Protein AF-A0A2K3D2B3-F1 (afdb_monomer_lite)

Structure (mmCIF, N/CA/C/O backbone):
data_AF-A0A2K3D2B3-F1
#
_entry.id   AF-A0A2K3D2B3-F1
#
loop_
_atom_site.group_PDB
_atom_site.id
_atom_site.type_symbol
_atom_site.label_atom_id
_atom_site.label_alt_id
_atom_site.label_comp_id
_atom_site.label_asym_id
_atom_site.label_entity_id
_atom_site.label_seq_id
_atom_site.pdbx_PDB_ins_code
_atom_site.Cartn_x
_atom_site.Cartn_y
_atom_site.Cartn_z
_atom_site.occupancy
_atom_site.B_iso_or_equiv
_atom_site.auth_seq_id
_atom_site.auth_comp_id
_atom_site.auth_asym_id
_atom_site.auth_atom_id
_atom_site.pdbx_PDB_model_num
ATOM 1 N N . MET A 1 1 ? 56.231 -63.308 40.630 1.00 48.34 1 MET A N 1
ATOM 2 C CA . MET A 1 1 ? 55.196 -63.831 39.708 1.00 48.34 1 MET A CA 1
ATOM 3 C C . MET A 1 1 ? 53.841 -63.311 40.169 1.00 48.34 1 MET A C 1
ATOM 5 O O . MET A 1 1 ? 53.456 -63.634 41.285 1.00 48.34 1 MET A O 1
ATOM 9 N N . PRO A 1 2 ? 53.202 -62.411 39.404 1.00 51.06 2 PRO A N 1
ATOM 10 C CA . PRO A 1 2 ? 51.888 -62.742 38.835 1.00 51.06 2 PRO A CA 1
ATOM 11 C C . PRO A 1 2 ? 51.638 -62.156 37.424 1.00 51.06 2 PRO A C 1
ATOM 13 O O . PRO A 1 2 ? 52.405 -61.351 36.907 1.00 51.06 2 PRO A O 1
ATOM 16 N N . ARG A 1 3 ? 50.552 -62.641 36.807 1.00 48.69 3 ARG A N 1
ATOM 17 C CA . ARG A 1 3 ? 50.021 -62.340 35.465 1.00 48.69 3 ARG A CA 1
ATOM 18 C C . ARG A 1 3 ? 49.365 -60.956 35.379 1.00 48.69 3 ARG A C 1
ATOM 20 O O . ARG A 1 3 ? 48.651 -60.594 36.304 1.00 48.69 3 ARG A O 1
ATOM 27 N N . LEU A 1 4 ? 49.417 -60.328 34.198 1.00 35.19 4 LEU A N 1
ATOM 28 C CA . LEU A 1 4 ? 48.363 -59.438 33.682 1.00 35.19 4 LEU A CA 1
ATOM 29 C C . LEU A 1 4 ? 48.219 -59.611 32.153 1.00 35.19 4 LEU A C 1
ATOM 31 O O . LEU A 1 4 ? 49.094 -59.242 31.377 1.00 35.19 4 LEU A O 1
ATOM 35 N N . ARG A 1 5 ? 47.097 -60.231 31.756 1.00 45.25 5 ARG A N 1
ATOM 36 C CA . ARG A 1 5 ? 46.410 -60.086 30.453 1.00 45.25 5 ARG A CA 1
ATOM 37 C C . ARG A 1 5 ? 45.717 -58.708 30.496 1.00 45.25 5 ARG A C 1
ATOM 39 O O . ARG A 1 5 ? 45.327 -58.301 31.581 1.00 45.25 5 ARG A O 1
ATOM 46 N N . GLY A 1 6 ? 45.513 -57.910 29.457 1.00 43.28 6 GLY A N 1
ATOM 47 C CA . GLY A 1 6 ? 45.279 -58.150 28.040 1.00 43.28 6 GLY A CA 1
ATOM 48 C C . GLY A 1 6 ? 44.106 -57.235 27.663 1.00 43.28 6 GLY A C 1
ATOM 49 O O . GLY A 1 6 ? 43.003 -57.451 28.153 1.00 43.28 6 GLY A O 1
ATOM 50 N N . ALA A 1 7 ? 44.344 -56.199 26.860 1.00 38.47 7 ALA A N 1
ATOM 51 C CA . ALA A 1 7 ? 43.294 -55.371 26.270 1.00 38.47 7 ALA A CA 1
ATOM 52 C C . ALA A 1 7 ? 43.826 -54.740 24.977 1.00 38.47 7 ALA A C 1
ATOM 54 O O . ALA A 1 7 ? 44.602 -53.790 24.999 1.00 38.47 7 ALA A O 1
ATOM 55 N N . ALA A 1 8 ? 43.414 -55.302 23.848 1.00 47.66 8 ALA A N 1
ATOM 56 C CA . ALA A 1 8 ? 43.483 -54.664 22.546 1.00 47.66 8 ALA A CA 1
ATOM 57 C C . ALA A 1 8 ? 42.126 -54.873 21.870 1.00 47.66 8 ALA A C 1
ATOM 59 O O . ALA A 1 8 ? 41.511 -55.918 22.069 1.00 47.66 8 ALA A O 1
ATOM 60 N N . VAL A 1 9 ? 41.735 -53.879 21.064 1.00 50.31 9 VAL A N 1
ATOM 61 C CA . VAL A 1 9 ? 40.600 -53.795 20.118 1.00 50.31 9 VAL A CA 1
ATOM 62 C C . VAL A 1 9 ? 39.630 -52.670 20.505 1.00 50.31 9 VAL A C 1
ATOM 64 O O . VAL A 1 9 ? 38.591 -52.893 21.110 1.00 50.31 9 VAL A O 1
ATOM 67 N N . ALA A 1 10 ? 39.979 -51.437 20.116 1.00 47.66 10 ALA A N 1
ATOM 68 C CA . ALA A 1 10 ? 39.034 -50.317 19.986 1.00 47.66 10 ALA A CA 1
ATOM 69 C C . ALA A 1 10 ? 39.541 -49.208 19.031 1.00 47.66 10 ALA A C 1
ATOM 71 O O . ALA A 1 10 ? 39.185 -48.046 19.185 1.00 47.66 10 ALA A O 1
ATOM 72 N N . ALA A 1 11 ? 40.387 -49.532 18.046 1.00 47.22 11 ALA A N 1
ATOM 73 C CA . ALA A 1 11 ? 40.913 -48.543 17.095 1.00 47.22 11 ALA A CA 1
ATOM 74 C C . ALA A 1 11 ? 40.081 -48.338 15.800 1.00 47.22 11 ALA A C 1
ATOM 76 O O . ALA A 1 11 ? 40.057 -47.210 15.311 1.00 47.22 11 ALA A O 1
ATOM 77 N N . PRO A 1 12 ? 39.354 -49.328 15.228 1.00 47.38 12 PRO A N 1
ATOM 78 C CA . PRO A 1 12 ? 38.723 -49.125 13.917 1.00 47.38 12 PRO A CA 1
ATOM 79 C C . PRO A 1 12 ? 37.356 -48.417 13.973 1.00 47.38 12 PRO A C 1
ATOM 81 O O . PRO A 1 12 ? 36.896 -47.905 12.957 1.00 47.38 12 PRO A O 1
ATOM 84 N N . LEU A 1 13 ? 36.711 -48.335 15.144 1.00 45.41 13 LEU A N 1
ATOM 85 C CA . LEU A 1 13 ? 35.376 -47.732 15.274 1.00 45.41 13 LEU A CA 1
ATOM 86 C C . LEU A 1 13 ? 35.416 -46.190 15.297 1.00 45.41 13 LEU A C 1
ATOM 88 O O . LEU A 1 13 ? 34.508 -45.540 14.788 1.00 45.41 13 LEU A O 1
ATOM 92 N N . LEU A 1 14 ? 36.493 -45.594 15.821 1.00 46.94 14 LEU A N 1
ATOM 93 C CA . LEU A 1 14 ? 36.649 -44.134 15.900 1.00 46.94 14 LEU A CA 1
ATOM 94 C C . LEU A 1 14 ? 36.946 -43.487 14.537 1.00 46.94 14 LEU A C 1
ATOM 96 O O . LEU A 1 14 ? 36.467 -42.388 14.267 1.00 46.94 14 LEU A O 1
ATOM 100 N N . LEU A 1 15 ? 37.654 -44.189 13.645 1.00 48.34 15 LEU A N 1
ATOM 101 C CA . LEU A 1 15 ? 37.904 -43.723 12.274 1.00 48.34 15 LEU A CA 1
ATOM 102 C C . LEU A 1 15 ? 36.637 -43.759 11.402 1.00 48.34 15 LEU A C 1
ATOM 104 O O . LEU A 1 15 ? 36.437 -42.866 10.581 1.00 48.34 15 LEU A O 1
ATOM 108 N N . LEU A 1 16 ? 35.738 -44.726 11.624 1.00 46.72 16 LEU A N 1
ATOM 109 C CA . LEU A 1 16 ? 34.469 -44.809 10.891 1.00 46.72 16 LEU A CA 1
ATOM 110 C C . LEU A 1 16 ? 33.461 -43.732 11.336 1.00 46.72 16 LEU A C 1
ATOM 112 O O . LEU A 1 16 ? 32.762 -43.158 10.504 1.00 46.72 16 LEU A O 1
ATOM 116 N N . ILE A 1 17 ? 33.418 -43.411 12.636 1.00 53.03 17 ILE A N 1
ATOM 117 C CA . ILE A 1 17 ? 32.542 -42.357 13.184 1.00 53.03 17 ILE A CA 1
ATOM 118 C C . ILE A 1 17 ? 33.008 -40.965 12.727 1.00 53.03 17 ILE A C 1
ATOM 120 O O . ILE A 1 17 ? 32.175 -40.115 12.405 1.00 53.03 17 ILE A O 1
ATOM 124 N N . GLY A 1 18 ? 34.323 -40.742 12.615 1.00 48.28 18 GLY A N 1
ATOM 125 C CA . GLY A 1 18 ? 34.880 -39.509 12.049 1.00 48.28 18 GLY A CA 1
ATOM 126 C C . GLY A 1 18 ? 34.522 -39.315 10.570 1.00 48.28 18 GLY A C 1
ATOM 127 O O . GLY A 1 18 ? 34.107 -38.224 10.179 1.00 48.28 18 GLY A O 1
ATOM 128 N N . ALA A 1 19 ? 34.593 -40.380 9.765 1.00 47.78 19 ALA A N 1
ATOM 129 C CA . ALA A 1 19 ? 34.243 -40.333 8.343 1.00 47.78 19 ALA A CA 1
ATOM 130 C C . ALA A 1 19 ? 32.735 -40.110 8.101 1.00 47.78 19 ALA A C 1
ATOM 132 O O . ALA A 1 19 ? 32.369 -39.320 7.231 1.00 47.78 19 ALA A O 1
ATOM 133 N N . LEU A 1 20 ? 31.852 -40.727 8.901 1.00 43.47 20 LEU A N 1
ATOM 134 C CA . LEU A 1 20 ? 30.406 -40.468 8.814 1.00 43.47 20 LEU A CA 1
ATOM 135 C C . LEU A 1 20 ? 30.025 -39.053 9.282 1.00 43.47 20 LEU A C 1
ATOM 137 O O . LEU A 1 20 ? 29.129 -38.441 8.701 1.00 43.47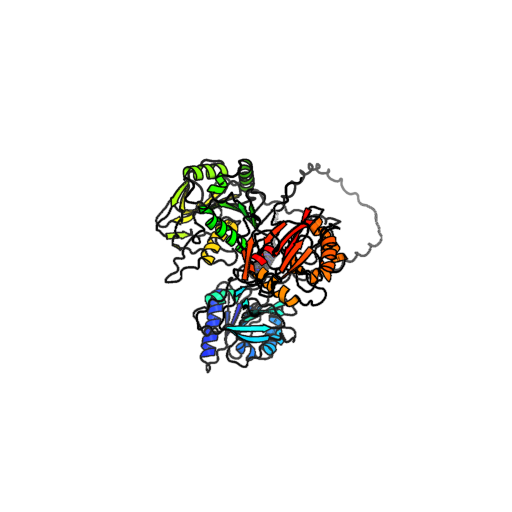 20 LEU A O 1
ATOM 141 N N . SER A 1 21 ? 30.721 -38.512 10.285 1.00 44.47 21 SER A N 1
ATOM 142 C CA . SER A 1 21 ? 30.477 -37.146 10.771 1.00 44.47 21 SER A CA 1
ATOM 143 C C . SER A 1 21 ? 30.928 -36.091 9.753 1.00 44.47 21 SER A C 1
ATOM 145 O O . SER A 1 21 ? 30.243 -35.088 9.567 1.00 44.47 21 SER A O 1
ATOM 147 N N . ALA A 1 22 ? 32.027 -36.336 9.031 1.00 41.72 22 ALA A N 1
ATOM 148 C CA . ALA A 1 22 ? 32.481 -35.466 7.944 1.00 41.72 22 ALA A CA 1
ATOM 149 C C . ALA A 1 22 ? 31.524 -35.480 6.733 1.00 41.72 22 ALA A C 1
ATOM 151 O O . ALA A 1 22 ? 31.266 -34.424 6.156 1.00 41.72 22 ALA A O 1
ATOM 152 N N . LEU A 1 23 ? 30.923 -36.632 6.394 1.00 40.53 23 LEU A N 1
ATOM 153 C CA . LEU A 1 23 ? 29.882 -36.701 5.357 1.00 40.53 23 LEU A CA 1
ATOM 154 C C . LEU A 1 23 ? 28.585 -35.977 5.765 1.00 40.53 23 LEU A C 1
ATOM 156 O O . LEU A 1 23 ? 27.960 -35.330 4.927 1.00 40.53 23 LEU A O 1
ATOM 160 N N . GLN A 1 24 ? 28.183 -36.040 7.040 1.00 40.25 24 GLN A N 1
ATOM 161 C CA . GLN A 1 24 ? 26.986 -35.335 7.526 1.00 40.25 24 GLN A CA 1
ATOM 162 C C . GLN A 1 24 ? 27.185 -33.817 7.655 1.00 40.25 24 GLN A C 1
ATOM 164 O O . GLN A 1 24 ? 26.237 -33.065 7.429 1.00 40.25 24 GLN A O 1
ATOM 169 N N . LEU A 1 25 ? 28.403 -33.347 7.955 1.00 36.38 25 LEU A N 1
ATOM 170 C CA . LEU A 1 25 ? 28.729 -31.916 7.925 1.00 36.38 25 LEU A CA 1
ATOM 171 C C . LEU A 1 25 ? 28.854 -31.363 6.494 1.00 36.38 25 LEU A C 1
ATOM 173 O O . LEU A 1 25 ? 28.462 -30.222 6.272 1.00 36.38 25 LEU A O 1
ATOM 177 N N . GLY A 1 26 ? 29.307 -32.157 5.516 1.00 33.53 26 GLY A N 1
ATOM 178 C CA . GLY A 1 26 ? 29.306 -31.760 4.099 1.00 33.53 26 GLY A CA 1
ATOM 179 C C . GLY A 1 26 ? 27.894 -31.544 3.537 1.00 33.53 26 GLY A C 1
ATOM 180 O O . GLY A 1 26 ? 27.615 -30.507 2.940 1.00 33.53 26 GLY A O 1
ATOM 181 N N . ALA A 1 27 ? 26.965 -32.460 3.831 1.00 37.47 27 ALA A N 1
ATOM 182 C CA . ALA A 1 27 ? 25.578 -32.375 3.360 1.00 37.47 27 ALA A CA 1
ATOM 183 C C . ALA A 1 27 ? 24.758 -31.244 4.021 1.00 37.47 27 ALA A C 1
ATOM 185 O O . ALA A 1 27 ? 23.800 -30.743 3.435 1.00 37.47 27 ALA A O 1
ATOM 186 N N . ALA A 1 28 ? 25.123 -30.816 5.236 1.00 35.00 28 ALA A N 1
ATOM 187 C CA . ALA A 1 28 ? 24.450 -29.714 5.930 1.00 35.00 28 ALA A CA 1
ATOM 188 C C . ALA A 1 28 ? 24.936 -28.321 5.483 1.00 35.00 28 ALA A C 1
ATOM 190 O O . ALA A 1 28 ? 24.213 -27.340 5.660 1.00 35.00 28 ALA A O 1
ATOM 191 N N . ILE A 1 29 ? 26.132 -28.223 4.890 1.00 35.41 29 ILE A N 1
ATOM 192 C CA . ILE A 1 29 ? 26.680 -26.962 4.364 1.00 35.41 29 ILE A CA 1
ATOM 193 C C . ILE A 1 29 ? 26.192 -26.706 2.924 1.00 35.41 29 ILE A C 1
ATOM 195 O O . ILE A 1 29 ? 25.942 -25.556 2.567 1.00 35.41 29 ILE A O 1
ATOM 199 N N . GLU A 1 30 ? 25.927 -27.748 2.128 1.00 36.66 30 GLU A N 1
ATOM 200 C CA . GLU A 1 30 ? 25.327 -27.601 0.786 1.00 36.66 30 GLU A CA 1
ATOM 201 C C . GLU A 1 30 ? 23.849 -27.173 0.802 1.00 36.66 30 GLU A C 1
ATOM 203 O O . GLU A 1 30 ? 23.373 -26.574 -0.160 1.00 36.66 30 GLU A O 1
ATOM 208 N N . ALA A 1 31 ? 23.124 -27.376 1.907 1.00 36.62 31 ALA A N 1
ATOM 209 C CA . ALA A 1 31 ? 21.715 -26.983 2.023 1.00 36.62 31 ALA A CA 1
ATOM 210 C C . ALA A 1 31 ? 21.477 -25.455 2.059 1.00 36.62 31 ALA A C 1
ATOM 212 O O . ALA A 1 31 ? 20.327 -25.019 2.008 1.00 36.62 31 ALA A O 1
ATOM 213 N N . ASN A 1 32 ? 22.541 -24.645 2.136 1.00 40.09 32 ASN A N 1
ATOM 214 C CA . ASN A 1 32 ? 22.478 -23.178 2.129 1.00 40.09 32 ASN A CA 1
ATOM 215 C C . ASN A 1 32 ? 23.224 -22.526 0.954 1.00 40.09 32 ASN A C 1
ATOM 217 O O . ASN A 1 32 ? 23.268 -21.296 0.875 1.00 40.09 32 ASN A O 1
ATOM 221 N N . ALA A 1 33 ? 23.792 -23.309 0.031 1.00 49.06 33 ALA A N 1
ATOM 222 C CA . ALA A 1 33 ? 24.296 -22.751 -1.215 1.00 49.06 33 ALA A CA 1
ATOM 223 C C . ALA A 1 33 ? 23.085 -22.335 -2.059 1.00 49.06 33 ALA A C 1
ATOM 225 O O . ALA A 1 33 ? 22.300 -23.177 -2.501 1.00 49.06 33 ALA A O 1
ATOM 226 N N . GLN A 1 34 ? 22.887 -21.026 -2.237 1.00 54.94 34 GLN A N 1
ATOM 227 C CA . GLN A 1 34 ? 21.885 -20.547 -3.179 1.00 54.94 34 GLN A CA 1
ATOM 228 C C . GLN A 1 34 ? 22.170 -21.189 -4.545 1.00 54.94 34 GLN A C 1
ATOM 230 O O . GLN A 1 34 ? 23.316 -21.171 -4.997 1.00 54.94 34 GLN A O 1
ATOM 235 N N . PRO A 1 35 ? 21.164 -21.809 -5.178 1.00 61.16 35 PRO A N 1
ATOM 236 C CA . PRO A 1 35 ? 21.378 -22.522 -6.423 1.00 61.16 35 PRO A CA 1
ATOM 237 C C . PRO A 1 35 ? 21.856 -21.551 -7.510 1.00 61.16 35 PRO A C 1
ATOM 239 O O . PRO A 1 35 ? 21.366 -20.418 -7.563 1.00 61.16 35 PRO A O 1
ATOM 242 N N . PRO A 1 36 ? 22.788 -21.975 -8.381 1.00 81.75 36 PRO A N 1
ATOM 243 C CA . PRO A 1 36 ? 23.478 -21.066 -9.281 1.00 81.75 36 PRO A CA 1
ATOM 244 C C . PRO A 1 36 ? 22.513 -20.426 -10.284 1.00 81.75 36 PRO A C 1
ATOM 246 O O . PRO A 1 36 ? 21.644 -21.080 -10.875 1.00 81.75 36 PRO A O 1
ATOM 249 N N . VAL A 1 37 ? 22.688 -19.120 -10.475 1.00 88.69 37 VAL A N 1
ATOM 250 C CA . VAL A 1 37 ? 22.088 -18.357 -11.571 1.00 88.69 37 VAL A CA 1
ATOM 251 C C . VAL A 1 37 ? 22.995 -18.506 -12.788 1.00 88.69 37 VAL A C 1
ATOM 253 O O . VAL A 1 37 ? 24.198 -18.285 -12.686 1.00 88.69 37 VAL A O 1
ATOM 256 N N . VAL A 1 38 ? 22.446 -18.843 -13.950 1.00 92.69 38 VAL A N 1
ATOM 257 C CA . VAL A 1 38 ? 23.221 -18.920 -15.195 1.00 92.69 38 VAL A CA 1
ATOM 258 C C . VAL A 1 38 ? 22.680 -17.934 -16.215 1.00 92.69 38 VAL A C 1
ATOM 260 O O . VAL A 1 38 ? 21.489 -17.951 -16.526 1.00 92.69 38 VAL A O 1
ATOM 263 N N . VAL A 1 39 ? 23.569 -17.106 -16.766 1.00 93.94 39 VAL A N 1
ATOM 264 C CA . VAL A 1 39 ? 23.296 -16.278 -17.943 1.00 93.94 39 VAL A CA 1
ATOM 265 C C . VAL A 1 39 ? 23.939 -16.896 -19.181 1.00 93.94 39 VAL A C 1
ATOM 267 O O . VAL A 1 39 ? 25.134 -17.190 -19.197 1.00 93.94 39 VAL A O 1
ATOM 270 N N . TYR A 1 40 ? 23.139 -17.106 -20.221 1.00 94.88 40 TYR A N 1
ATOM 271 C CA . TYR A 1 40 ? 23.580 -17.693 -21.483 1.00 94.88 40 TYR A CA 1
ATOM 272 C C . TYR A 1 40 ? 23.942 -16.590 -22.482 1.00 94.88 40 TYR A C 1
ATOM 274 O O . TYR A 1 40 ? 23.165 -15.655 -22.683 1.00 94.88 40 TYR A O 1
ATOM 282 N N . SER A 1 41 ? 25.115 -16.703 -23.108 1.00 92.81 41 SER A N 1
ATOM 283 C CA . SER A 1 41 ? 25.650 -15.711 -24.045 1.00 92.81 41 SER A CA 1
ATOM 284 C C . SER A 1 41 ? 26.220 -16.368 -25.305 1.00 92.81 41 SER A C 1
ATOM 286 O O . SER A 1 41 ? 27.257 -17.026 -25.282 1.00 92.81 41 SER A O 1
ATOM 288 N N . ASP A 1 42 ? 25.552 -16.167 -26.434 1.00 93.19 42 ASP A N 1
ATOM 289 C CA . ASP A 1 42 ? 25.945 -16.648 -27.765 1.00 93.19 42 ASP A CA 1
ATOM 290 C C . ASP A 1 42 ? 25.926 -15.522 -28.802 1.00 93.19 42 ASP A C 1
ATOM 292 O O . ASP A 1 42 ? 25.136 -15.561 -29.755 1.00 93.19 42 ASP A O 1
ATOM 296 N N . PRO A 1 43 ? 26.751 -14.482 -28.615 1.00 91.50 43 PRO A N 1
ATOM 297 C CA . PRO A 1 43 ? 26.752 -13.323 -29.495 1.00 91.50 43 PRO A CA 1
ATOM 298 C C . PRO A 1 43 ? 26.988 -13.733 -30.950 1.00 91.50 43 PRO A C 1
ATOM 300 O O . PRO A 1 43 ? 27.889 -14.520 -31.244 1.00 91.50 43 PRO A O 1
ATOM 303 N N . ASP A 1 44 ? 26.171 -13.205 -31.861 1.00 91.31 44 ASP A N 1
ATOM 304 C CA . ASP A 1 44 ? 26.409 -13.326 -33.295 1.00 91.31 44 ASP A CA 1
ATOM 305 C C . ASP A 1 44 ? 27.523 -12.363 -33.703 1.00 91.31 44 ASP A C 1
ATOM 307 O O . ASP A 1 44 ? 27.296 -11.151 -33.695 1.00 91.31 44 ASP A O 1
ATOM 311 N N . PRO A 1 45 ? 28.719 -12.854 -34.080 1.00 90.88 45 PRO A N 1
ATOM 312 C CA . PRO A 1 45 ? 29.826 -11.973 -34.437 1.00 90.88 45 PRO A CA 1
ATOM 313 C C . PRO A 1 45 ? 29.505 -11.086 -35.647 1.00 90.88 45 PRO A C 1
ATOM 315 O O . PRO A 1 45 ? 30.127 -10.039 -35.811 1.00 90.88 45 PRO A O 1
ATOM 318 N N . ASN A 1 46 ? 28.520 -11.467 -36.467 1.00 92.38 46 ASN A N 1
ATOM 319 C CA . ASN A 1 46 ? 28.098 -10.701 -37.637 1.00 92.38 46 ASN A CA 1
ATOM 320 C C . ASN A 1 46 ? 27.006 -9.663 -37.323 1.00 92.38 46 ASN A C 1
ATOM 322 O O . ASN A 1 46 ? 26.612 -8.903 -38.206 1.00 92.38 46 ASN A O 1
ATOM 326 N N . ASN A 1 47 ? 26.513 -9.605 -36.081 1.00 90.56 47 ASN A N 1
ATOM 327 C CA . ASN A 1 47 ? 25.477 -8.671 -35.653 1.00 90.56 47 ASN A CA 1
ATOM 328 C C . ASN A 1 47 ? 25.943 -7.889 -34.419 1.00 90.56 47 ASN A C 1
ATOM 330 O O . ASN A 1 47 ? 25.759 -8.304 -33.275 1.00 90.56 47 ASN A O 1
ATOM 334 N N . SER A 1 48 ? 26.515 -6.707 -34.651 1.00 89.06 48 SER A N 1
ATOM 335 C CA . SER A 1 48 ? 27.043 -5.838 -33.590 1.00 89.06 48 SER A CA 1
ATOM 336 C C . SER A 1 48 ? 26.002 -5.448 -32.532 1.00 89.06 48 SER A C 1
ATOM 338 O O . SER A 1 48 ? 26.353 -5.268 -31.363 1.00 89.06 48 SER A O 1
ATOM 340 N N . ASN A 1 49 ? 24.720 -5.360 -32.903 1.00 87.31 49 ASN A N 1
ATOM 341 C CA . ASN A 1 49 ? 23.640 -5.098 -31.952 1.00 87.31 49 ASN A CA 1
ATOM 342 C C . ASN A 1 49 ? 23.414 -6.296 -31.025 1.00 87.31 49 ASN A C 1
ATOM 344 O O . ASN A 1 49 ? 23.221 -6.099 -29.827 1.00 87.31 49 ASN A O 1
ATOM 348 N N . ASP A 1 50 ? 23.468 -7.522 -31.552 1.00 89.44 50 ASP A N 1
ATOM 349 C CA . ASP A 1 50 ? 23.356 -8.744 -30.748 1.00 89.44 50 ASP A CA 1
ATOM 350 C C . ASP A 1 50 ? 24.516 -8.873 -29.755 1.00 89.44 50 ASP A C 1
ATOM 352 O O . ASP A 1 50 ? 24.292 -9.116 -28.567 1.00 89.44 50 ASP A O 1
ATOM 356 N N . VAL A 1 51 ? 25.747 -8.617 -30.217 1.00 90.56 51 VAL A N 1
ATOM 357 C CA . VAL A 1 51 ? 26.947 -8.631 -29.366 1.00 90.56 51 VAL A CA 1
ATOM 358 C C . VAL A 1 51 ? 26.809 -7.645 -28.206 1.00 90.56 51 VAL A C 1
ATOM 360 O O . VAL A 1 51 ? 26.961 -8.031 -27.045 1.00 90.56 51 VAL A O 1
ATOM 363 N N . THR A 1 52 ? 26.468 -6.387 -28.501 1.00 89.06 52 THR A N 1
ATOM 364 C CA . THR A 1 52 ? 26.309 -5.335 -27.484 1.00 89.06 52 THR A CA 1
ATOM 365 C C . THR A 1 52 ? 25.202 -5.675 -26.484 1.00 89.06 52 THR A C 1
ATOM 367 O O . THR A 1 52 ? 25.397 -5.554 -25.274 1.00 89.06 52 THR A O 1
ATOM 370 N N . ARG A 1 53 ? 24.049 -6.145 -26.970 1.00 87.69 53 ARG A N 1
ATOM 371 C CA . ARG A 1 53 ? 22.888 -6.504 -26.143 1.00 87.69 53 ARG A CA 1
ATOM 372 C C . ARG A 1 53 ? 23.197 -7.645 -25.179 1.00 87.69 53 ARG A C 1
ATOM 374 O O . ARG A 1 53 ? 22.904 -7.533 -23.989 1.00 87.69 53 ARG A O 1
ATOM 381 N N . LYS A 1 54 ? 23.808 -8.728 -25.665 1.00 91.31 54 LYS A N 1
ATOM 382 C CA . LYS A 1 54 ? 24.168 -9.884 -24.830 1.00 91.31 54 LYS A CA 1
ATOM 383 C C . LYS A 1 54 ? 25.262 -9.540 -23.826 1.00 91.31 54 LYS A C 1
ATOM 385 O O . LYS A 1 54 ? 25.151 -9.935 -22.669 1.00 91.31 54 LYS A O 1
ATOM 390 N N . ALA A 1 55 ? 26.252 -8.735 -24.216 1.00 90.38 55 ALA A N 1
ATOM 391 C CA . ALA A 1 55 ? 27.261 -8.229 -23.286 1.00 90.38 55 ALA A CA 1
ATOM 392 C C . ALA A 1 55 ? 26.631 -7.399 -22.153 1.00 90.38 55 ALA A C 1
ATOM 394 O O . ALA A 1 55 ? 26.969 -7.594 -20.986 1.00 90.38 55 ALA A O 1
ATOM 395 N N . ALA A 1 56 ? 25.673 -6.526 -22.478 1.00 86.56 56 ALA A N 1
ATOM 396 C CA . ALA A 1 56 ? 24.952 -5.736 -21.485 1.00 86.56 56 ALA A CA 1
ATOM 397 C C . ALA A 1 56 ? 24.100 -6.609 -20.550 1.00 86.56 56 ALA A C 1
ATOM 399 O O . ALA A 1 56 ? 24.154 -6.412 -19.340 1.00 86.56 56 ALA A O 1
ATOM 400 N N . LEU A 1 57 ? 23.376 -7.607 -21.074 1.00 88.62 57 LEU A N 1
ATOM 401 C CA . LEU A 1 57 ? 22.621 -8.562 -20.251 1.00 88.62 57 LEU A CA 1
ATOM 402 C C . LEU A 1 57 ? 23.534 -9.338 -19.292 1.00 88.62 57 LEU A C 1
ATOM 404 O O . LEU A 1 57 ? 23.216 -9.460 -18.111 1.00 88.62 57 LEU A O 1
ATOM 408 N N . VAL A 1 58 ? 24.676 -9.831 -19.779 1.00 90.31 58 VAL A N 1
ATOM 409 C CA . VAL A 1 58 ? 25.673 -10.521 -18.948 1.00 90.31 58 VAL A CA 1
ATOM 410 C C . VAL A 1 58 ? 26.183 -9.602 -17.841 1.00 90.31 58 VAL A C 1
ATOM 412 O O . VAL A 1 58 ? 26.191 -10.007 -16.680 1.00 90.31 58 VAL A O 1
ATOM 415 N N . ALA A 1 59 ? 26.545 -8.359 -18.169 1.00 85.94 59 ALA A N 1
ATOM 416 C CA . ALA A 1 59 ? 26.989 -7.382 -17.179 1.00 85.94 59 ALA A CA 1
ATOM 417 C C . ALA A 1 59 ? 25.915 -7.120 -16.108 1.00 85.94 59 ALA A C 1
ATOM 419 O O . ALA A 1 59 ? 26.244 -7.124 -14.924 1.00 85.94 59 ALA A O 1
ATOM 420 N N . SER A 1 60 ? 24.640 -6.986 -16.498 1.00 82.88 60 SER A N 1
ATOM 421 C CA . SER A 1 60 ? 23.522 -6.813 -15.557 1.00 82.88 60 SER A CA 1
ATOM 422 C C . SER A 1 60 ? 23.379 -7.994 -14.599 1.00 82.88 60 SER A C 1
ATOM 424 O O . SER A 1 60 ? 23.261 -7.825 -13.386 1.00 82.88 60 SER A O 1
ATOM 426 N N . VAL A 1 61 ? 23.394 -9.217 -15.137 1.00 84.06 61 VAL A N 1
ATOM 427 C CA . VAL A 1 61 ? 23.235 -10.425 -14.319 1.00 84.06 61 VAL A CA 1
ATOM 428 C C . VAL A 1 61 ? 24.418 -10.595 -13.375 1.00 84.06 61 VAL A C 1
ATOM 430 O O . VAL A 1 61 ? 24.208 -10.966 -12.227 1.00 84.06 61 VAL A O 1
ATOM 433 N N . LEU A 1 62 ? 25.642 -10.301 -13.812 1.00 84.19 62 LEU A N 1
ATOM 434 C CA . LEU A 1 62 ? 26.821 -10.370 -12.949 1.00 84.19 62 LEU A CA 1
ATOM 435 C C . LEU A 1 62 ? 26.832 -9.264 -11.886 1.00 84.19 62 LEU A C 1
ATOM 437 O O . LEU A 1 62 ? 27.233 -9.530 -10.754 1.00 84.19 62 LEU A O 1
ATOM 441 N N . GLY A 1 63 ? 26.349 -8.059 -12.204 1.00 77.69 63 GLY A N 1
ATOM 442 C CA . GLY A 1 63 ? 26.230 -6.956 -11.247 1.00 77.69 63 GLY A CA 1
ATOM 443 C C . GLY A 1 63 ? 25.383 -7.338 -10.031 1.00 77.69 63 GLY A C 1
ATOM 444 O O . GLY A 1 63 ? 25.835 -7.221 -8.893 1.00 77.69 63 GLY A O 1
ATOM 445 N N . VAL A 1 64 ? 24.195 -7.896 -10.271 1.00 68.19 64 VAL A N 1
ATOM 446 C CA . VAL A 1 64 ? 23.244 -8.302 -9.214 1.00 68.19 64 VAL A CA 1
ATOM 447 C C . VAL A 1 64 ? 23.557 -9.683 -8.654 1.00 68.19 64 VAL A C 1
ATOM 449 O O . VAL A 1 64 ? 23.439 -9.937 -7.457 1.00 68.19 64 VAL A O 1
ATOM 452 N N . GLY A 1 65 ? 23.929 -10.597 -9.540 1.00 59.56 65 GLY A N 1
ATOM 453 C CA . GLY A 1 65 ? 24.116 -12.012 -9.266 1.00 59.56 65 GLY A CA 1
ATOM 454 C C . GLY A 1 65 ? 25.501 -12.369 -8.741 1.00 59.56 65 GLY A C 1
ATOM 455 O O . GLY A 1 65 ? 25.705 -13.524 -8.383 1.00 59.56 65 GLY A O 1
ATOM 456 N N . SER A 1 66 ? 26.441 -11.423 -8.634 1.00 65.12 66 SER A N 1
ATOM 457 C CA . SER A 1 66 ? 27.745 -11.653 -7.987 1.00 65.12 66 SER A CA 1
ATOM 458 C C . SER A 1 66 ? 27.591 -12.151 -6.545 1.00 65.12 66 SER A C 1
ATOM 460 O O . SER A 1 66 ? 28.303 -13.061 -6.127 1.00 65.12 66 SER A O 1
ATOM 462 N N . ALA A 1 67 ? 26.593 -11.642 -5.817 1.00 59.50 67 ALA A N 1
ATOM 463 C CA . ALA A 1 67 ? 26.227 -12.130 -4.487 1.00 59.50 67 ALA A CA 1
ATOM 464 C C . ALA A 1 67 ? 25.506 -13.496 -4.503 1.00 59.50 67 ALA A C 1
ATOM 466 O O . ALA A 1 67 ? 25.439 -14.155 -3.471 1.00 59.50 67 ALA A O 1
ATOM 467 N N . LEU A 1 68 ? 24.977 -13.916 -5.658 1.00 66.19 68 LEU A N 1
ATOM 468 C CA . LEU A 1 68 ? 24.193 -15.144 -5.862 1.00 66.19 68 LEU A CA 1
ATOM 469 C C . LEU A 1 68 ? 24.977 -16.239 -6.616 1.00 66.19 68 LEU A C 1
ATOM 471 O O . LEU A 1 68 ? 24.388 -17.226 -7.050 1.00 66.19 68 LEU A O 1
ATOM 475 N N . GLY A 1 69 ? 26.285 -16.054 -6.831 1.00 80.00 69 GLY A N 1
ATOM 476 C CA . GLY A 1 69 ? 27.124 -17.014 -7.556 1.00 80.00 69 GLY A CA 1
ATOM 477 C C . GLY A 1 69 ? 26.782 -17.154 -9.044 1.00 80.00 69 GLY A C 1
ATOM 478 O O . GLY A 1 69 ? 26.860 -18.257 -9.583 1.00 80.00 69 GLY A O 1
ATOM 479 N N . ALA A 1 70 ? 26.372 -16.068 -9.709 1.00 84.94 70 ALA A N 1
ATOM 480 C CA . ALA A 1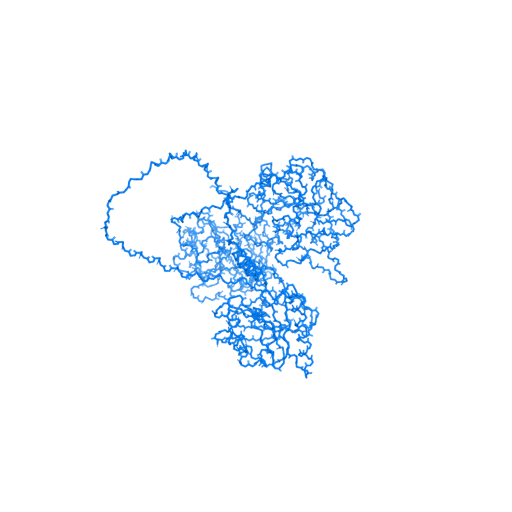 70 ? 25.999 -16.111 -11.121 1.00 84.94 70 ALA A CA 1
ATOM 481 C C . ALA A 1 70 ? 27.164 -16.532 -12.038 1.00 84.94 70 ALA A C 1
ATOM 483 O O . ALA A 1 70 ? 28.284 -16.038 -11.909 1.00 84.94 70 ALA A O 1
ATOM 484 N N . GLN A 1 71 ? 26.881 -17.411 -13.000 1.00 90.81 71 GLN A N 1
ATOM 485 C CA . GLN A 1 71 ? 27.842 -17.922 -13.979 1.00 90.81 71 GLN A CA 1
ATOM 486 C C . GLN A 1 71 ? 27.435 -17.546 -15.404 1.00 90.81 71 GLN A C 1
ATOM 488 O O . GLN A 1 71 ? 26.250 -17.518 -15.743 1.00 90.81 71 GLN A O 1
ATOM 493 N N . VAL A 1 72 ? 28.428 -17.293 -16.258 1.00 92.62 72 VAL A N 1
ATOM 494 C CA . VAL A 1 72 ? 28.216 -17.050 -17.689 1.00 92.62 72 VAL A CA 1
ATOM 495 C C . VAL A 1 72 ? 28.499 -18.331 -18.456 1.00 92.62 72 VAL A C 1
ATOM 497 O O . VAL A 1 72 ? 29.601 -18.869 -18.378 1.00 92.62 72 VAL A O 1
ATOM 500 N N . VAL A 1 73 ? 27.529 -18.792 -19.238 1.00 93.25 73 VAL A N 1
ATOM 501 C CA . VAL A 1 73 ? 27.701 -19.927 -20.144 1.00 93.25 73 VAL A CA 1
ATOM 502 C C . VAL A 1 73 ? 27.714 -19.415 -21.576 1.00 93.25 73 VAL A C 1
ATOM 504 O O . VAL A 1 73 ? 26.749 -18.806 -22.034 1.00 93.25 73 VAL A O 1
ATOM 507 N N . SER A 1 74 ? 28.829 -19.635 -22.272 1.00 90.50 74 SER A N 1
ATOM 508 C CA . SER A 1 74 ? 29.047 -19.144 -23.636 1.00 90.50 74 SER A CA 1
ATOM 509 C C . SER A 1 74 ? 29.355 -20.281 -24.608 1.00 90.50 74 SER A C 1
ATOM 511 O O . SER A 1 74 ? 29.926 -21.295 -24.213 1.00 90.50 74 SER A O 1
ATOM 513 N N . GLY A 1 75 ? 28.995 -20.112 -25.881 1.00 84.50 75 GLY A N 1
ATOM 514 C CA . GLY A 1 75 ? 29.290 -21.071 -26.953 1.00 84.50 75 GLY A CA 1
ATOM 515 C C . GLY A 1 75 ? 28.238 -21.068 -28.062 1.00 84.50 75 GLY A C 1
ATOM 516 O O . GLY A 1 75 ? 27.146 -20.543 -27.882 1.00 84.50 75 GLY A O 1
ATOM 517 N N . ARG A 1 76 ? 28.552 -21.660 -29.219 1.00 80.94 76 ARG A N 1
ATOM 518 C CA . ARG A 1 76 ? 27.587 -21.930 -30.299 1.00 80.94 76 ARG A CA 1
ATOM 519 C C . ARG A 1 76 ? 27.799 -23.356 -30.822 1.00 80.94 76 ARG A C 1
ATOM 521 O O . ARG A 1 76 ? 28.814 -23.586 -31.477 1.00 80.94 76 ARG A O 1
ATOM 528 N N . PRO A 1 77 ? 26.887 -24.307 -30.545 1.00 80.50 77 PRO A N 1
ATOM 529 C CA . PRO A 1 77 ? 25.674 -24.167 -29.732 1.00 80.50 77 PRO A CA 1
ATOM 530 C C . PRO A 1 77 ? 25.996 -23.946 -28.245 1.00 80.50 77 PRO A C 1
ATOM 532 O O . PRO A 1 77 ? 27.019 -24.411 -27.745 1.00 80.50 77 PRO A O 1
ATOM 535 N N . VAL A 1 78 ? 25.118 -23.243 -27.530 1.00 81.06 78 VAL A N 1
ATOM 536 C CA . VAL A 1 78 ? 25.305 -22.986 -26.096 1.00 81.06 78 VAL A CA 1
ATOM 537 C C . VAL A 1 78 ? 25.089 -24.277 -25.300 1.00 81.06 78 VAL A C 1
ATOM 539 O O . VAL A 1 78 ? 24.021 -24.889 -25.440 1.00 81.06 78 VAL A O 1
ATOM 542 N N . PRO A 1 79 ? 26.048 -24.712 -24.459 1.00 87.06 79 PRO A N 1
ATOM 543 C CA . PRO A 1 79 ? 25.820 -25.841 -23.568 1.00 87.06 79 PRO A CA 1
ATOM 544 C C . PRO A 1 79 ? 24.798 -25.458 -22.489 1.00 87.06 79 PRO A C 1
ATOM 546 O O . PRO A 1 79 ? 24.812 -24.346 -21.970 1.00 87.06 79 PRO A O 1
ATOM 549 N N . LEU A 1 80 ? 23.886 -26.370 -22.151 1.00 90.94 80 LEU A N 1
ATOM 550 C CA . LEU A 1 80 ? 22.901 -26.136 -21.097 1.00 90.94 80 LEU A CA 1
ATOM 551 C C . LEU A 1 80 ? 23.510 -26.466 -19.728 1.00 90.94 80 LEU A C 1
ATOM 553 O O . LEU A 1 80 ? 24.061 -27.552 -19.555 1.00 90.94 80 LEU A O 1
ATOM 557 N N . SER A 1 81 ? 23.380 -25.566 -18.751 1.00 91.19 81 SER A N 1
ATOM 558 C CA . SER A 1 81 ? 23.741 -25.876 -17.362 1.00 91.19 81 SER A CA 1
ATOM 559 C C . SER A 1 81 ? 22.603 -26.645 -16.697 1.00 91.19 81 SER A C 1
ATOM 561 O O . SER A 1 81 ? 21.481 -26.145 -16.639 1.00 91.19 81 SER A O 1
ATOM 563 N N . LEU A 1 82 ? 22.879 -27.862 -16.224 1.00 90.38 82 LEU A N 1
ATOM 564 C CA . LEU A 1 82 ? 21.873 -28.745 -15.621 1.00 90.38 82 LEU A CA 1
ATOM 565 C C . LEU A 1 82 ? 21.637 -28.466 -14.128 1.00 90.38 82 LEU A C 1
ATOM 567 O O . LEU A 1 82 ? 20.593 -28.845 -13.601 1.00 90.38 82 LEU A O 1
ATOM 571 N N . ASP A 1 83 ? 22.579 -27.783 -13.475 1.00 87.38 83 ASP A N 1
ATOM 572 C CA . ASP A 1 83 ? 22.567 -27.538 -12.027 1.00 87.38 83 ASP A CA 1
ATOM 573 C C . ASP A 1 83 ? 21.969 -26.169 -11.656 1.00 87.38 83 ASP A C 1
ATOM 575 O O . ASP A 1 83 ? 21.749 -25.862 -10.482 1.00 87.38 83 ASP A O 1
ATOM 579 N N . ALA A 1 84 ? 21.700 -25.326 -12.656 1.00 87.62 84 ALA A N 1
ATOM 580 C CA . ALA A 1 84 ? 21.112 -24.010 -12.459 1.00 87.62 84 ALA A CA 1
ATOM 581 C C . ALA A 1 84 ? 19.624 -24.104 -12.104 1.00 87.62 84 ALA A C 1
ATOM 583 O O . ALA A 1 84 ? 18.879 -24.896 -12.679 1.00 87.62 84 ALA A O 1
ATOM 584 N N . ARG A 1 85 ? 19.168 -23.244 -11.185 1.00 86.94 85 ARG A N 1
ATOM 585 C CA . ARG A 1 85 ? 17.723 -23.033 -10.964 1.00 86.94 85 ARG A CA 1
ATOM 586 C C . ARG A 1 85 ? 17.175 -21.832 -11.707 1.00 86.94 85 ARG A C 1
ATOM 588 O O . ARG A 1 85 ? 15.998 -21.823 -12.054 1.00 86.94 85 ARG A O 1
ATOM 595 N N . THR A 1 86 ? 18.017 -20.833 -11.949 1.00 91.12 86 THR A N 1
ATOM 596 C CA . THR A 1 86 ? 17.630 -19.631 -12.682 1.00 91.12 86 THR A CA 1
ATOM 597 C C . THR A 1 86 ? 18.415 -19.560 -13.977 1.00 91.12 86 THR A C 1
ATOM 599 O O . THR A 1 86 ? 19.640 -19.457 -13.964 1.00 91.12 86 THR A O 1
ATOM 602 N N . HIS A 1 87 ? 17.698 -19.590 -15.092 1.00 94.38 87 HIS A N 1
ATOM 603 C CA . HIS A 1 87 ? 18.244 -19.503 -16.437 1.00 94.38 87 HIS A CA 1
ATOM 604 C C . HIS A 1 87 ? 17.897 -18.134 -17.014 1.00 94.38 87 HIS A C 1
ATOM 606 O O . HIS A 1 87 ? 16.723 -17.788 -17.099 1.00 94.38 87 HIS A O 1
ATOM 612 N N . VAL A 1 88 ? 18.893 -17.353 -17.420 1.00 94.56 88 VAL A N 1
ATOM 613 C CA . VAL A 1 88 ? 18.700 -16.023 -18.010 1.00 94.56 88 VAL A CA 1
ATOM 614 C C . VAL A 1 88 ? 19.262 -16.022 -19.422 1.00 94.56 88 VAL A C 1
ATOM 616 O O . VAL A 1 88 ? 20.434 -16.329 -19.620 1.00 94.56 88 VAL A O 1
ATOM 619 N N . MET A 1 89 ? 18.455 -15.670 -20.416 1.00 95.19 89 MET A N 1
ATOM 620 C CA . MET A 1 89 ? 18.917 -15.600 -21.804 1.00 95.19 89 MET A CA 1
ATOM 621 C C . MET A 1 89 ? 18.087 -14.633 -22.641 1.00 95.19 89 MET A C 1
ATOM 623 O O . MET A 1 89 ? 16.999 -14.213 -22.242 1.00 95.19 89 MET A O 1
ATOM 627 N N . MET A 1 90 ? 18.591 -14.290 -23.825 1.00 93.69 90 MET A N 1
ATOM 628 C CA . MET A 1 90 ? 17.790 -13.598 -24.830 1.00 93.69 90 MET A CA 1
ATOM 629 C C . MET A 1 90 ? 16.939 -14.587 -25.627 1.00 93.69 90 MET A C 1
ATOM 631 O O . MET A 1 90 ? 17.272 -15.760 -25.782 1.00 93.69 90 MET A O 1
ATOM 635 N N . THR A 1 91 ? 15.823 -14.105 -26.157 1.00 93.75 91 THR A N 1
ATOM 636 C CA . THR A 1 91 ? 14.890 -14.919 -26.958 1.00 93.75 91 THR A CA 1
ATOM 637 C C . THR A 1 91 ? 15.520 -15.514 -28.217 1.00 93.75 91 THR A C 1
ATOM 639 O O . THR A 1 91 ? 15.191 -16.641 -28.573 1.00 93.75 91 THR A O 1
ATOM 642 N N . ASN A 1 92 ? 16.479 -14.832 -28.850 1.00 92.06 92 ASN A N 1
ATOM 643 C CA . ASN A 1 92 ? 17.228 -15.410 -29.966 1.00 92.06 92 ASN A CA 1
ATOM 644 C C . ASN A 1 92 ? 18.202 -16.515 -29.526 1.00 92.06 92 ASN A C 1
ATOM 646 O O . ASN A 1 92 ? 18.284 -17.519 -30.216 1.00 92.06 92 ASN A O 1
ATOM 650 N N . THR A 1 93 ? 18.841 -16.406 -28.356 1.00 93.94 93 THR A N 1
ATOM 651 C CA . THR A 1 93 ? 19.638 -17.507 -27.775 1.00 93.94 93 THR A CA 1
ATOM 652 C C . THR A 1 93 ? 18.798 -18.772 -27.585 1.00 93.94 93 THR A C 1
ATOM 654 O O . THR A 1 93 ? 19.242 -19.878 -27.882 1.00 93.94 93 THR A O 1
ATOM 657 N N . LEU A 1 94 ? 17.555 -18.621 -27.111 1.00 94.19 94 LEU A N 1
ATOM 658 C CA . LEU A 1 94 ? 16.621 -19.742 -26.982 1.00 94.19 94 LEU A CA 1
ATOM 659 C C . LEU A 1 94 ? 16.228 -20.320 -28.352 1.00 94.19 94 LEU A C 1
ATOM 661 O O . LEU A 1 94 ? 16.096 -21.536 -28.492 1.00 94.19 94 LEU A O 1
ATOM 665 N N . ASN A 1 95 ? 16.042 -19.460 -29.354 1.00 92.38 95 ASN A N 1
ATOM 666 C CA . ASN A 1 95 ? 15.677 -19.872 -30.706 1.00 92.38 95 ASN A CA 1
ATOM 667 C C . ASN A 1 95 ? 16.805 -20.641 -31.416 1.00 92.38 95 ASN A C 1
ATOM 669 O O . ASN A 1 95 ? 16.528 -21.614 -32.115 1.00 92.38 95 ASN A O 1
ATOM 673 N N . ASP A 1 96 ? 18.056 -20.245 -31.179 1.00 91.06 96 ASP A N 1
ATOM 674 C CA . ASP A 1 96 ? 19.256 -20.864 -31.757 1.00 91.06 96 ASP A CA 1
ATOM 675 C C . ASP A 1 96 ? 19.685 -22.137 -30.994 1.00 91.06 96 ASP A C 1
ATOM 677 O O . ASP A 1 96 ? 20.545 -22.901 -31.441 1.00 91.06 96 ASP A O 1
ATOM 681 N N . MET A 1 97 ? 19.068 -22.406 -29.838 1.00 92.88 97 MET A N 1
ATOM 682 C CA . MET A 1 97 ? 19.295 -23.615 -29.052 1.00 92.88 97 MET A CA 1
ATOM 683 C C . MET A 1 97 ? 18.742 -24.853 -29.770 1.00 92.88 97 MET A C 1
ATOM 685 O O . MET A 1 97 ? 17.590 -24.858 -30.214 1.00 92.88 97 MET A O 1
ATOM 689 N N . SER A 1 98 ? 19.537 -25.931 -29.810 1.00 92.94 98 SER A N 1
ATOM 690 C CA . SER A 1 98 ? 19.127 -27.220 -30.383 1.00 92.94 98 SER A CA 1
ATOM 691 C C . SER A 1 98 ? 17.886 -27.792 -29.688 1.00 92.94 98 SER A C 1
ATOM 693 O O . SER A 1 98 ? 17.691 -27.601 -28.485 1.00 92.94 98 SER A O 1
ATOM 695 N N . ASP A 1 99 ? 17.076 -28.573 -30.407 1.00 92.19 99 ASP A N 1
ATOM 696 C CA . ASP A 1 99 ? 15.854 -29.184 -29.856 1.00 92.19 99 ASP A CA 1
ATOM 697 C C . ASP A 1 99 ? 16.115 -30.085 -28.642 1.00 92.19 99 ASP A C 1
ATOM 699 O O . ASP A 1 99 ? 15.256 -30.249 -27.772 1.00 92.19 99 ASP A O 1
ATOM 703 N N . LEU A 1 100 ? 17.298 -30.704 -28.571 1.00 92.94 100 LEU A N 1
ATOM 704 C CA . LEU A 1 100 ? 17.706 -31.498 -27.414 1.00 92.94 100 LEU A CA 1
ATOM 705 C C . LEU A 1 100 ? 17.902 -30.608 -26.179 1.00 92.94 100 LEU A C 1
ATOM 707 O O . LEU A 1 100 ? 17.308 -30.880 -25.135 1.00 92.94 100 LEU A O 1
ATOM 711 N N . ASN A 1 101 ? 18.669 -29.522 -26.309 1.00 93.62 101 ASN A N 1
ATOM 712 C CA . ASN A 1 101 ? 18.921 -28.591 -25.208 1.00 93.62 101 ASN A CA 1
ATOM 713 C C . ASN A 1 101 ? 17.645 -27.839 -24.812 1.00 93.62 101 ASN A C 1
ATOM 715 O O . ASN A 1 101 ? 17.394 -27.652 -23.625 1.00 93.62 101 ASN A O 1
ATOM 719 N N . ARG A 1 102 ? 16.786 -27.484 -25.775 1.00 94.88 102 ARG A N 1
ATOM 720 C CA . ARG A 1 102 ? 15.502 -26.826 -25.502 1.00 94.88 102 ARG A CA 1
ATOM 721 C C . ARG A 1 102 ? 14.570 -27.719 -24.686 1.00 94.88 102 ARG A C 1
ATOM 723 O O . ARG A 1 102 ? 14.011 -27.264 -23.694 1.00 94.88 102 ARG A O 1
ATOM 730 N N . ARG A 1 103 ? 14.447 -29.004 -25.043 1.00 94.75 103 ARG A N 1
ATOM 731 C CA . ARG A 1 103 ? 13.669 -29.982 -24.257 1.00 94.75 103 ARG A CA 1
ATOM 732 C C . ARG A 1 103 ? 14.245 -30.188 -22.858 1.00 94.75 103 ARG A C 1
ATOM 734 O O . ARG A 1 103 ? 13.490 -30.254 -21.893 1.00 94.75 103 ARG A O 1
ATOM 741 N N . ALA A 1 104 ? 15.570 -30.261 -22.736 1.00 95.12 104 ALA A N 1
ATOM 742 C CA . ALA A 1 104 ? 16.220 -30.352 -21.433 1.00 95.12 104 ALA A CA 1
ATOM 743 C C . ALA A 1 104 ? 15.945 -29.103 -20.575 1.00 95.12 104 ALA A C 1
ATOM 745 O O . ALA A 1 104 ? 15.588 -29.240 -19.408 1.00 95.12 104 ALA A O 1
ATOM 746 N N . LEU A 1 105 ? 16.012 -27.904 -21.161 1.00 96.19 105 LEU A N 1
ATOM 747 C CA . LEU A 1 105 ? 15.704 -26.646 -20.480 1.00 96.19 105 LEU A CA 1
ATOM 748 C C . LEU A 1 105 ? 14.243 -26.596 -20.011 1.00 96.19 105 LEU A C 1
ATOM 750 O O . LEU A 1 105 ? 14.001 -26.215 -18.870 1.00 96.19 105 LEU A O 1
ATOM 754 N N . VAL A 1 106 ? 13.282 -27.031 -20.836 1.00 96.56 106 VAL A N 1
ATOM 755 C CA . VAL A 1 106 ? 11.868 -27.153 -20.427 1.00 96.56 106 VAL A CA 1
ATOM 756 C C . VAL A 1 106 ? 11.747 -28.010 -19.167 1.00 96.56 106 VAL A C 1
ATOM 758 O O . VAL A 1 106 ? 11.145 -27.571 -18.194 1.00 96.56 106 VAL A O 1
ATOM 761 N N . ASN A 1 107 ? 12.398 -29.175 -19.128 1.00 95.00 107 ASN A N 1
ATOM 762 C CA . ASN A 1 107 ? 12.351 -30.074 -17.970 1.00 95.00 107 ASN A CA 1
ATOM 763 C C . ASN A 1 107 ? 13.035 -29.516 -16.709 1.00 95.00 107 ASN A C 1
ATOM 765 O O . ASN A 1 107 ? 12.710 -29.954 -15.604 1.00 95.00 107 ASN A O 1
ATOM 769 N N . LEU A 1 108 ? 14.022 -28.625 -16.850 1.00 93.56 108 LEU A N 1
ATOM 770 C CA . LEU A 1 108 ? 14.691 -27.966 -15.720 1.00 93.56 108 LEU A CA 1
ATOM 771 C C . LEU A 1 108 ? 13.841 -26.829 -15.151 1.00 93.56 108 LEU A C 1
ATOM 773 O O . LEU A 1 108 ? 13.735 -26.678 -13.932 1.00 93.56 108 LEU A O 1
ATOM 777 N N . VAL A 1 109 ? 13.237 -26.048 -16.046 1.00 93.62 109 VAL A N 1
ATOM 778 C CA . VAL A 1 109 ? 12.395 -24.899 -15.706 1.00 93.62 109 VAL A CA 1
ATOM 779 C C . VAL A 1 109 ? 11.052 -25.360 -15.161 1.00 93.62 109 VAL A C 1
ATOM 781 O O . VAL A 1 109 ? 10.536 -24.722 -14.254 1.00 93.62 109 VAL A O 1
ATOM 784 N N . ASP A 1 110 ? 10.511 -26.480 -15.640 1.00 92.56 110 ASP A N 1
ATOM 785 C CA . ASP A 1 110 ? 9.241 -27.043 -15.186 1.00 92.56 110 ASP A CA 1
ATOM 786 C C . ASP A 1 110 ? 9.365 -27.798 -13.848 1.00 92.56 110 ASP A C 1
ATOM 788 O O . ASP A 1 110 ? 9.071 -28.987 -13.734 1.00 92.56 110 ASP A O 1
ATOM 792 N N . ARG A 1 111 ? 9.889 -27.114 -12.825 1.00 88.75 111 ARG A N 1
ATOM 793 C CA . ARG A 1 111 ? 10.072 -27.628 -11.462 1.00 88.75 111 ARG A CA 1
ATOM 794 C C . ARG A 1 111 ? 9.871 -26.512 -10.445 1.00 88.75 111 ARG A C 1
ATOM 796 O O . ARG A 1 111 ? 10.269 -25.369 -10.668 1.00 88.75 111 ARG A O 1
ATOM 803 N N . SER A 1 112 ? 9.327 -26.861 -9.282 1.00 81.81 112 SER A N 1
ATOM 804 C CA . SER A 1 112 ? 9.134 -25.916 -8.178 1.00 81.81 112 SER A CA 1
ATOM 805 C C . SER A 1 112 ? 10.426 -25.187 -7.791 1.00 81.81 112 SER A C 1
ATOM 807 O O . SER A 1 112 ? 11.417 -25.797 -7.378 1.00 81.81 112 SER A O 1
ATOM 809 N N . GLY A 1 113 ? 10.381 -23.856 -7.856 1.00 78.62 113 GLY A N 1
ATOM 810 C CA . GLY A 1 113 ? 11.504 -22.983 -7.511 1.00 78.62 113 GLY A CA 1
ATOM 811 C C . GLY A 1 113 ? 12.551 -22.812 -8.616 1.00 78.62 113 GLY A C 1
ATOM 812 O O . GLY A 1 113 ? 13.603 -22.240 -8.333 1.00 78.62 113 GLY A O 1
ATOM 813 N N . SER A 1 114 ? 12.285 -23.291 -9.834 1.00 88.56 114 SER A N 1
ATOM 814 C CA . SER A 1 114 ? 13.050 -22.937 -11.033 1.00 88.56 114 SER A CA 1
ATOM 815 C C . SER A 1 114 ? 12.468 -21.689 -11.709 1.00 88.56 114 SER A C 1
ATOM 817 O O . SER A 1 114 ? 11.261 -21.433 -11.648 1.00 88.56 114 SER A O 1
ATOM 819 N N . LEU A 1 115 ? 13.324 -20.910 -12.370 1.00 91.31 115 LEU A N 1
ATOM 820 C CA . LEU A 1 115 ? 12.957 -19.699 -13.102 1.00 91.31 115 LEU A CA 1
ATOM 821 C C . LEU A 1 115 ? 13.688 -19.641 -14.449 1.00 91.31 115 LEU A C 1
ATOM 823 O O . LEU A 1 115 ? 14.910 -19.744 -14.517 1.00 91.31 115 LEU A O 1
ATOM 827 N N . LEU A 1 116 ? 12.947 -19.375 -15.517 1.00 94.81 116 LEU A N 1
ATOM 828 C CA . LEU A 1 116 ? 13.485 -18.916 -16.791 1.00 94.81 116 LEU A CA 1
ATOM 829 C C . LEU A 1 116 ? 13.199 -17.426 -16.960 1.00 94.81 116 LEU A C 1
ATOM 831 O O . LEU A 1 116 ? 12.056 -16.998 -16.837 1.00 94.81 116 LEU A O 1
ATOM 835 N N . VAL A 1 117 ? 14.215 -16.640 -17.292 1.00 94.00 117 VAL A N 1
ATOM 836 C CA . VAL A 1 117 ? 14.093 -15.227 -17.649 1.00 94.00 117 VAL A CA 1
ATOM 837 C C . VAL A 1 117 ? 14.483 -15.056 -19.111 1.00 94.00 117 VAL A C 1
ATOM 839 O O . VAL A 1 117 ? 15.627 -15.305 -19.492 1.00 94.00 117 VAL A O 1
ATOM 842 N N . LEU A 1 118 ? 13.525 -14.615 -19.923 1.00 94.50 118 LEU A N 1
ATOM 843 C CA . LEU A 1 118 ? 13.685 -14.362 -21.349 1.00 94.50 118 LEU A CA 1
ATOM 844 C C . LEU A 1 118 ? 13.650 -12.865 -21.628 1.00 94.50 118 LEU A C 1
ATOM 846 O O . LEU A 1 118 ? 12.611 -12.218 -21.502 1.00 94.50 118 LEU A O 1
ATOM 850 N N . ALA A 1 119 ? 14.788 -12.327 -22.049 1.00 92.00 119 ALA A N 1
ATOM 851 C CA . ALA A 1 119 ? 14.902 -10.977 -22.578 1.00 92.00 119 ALA A CA 1
ATOM 852 C C . ALA A 1 119 ? 14.474 -10.944 -24.054 1.00 92.00 119 ALA A C 1
ATOM 854 O O . ALA A 1 119 ? 15.011 -11.662 -24.906 1.00 92.00 119 ALA A O 1
ATOM 855 N N . ALA A 1 120 ? 13.481 -10.122 -24.371 1.00 89.31 120 ALA A N 1
ATOM 856 C CA . ALA A 1 120 ? 12.964 -9.974 -25.718 1.00 89.31 120 ALA A CA 1
ATOM 857 C C . ALA A 1 120 ? 13.994 -9.299 -26.628 1.00 89.31 120 ALA A C 1
ATOM 859 O O . ALA A 1 120 ? 14.568 -8.265 -26.296 1.00 89.31 120 ALA A O 1
ATOM 860 N N . ASN A 1 121 ? 14.204 -9.877 -27.807 1.00 84.56 121 ASN A N 1
ATOM 861 C CA . ASN A 1 121 ? 14.976 -9.244 -28.861 1.00 84.56 121 ASN A CA 1
ATOM 862 C C . ASN A 1 121 ? 14.023 -8.415 -29.732 1.00 84.56 121 ASN A C 1
ATOM 864 O O . ASN A 1 121 ? 13.041 -8.948 -30.240 1.00 84.56 121 ASN A O 1
ATOM 868 N N . GLN A 1 122 ? 14.302 -7.121 -29.898 1.00 73.69 122 GLN A N 1
ATOM 869 C CA . GLN A 1 122 ? 13.450 -6.206 -30.671 1.00 73.69 122 GLN A CA 1
ATOM 870 C C . GLN A 1 122 ? 13.666 -6.263 -32.184 1.00 73.69 122 GLN A C 1
ATOM 872 O O . GLN A 1 122 ? 13.032 -5.522 -32.933 1.00 73.69 122 GLN A O 1
ATOM 877 N N . ILE A 1 123 ? 14.585 -7.106 -32.650 1.00 69.50 123 ILE A N 1
ATOM 878 C CA . ILE A 1 123 ? 14.735 -7.365 -34.079 1.00 69.50 123 ILE A CA 1
ATOM 879 C C . ILE A 1 123 ? 13.499 -8.181 -34.483 1.00 69.50 123 ILE A C 1
ATOM 881 O O . ILE A 1 123 ? 13.337 -9.311 -34.027 1.00 69.50 123 ILE A O 1
ATOM 885 N N . GLY A 1 124 ? 12.579 -7.554 -35.224 1.00 64.69 124 GLY A N 1
ATOM 886 C CA . GLY A 1 124 ? 11.252 -8.100 -35.524 1.00 64.69 124 GLY A CA 1
ATOM 887 C C . GLY A 1 124 ? 11.272 -9.515 -36.117 1.00 64.69 124 GLY A C 1
ATOM 888 O O . GLY A 1 124 ? 12.268 -9.948 -36.690 1.00 64.69 124 GLY A O 1
ATOM 889 N N . GLY A 1 125 ? 10.148 -10.229 -35.985 1.00 74.12 125 GLY A N 1
ATOM 890 C CA . GLY A 1 125 ? 9.971 -11.585 -36.527 1.00 74.12 125 GLY A CA 1
ATOM 891 C C . GLY A 1 125 ? 10.050 -12.724 -35.504 1.00 74.12 125 GLY A C 1
ATOM 892 O O . GLY A 1 125 ? 9.953 -13.881 -35.893 1.00 74.12 125 GLY A O 1
ATOM 893 N N . GLN A 1 126 ? 10.194 -12.425 -34.208 1.00 85.38 126 GLN A N 1
ATOM 894 C CA . GLN A 1 126 ? 10.105 -13.437 -33.151 1.00 85.38 126 GLN A CA 1
ATOM 895 C C . GLN A 1 126 ? 8.647 -13.807 -32.857 1.00 85.38 126 GLN A C 1
ATOM 897 O O . GLN A 1 126 ? 7.824 -12.943 -32.543 1.00 85.38 126 GLN A O 1
ATOM 902 N N . ASP A 1 127 ? 8.347 -15.104 -32.906 1.00 92.50 127 ASP A N 1
ATOM 903 C CA . ASP A 1 127 ? 7.082 -15.651 -32.425 1.00 92.50 127 ASP A CA 1
ATOM 904 C C . ASP A 1 127 ? 7.224 -16.060 -30.952 1.00 92.50 127 ASP A C 1
ATOM 906 O O . ASP A 1 127 ? 7.582 -17.191 -30.613 1.00 92.50 127 ASP A O 1
ATOM 910 N N . TYR A 1 128 ? 6.945 -15.114 -30.049 1.00 93.12 128 TYR A N 1
ATOM 911 C CA . TYR A 1 128 ? 6.997 -15.374 -28.608 1.00 93.12 128 TYR A CA 1
ATOM 912 C C . TYR A 1 128 ? 6.013 -16.465 -28.168 1.00 93.12 128 TYR A C 1
ATOM 914 O O . TYR A 1 128 ? 6.260 -17.122 -27.159 1.00 93.12 128 TYR A O 1
ATOM 922 N N . ASN A 1 129 ? 4.923 -16.696 -28.909 1.00 94.88 129 ASN A N 1
ATOM 923 C CA . ASN A 1 129 ? 3.975 -17.753 -28.572 1.00 94.88 129 ASN A CA 1
ATOM 924 C C . ASN A 1 129 ? 4.587 -19.128 -28.817 1.00 94.88 129 ASN A C 1
ATOM 926 O O . ASN A 1 129 ? 4.548 -19.976 -27.926 1.00 94.88 129 ASN A O 1
ATOM 930 N N . ALA A 1 130 ? 5.212 -19.320 -29.980 1.00 95.12 130 ALA A N 1
ATOM 931 C CA . ALA A 1 130 ? 5.928 -20.551 -30.300 1.00 95.12 130 ALA A CA 1
ATOM 932 C C . ALA A 1 130 ? 7.117 -20.794 -29.355 1.00 95.12 130 ALA A C 1
ATOM 934 O O . ALA A 1 130 ? 7.354 -21.930 -28.945 1.00 95.12 130 ALA A O 1
ATOM 935 N N . LEU A 1 131 ? 7.836 -19.735 -28.961 1.00 94.88 131 LEU A N 1
ATOM 936 C CA . LEU A 1 131 ? 8.949 -19.839 -28.009 1.00 94.88 131 LEU A CA 1
ATOM 937 C C . LEU A 1 131 ? 8.502 -20.259 -26.603 1.00 94.88 131 LEU A C 1
ATOM 939 O O . LEU A 1 131 ? 9.198 -21.036 -25.948 1.00 94.88 131 LEU A O 1
ATOM 943 N N . LEU A 1 132 ? 7.371 -19.737 -26.124 1.00 96.12 132 LEU A N 1
ATOM 944 C CA . LEU A 1 132 ? 6.890 -19.977 -24.762 1.00 96.12 132 LEU A CA 1
ATOM 945 C C . LEU A 1 132 ? 6.079 -21.268 -24.628 1.00 96.12 132 LEU A C 1
ATOM 947 O O . LEU A 1 132 ? 6.137 -21.893 -23.571 1.00 96.12 132 LEU A O 1
ATOM 951 N N . ALA A 1 133 ? 5.359 -21.690 -25.672 1.00 96.31 133 ALA A N 1
ATOM 952 C CA . ALA A 1 133 ? 4.452 -22.837 -25.608 1.00 96.31 133 ALA A CA 1
ATOM 953 C C . ALA A 1 133 ? 5.075 -24.113 -24.999 1.00 96.31 133 ALA A C 1
ATOM 955 O O . ALA A 1 133 ? 4.429 -24.714 -24.139 1.00 96.31 133 ALA A O 1
ATOM 956 N N . PRO A 1 134 ? 6.325 -24.516 -25.320 1.00 97.19 134 PRO A N 1
ATOM 957 C CA . PRO A 1 134 ? 6.944 -25.695 -24.709 1.00 97.19 134 PRO A CA 1
ATOM 958 C C . PRO A 1 134 ? 7.050 -25.631 -23.178 1.00 97.19 134 PRO A C 1
ATOM 960 O O . PRO A 1 134 ? 6.905 -26.653 -22.516 1.00 97.19 134 PRO A O 1
ATOM 963 N N . PHE A 1 135 ? 7.257 -24.443 -22.606 1.00 96.38 135 PHE A N 1
ATOM 964 C CA . PHE A 1 135 ? 7.360 -24.245 -21.154 1.00 96.38 135 PHE A CA 1
ATOM 965 C C . PHE A 1 135 ? 5.997 -24.206 -20.454 1.00 96.38 135 PHE A C 1
ATOM 967 O O . PHE A 1 135 ? 5.917 -24.365 -19.238 1.00 96.38 135 PHE A O 1
ATOM 974 N N . LEU A 1 136 ? 4.925 -23.990 -21.218 1.00 94.25 136 LEU A N 1
ATOM 975 C CA . LEU A 1 136 ? 3.554 -23.840 -20.729 1.00 94.25 136 LEU A CA 1
ATOM 976 C C . LEU A 1 136 ? 2.704 -25.082 -21.037 1.00 94.25 136 LEU A C 1
ATOM 978 O O . LEU A 1 136 ? 1.498 -24.985 -21.250 1.00 94.25 136 LEU A O 1
ATOM 982 N N . GLY A 1 137 ? 3.336 -26.258 -21.115 1.00 91.88 137 GLY A N 1
ATOM 983 C CA . GLY A 1 137 ? 2.647 -27.521 -21.399 1.00 91.88 137 GLY A CA 1
ATOM 984 C C . GLY A 1 137 ? 2.100 -27.627 -22.827 1.00 91.88 137 GLY A C 1
ATOM 985 O O . GLY A 1 137 ? 1.127 -28.335 -23.060 1.00 91.88 137 GLY A O 1
ATOM 986 N N . GLY A 1 138 ? 2.692 -26.903 -23.780 1.00 91.31 138 GLY A N 1
ATOM 987 C CA . GLY A 1 138 ? 2.259 -26.853 -25.179 1.00 91.31 138 GLY A CA 1
ATOM 988 C C . GLY A 1 138 ? 1.177 -25.807 -25.470 1.00 91.31 138 GLY A C 1
ATOM 989 O O . GLY A 1 138 ? 0.819 -25.623 -26.632 1.00 91.31 138 GLY A O 1
ATOM 990 N N . ALA A 1 139 ? 0.670 -25.098 -24.456 1.00 86.94 139 ALA A N 1
ATOM 991 C CA . ALA A 1 139 ? -0.331 -24.055 -24.644 1.00 86.94 139 ALA A CA 1
ATOM 992 C C . ALA A 1 139 ? 0.303 -22.747 -25.142 1.00 86.94 139 ALA A C 1
ATOM 994 O O . ALA A 1 139 ? 1.265 -22.242 -24.564 1.00 86.94 139 ALA A O 1
ATOM 995 N N . SER A 1 140 ? -0.272 -22.160 -26.194 1.00 94.06 140 SER A N 1
ATOM 996 C CA . SER A 1 140 ? 0.093 -20.808 -26.624 1.00 94.06 140 SER A CA 1
ATOM 997 C C . SER A 1 140 ? -0.383 -19.785 -25.586 1.00 94.06 140 SER A C 1
ATOM 999 O O . SER A 1 140 ? -1.566 -19.794 -25.237 1.00 94.06 140 SER A O 1
ATOM 1001 N N . PRO A 1 141 ? 0.480 -18.868 -25.109 1.00 91.25 141 PRO A N 1
ATOM 1002 C CA . PRO A 1 141 ? 0.062 -17.831 -24.170 1.00 91.25 141 PRO A CA 1
ATOM 1003 C C . PRO A 1 141 ? -0.773 -16.711 -24.815 1.00 91.25 141 PRO A C 1
ATOM 1005 O O . PRO A 1 141 ? -1.294 -15.847 -24.101 1.00 91.25 141 PRO A O 1
ATOM 1008 N N . GLY A 1 142 ? -0.910 -16.693 -26.146 1.00 93.94 142 GLY A N 1
ATOM 1009 C CA . GLY A 1 142 ? -1.677 -15.683 -26.882 1.00 93.94 142 GLY A CA 1
ATOM 1010 C C . GLY A 1 142 ? -1.129 -14.265 -26.702 1.00 93.94 142 GLY A C 1
ATOM 1011 O O . GLY A 1 142 ? -1.894 -13.321 -26.534 1.00 93.94 142 GLY A O 1
ATOM 1012 N N . CYS A 1 143 ? 0.192 -14.124 -26.664 1.00 91.94 143 CYS A N 1
ATOM 1013 C CA . CYS A 1 143 ? 0.905 -12.863 -26.543 1.00 91.94 143 CYS A CA 1
ATOM 1014 C C . CYS A 1 143 ? 0.931 -12.099 -27.870 1.00 91.94 143 CYS A C 1
ATOM 1016 O O . CYS A 1 143 ? 1.616 -12.500 -28.814 1.00 91.94 143 CYS A O 1
ATOM 1018 N N . GLY A 1 144 ? 0.241 -10.961 -27.912 1.00 91.81 144 GLY A N 1
ATOM 1019 C CA . GLY A 1 144 ? 0.563 -9.855 -28.812 1.00 91.81 144 GLY A CA 1
ATOM 1020 C C . GLY A 1 144 ? 1.651 -8.968 -28.207 1.00 91.81 144 GLY A C 1
ATOM 1021 O O . GLY A 1 144 ? 1.839 -8.959 -26.988 1.00 91.81 144 GLY A O 1
ATOM 1022 N N . TRP A 1 145 ? 2.366 -8.212 -29.036 1.00 91.00 145 TRP A N 1
ATOM 1023 C CA . TRP A 1 145 ? 3.353 -7.246 -28.562 1.00 91.00 145 TRP A CA 1
ATOM 1024 C C . TRP A 1 145 ? 3.317 -5.957 -29.373 1.00 91.00 145 TRP A C 1
ATOM 1026 O O . TRP A 1 145 ? 2.948 -5.949 -30.546 1.00 91.00 145 TRP A O 1
ATOM 1036 N N . GLU A 1 146 ? 3.726 -4.866 -28.739 1.00 87.94 146 GLU A N 1
ATOM 1037 C CA . GLU A 1 146 ? 3.861 -3.557 -29.369 1.00 87.94 146 GLU A CA 1
ATOM 1038 C C . GLU A 1 146 ? 5.057 -2.801 -28.785 1.00 87.94 146 GLU A C 1
ATOM 1040 O O . GLU A 1 146 ? 5.429 -2.998 -27.625 1.00 87.94 146 GLU A O 1
ATOM 1045 N N . SER A 1 147 ? 5.673 -1.929 -29.587 1.00 84.75 147 SER A N 1
ATOM 1046 C CA . SER A 1 147 ? 6.689 -1.016 -29.069 1.00 84.75 147 SER A CA 1
ATOM 1047 C C . SER A 1 147 ? 6.012 0.095 -28.270 1.00 84.75 147 SER A C 1
ATOM 1049 O O . SER A 1 147 ? 5.111 0.776 -28.760 1.00 84.75 147 SER A O 1
ATOM 1051 N N . GLN A 1 148 ? 6.453 0.286 -27.034 1.00 75.69 148 GLN A N 1
ATOM 1052 C CA . GLN A 1 148 ? 5.962 1.315 -26.135 1.00 75.69 148 GLN A CA 1
ATOM 1053 C C . GLN A 1 148 ? 6.991 2.436 -26.010 1.00 75.69 148 GLN A C 1
ATOM 1055 O O . GLN A 1 148 ? 8.170 2.221 -25.736 1.00 75.69 148 GLN A O 1
ATOM 1060 N N . SER A 1 149 ? 6.498 3.664 -26.161 1.00 65.75 149 SER A N 1
ATOM 1061 C CA . SER A 1 149 ? 7.229 4.905 -25.872 1.00 65.75 149 SER A CA 1
ATOM 1062 C C . SER A 1 149 ? 6.762 5.567 -24.569 1.00 65.75 149 SER A C 1
ATOM 1064 O O . SER A 1 149 ? 7.269 6.624 -24.189 1.00 65.75 149 SER A O 1
ATOM 1066 N N . ARG A 1 150 ? 5.768 4.973 -23.893 1.00 58.22 150 ARG A N 1
ATOM 1067 C CA . ARG A 1 150 ? 5.115 5.512 -22.694 1.00 58.22 150 ARG A CA 1
ATOM 1068 C C . ARG A 1 150 ? 5.571 4.773 -21.438 1.00 58.22 150 ARG A C 1
ATOM 1070 O O . ARG A 1 150 ? 5.933 3.604 -21.480 1.00 58.22 150 ARG A O 1
ATOM 1077 N N . ALA A 1 151 ? 5.526 5.472 -20.307 1.00 54.88 151 ALA A N 1
ATOM 1078 C CA . ALA A 1 151 ? 5.863 4.914 -19.005 1.00 54.88 151 ALA A CA 1
ATOM 1079 C C . ALA A 1 151 ? 4.829 3.878 -18.522 1.00 54.88 151 ALA A C 1
ATOM 1081 O O . ALA A 1 151 ? 3.626 4.150 -18.556 1.00 54.88 151 ALA A O 1
ATOM 1082 N N . ALA A 1 152 ? 5.288 2.724 -18.020 1.00 55.28 152 ALA A N 1
ATOM 1083 C CA . ALA A 1 152 ? 4.444 1.833 -17.222 1.00 55.28 152 ALA A CA 1
ATOM 1084 C C . ALA A 1 152 ? 4.356 2.364 -15.784 1.00 55.28 152 ALA A C 1
ATOM 1086 O O . ALA A 1 152 ? 5.377 2.572 -15.130 1.00 55.28 152 ALA A O 1
ATOM 1087 N N . ASN A 1 153 ? 3.128 2.593 -15.315 1.00 50.62 153 ASN A N 1
ATOM 1088 C CA . ASN A 1 153 ? 2.844 3.261 -14.040 1.00 50.62 153 ASN A CA 1
ATOM 1089 C C . ASN A 1 153 ? 2.190 2.330 -13.008 1.00 50.62 153 ASN A C 1
ATOM 1091 O O . ASN A 1 153 ? 1.874 2.780 -11.910 1.00 50.62 153 ASN A O 1
ATOM 1095 N N . GLN A 1 154 ? 1.920 1.071 -13.366 1.00 50.47 154 GLN A N 1
ATOM 1096 C CA . GLN A 1 154 ? 1.233 0.116 -12.503 1.00 50.47 154 GLN A CA 1
ATOM 1097 C C . GLN A 1 154 ? 2.173 -1.046 -12.177 1.00 50.47 154 GLN A C 1
ATOM 1099 O O . GLN A 1 154 ? 2.663 -1.721 -13.083 1.00 50.47 154 GLN A O 1
ATOM 1104 N N . VAL A 1 155 ? 2.427 -1.247 -10.885 1.00 54.12 155 VAL A N 1
ATOM 1105 C CA . VAL A 1 155 ? 3.273 -2.312 -10.330 1.00 54.12 155 VAL A CA 1
ATOM 1106 C C . VAL A 1 155 ? 2.377 -3.244 -9.531 1.00 54.12 155 VAL A C 1
ATOM 1108 O O . VAL A 1 155 ? 1.552 -2.773 -8.746 1.00 54.12 155 VAL A O 1
ATOM 1111 N N . PHE A 1 156 ? 2.513 -4.554 -9.727 1.00 51.84 156 PHE A N 1
ATOM 1112 C CA . PHE A 1 156 ? 1.985 -5.503 -8.752 1.00 51.84 156 PHE A CA 1
ATOM 1113 C C . PHE A 1 156 ? 2.849 -5.402 -7.499 1.00 51.84 156 PHE A C 1
ATOM 1115 O O . PHE A 1 156 ? 4.037 -5.707 -7.549 1.00 51.84 156 PHE A O 1
ATOM 1122 N N . ASP A 1 157 ? 2.253 -4.910 -6.412 1.00 45.62 157 ASP A N 1
ATOM 1123 C CA . ASP A 1 157 ? 2.929 -4.572 -5.159 1.00 45.62 157 ASP A CA 1
ATOM 1124 C C . ASP A 1 157 ? 3.449 -5.834 -4.452 1.00 45.62 157 ASP A C 1
ATOM 1126 O O . ASP A 1 157 ? 2.814 -6.410 -3.565 1.00 45.62 157 ASP A O 1
ATOM 1130 N N . LEU A 1 158 ? 4.594 -6.327 -4.924 1.00 45.72 158 LEU A N 1
ATOM 1131 C CA . LEU A 1 158 ? 5.373 -7.347 -4.250 1.00 45.72 158 LEU A CA 1
ATOM 1132 C C . LEU A 1 158 ? 6.443 -6.651 -3.399 1.00 45.72 158 LEU A C 1
ATOM 1134 O O . LEU A 1 158 ? 7.218 -5.848 -3.930 1.00 45.72 158 LEU A O 1
ATOM 1138 N N . PRO A 1 159 ? 6.529 -6.968 -2.092 1.00 40.81 159 PRO A N 1
ATOM 1139 C CA . PRO A 1 159 ? 7.544 -6.405 -1.210 1.00 40.81 159 PRO A CA 1
ATOM 1140 C C . PRO A 1 159 ? 8.942 -6.550 -1.820 1.00 40.81 159 PRO A C 1
ATOM 1142 O O . PRO A 1 159 ? 9.358 -7.666 -2.144 1.00 40.81 159 PRO A O 1
ATOM 1145 N N . GLY A 1 160 ? 9.668 -5.438 -1.965 1.00 43.81 160 GLY A N 1
ATOM 1146 C CA . GLY A 1 160 ? 11.013 -5.445 -2.544 1.00 43.81 160 GLY A CA 1
ATOM 1147 C C . GLY A 1 160 ? 11.157 -4.827 -3.935 1.00 43.81 160 GLY A C 1
ATOM 1148 O O . GLY A 1 160 ? 12.288 -4.690 -4.394 1.00 43.81 160 GLY A O 1
ATOM 1149 N N . MET A 1 161 ? 10.060 -4.488 -4.619 1.00 45.38 161 MET A N 1
ATOM 1150 C CA . MET A 1 161 ? 10.106 -4.061 -6.022 1.00 45.38 161 MET A CA 1
ATOM 1151 C C . MET A 1 161 ? 10.122 -2.547 -6.230 1.00 45.38 161 MET A C 1
ATOM 1153 O O . MET A 1 161 ? 9.451 -1.817 -5.500 1.00 45.38 161 MET A O 1
ATOM 1157 N N . PRO A 1 162 ? 10.806 -2.052 -7.281 1.00 44.28 162 PRO A N 1
ATOM 1158 C CA . PRO A 1 162 ? 10.683 -0.658 -7.679 1.00 44.28 162 PRO A CA 1
ATOM 1159 C C . PRO A 1 162 ? 9.238 -0.346 -8.109 1.00 44.28 162 PRO A C 1
ATOM 1161 O O . PRO A 1 162 ? 8.688 -0.974 -9.015 1.00 44.28 162 PRO A O 1
ATOM 1164 N N . LEU A 1 163 ? 8.643 0.658 -7.449 1.00 43.25 163 LEU A N 1
ATOM 1165 C CA . LEU A 1 163 ? 7.256 1.141 -7.603 1.00 43.25 163 LEU A CA 1
ATOM 1166 C C . LEU A 1 163 ? 6.961 1.833 -8.943 1.00 43.25 163 LEU A C 1
ATOM 1168 O O . LEU A 1 163 ? 5.818 2.165 -9.248 1.00 43.25 163 LEU A O 1
ATOM 1172 N N . SER A 1 164 ? 7.988 2.085 -9.743 1.00 46.34 164 SER A N 1
ATOM 1173 C CA . SER A 1 164 ? 7.861 2.531 -11.121 1.00 46.34 164 SER A CA 1
ATOM 1174 C C . SER A 1 164 ? 9.087 2.065 -11.872 1.00 46.34 164 SER A C 1
ATOM 1176 O O . SER A 1 164 ? 10.209 2.180 -11.385 1.00 46.34 164 SER A O 1
ATOM 1178 N N . LEU A 1 165 ? 8.851 1.548 -13.066 1.00 49.47 165 LEU A N 1
ATOM 1179 C CA . LEU A 1 165 ? 9.908 1.116 -13.958 1.00 49.47 165 LEU A CA 1
ATOM 1180 C C . LEU A 1 165 ? 10.312 2.177 -14.977 1.00 49.47 165 LEU A C 1
ATOM 1182 O O . LEU A 1 165 ? 11.337 2.051 -15.645 1.00 49.47 165 LEU A O 1
ATOM 1186 N N . PHE A 1 166 ? 9.489 3.214 -15.143 1.00 55.03 166 PHE A N 1
ATOM 1187 C CA . PHE A 1 166 ? 9.664 4.152 -16.237 1.00 55.03 166 PHE A CA 1
ATOM 1188 C C . PHE A 1 166 ? 9.230 5.558 -15.848 1.00 55.03 166 PHE A C 1
ATOM 1190 O O . PHE A 1 166 ? 8.056 5.860 -15.682 1.00 55.03 166 PHE A O 1
ATOM 1197 N N . ALA A 1 167 ? 10.192 6.466 -15.875 1.00 39.25 167 ALA A N 1
ATOM 1198 C CA . ALA A 1 167 ? 9.979 7.801 -16.403 1.00 39.25 167 ALA A CA 1
ATOM 1199 C C . ALA A 1 167 ? 10.949 7.936 -17.584 1.00 39.25 167 ALA A C 1
ATOM 1201 O O . ALA A 1 167 ? 12.139 8.211 -17.408 1.00 39.25 167 ALA A O 1
ATOM 1202 N N . ALA A 1 168 ? 10.514 7.597 -18.797 1.00 40.91 168 ALA A N 1
ATOM 1203 C CA . ALA A 1 168 ? 11.366 7.745 -19.971 1.00 40.91 168 ALA A CA 1
ATOM 1204 C C . ALA A 1 168 ? 11.147 9.117 -20.616 1.00 40.91 168 ALA A C 1
ATOM 1206 O O . ALA A 1 168 ? 10.125 9.388 -21.240 1.00 40.91 168 ALA A O 1
ATOM 1207 N N . SER A 1 169 ? 12.161 9.967 -20.475 1.00 44.44 169 SER A N 1
ATOM 1208 C CA . SER A 1 169 ? 12.623 10.861 -21.531 1.00 44.44 169 SER A CA 1
ATOM 1209 C C . SER A 1 169 ? 12.926 10.051 -22.806 1.00 44.44 169 SER A C 1
ATOM 1211 O O . SER A 1 169 ? 13.362 8.903 -22.728 1.00 44.44 169 SER A O 1
ATOM 1213 N N . ARG A 1 170 ? 12.642 10.641 -23.976 1.00 47.72 170 ARG A N 1
ATOM 1214 C CA . ARG A 1 170 ? 12.757 10.053 -25.329 1.00 47.72 170 ARG A CA 1
ATOM 1215 C C . ARG A 1 170 ? 14.028 9.185 -25.488 1.00 47.72 170 ARG A C 1
ATOM 1217 O O . ARG A 1 170 ? 15.118 9.717 -25.312 1.00 47.72 170 ARG A O 1
ATOM 1224 N N . GLY A 1 171 ? 13.901 7.896 -25.844 1.00 55.47 171 GLY A N 1
ATOM 1225 C CA . GLY A 1 171 ? 15.038 7.078 -26.319 1.00 55.47 171 GLY A CA 1
ATOM 1226 C C . GLY A 1 171 ? 15.126 5.607 -25.879 1.00 55.47 171 GLY A C 1
ATOM 1227 O O . GLY A 1 171 ? 15.938 4.884 -26.444 1.00 55.47 171 GLY A O 1
ATOM 1228 N N . ALA A 1 172 ? 14.332 5.135 -24.911 1.00 60.81 172 ALA A N 1
ATOM 1229 C CA . ALA A 1 172 ? 14.298 3.709 -24.562 1.00 60.81 172 ALA A CA 1
ATOM 1230 C C . ALA A 1 172 ? 13.272 2.977 -25.439 1.00 60.81 172 ALA A C 1
ATOM 1232 O O . ALA A 1 172 ? 12.087 3.307 -25.386 1.00 60.81 172 ALA A O 1
ATOM 1233 N N . ASN A 1 173 ? 13.714 1.989 -26.220 1.00 73.12 173 ASN A N 1
ATOM 1234 C CA . ASN A 1 173 ? 12.794 1.115 -26.938 1.00 73.12 173 ASN A CA 1
ATOM 1235 C C . ASN A 1 173 ? 12.348 0.003 -25.988 1.00 73.12 173 ASN A C 1
ATOM 1237 O O . ASN A 1 173 ? 13.165 -0.800 -25.537 1.00 73.12 173 ASN A O 1
ATOM 1241 N N . ILE A 1 174 ? 11.058 -0.070 -25.684 1.00 79.88 174 ILE A N 1
ATOM 1242 C CA . ILE A 1 174 ? 10.482 -1.096 -24.809 1.00 79.88 174 ILE A CA 1
ATOM 1243 C C . ILE A 1 174 ? 9.441 -1.862 -25.615 1.00 79.88 174 ILE A C 1
ATOM 1245 O O . ILE A 1 174 ? 8.654 -1.253 -26.333 1.00 79.88 174 ILE A O 1
ATOM 1249 N N . LEU A 1 175 ? 9.415 -3.184 -25.496 1.00 87.38 175 LEU A N 1
ATOM 1250 C CA . LEU A 1 175 ? 8.297 -4.007 -25.940 1.00 87.38 175 LEU A CA 1
ATOM 1251 C C . LEU A 1 175 ? 7.349 -4.210 -24.766 1.00 87.38 175 LEU A C 1
ATOM 1253 O O . LEU A 1 175 ? 7.782 -4.513 -23.657 1.00 87.38 175 LEU A O 1
ATOM 1257 N N . ALA A 1 176 ? 6.057 -4.050 -25.003 1.00 88.44 176 ALA A N 1
ATOM 1258 C CA . ALA A 1 176 ? 5.040 -4.469 -24.058 1.00 88.44 176 ALA A CA 1
ATOM 1259 C C . ALA A 1 176 ? 4.201 -5.582 -24.662 1.00 88.44 176 ALA A C 1
ATOM 1261 O O . ALA A 1 176 ? 3.931 -5.598 -25.862 1.00 88.44 176 ALA A O 1
ATOM 1262 N N . PHE A 1 177 ? 3.801 -6.512 -23.806 1.00 90.88 177 PHE A N 1
ATOM 1263 C CA . PHE A 1 177 ? 3.076 -7.712 -24.169 1.00 90.88 177 PHE A CA 1
ATOM 1264 C C . PHE A 1 177 ? 1.625 -7.618 -23.718 1.00 90.88 177 PHE A C 1
ATOM 1266 O O . PHE A 1 177 ? 1.307 -7.043 -22.677 1.00 90.88 177 PHE A O 1
ATOM 1273 N N . ARG A 1 178 ? 0.742 -8.223 -24.502 1.00 92.00 178 ARG A N 1
ATOM 1274 C CA . ARG A 1 178 ? -0.666 -8.450 -24.183 1.00 92.00 178 ARG A CA 1
ATOM 1275 C C . ARG A 1 178 ? -0.923 -9.930 -24.374 1.00 92.00 178 ARG A C 1
ATOM 1277 O O . ARG A 1 178 ? -1.140 -10.368 -25.498 1.00 92.00 178 ARG A O 1
ATOM 1284 N N . CYS A 1 179 ? -0.821 -10.692 -23.296 1.00 90.44 179 CYS A N 1
ATOM 1285 C CA . CYS A 1 179 ? -1.000 -12.137 -23.335 1.00 90.44 179 CYS A CA 1
ATOM 1286 C C . CYS A 1 179 ? -2.356 -12.528 -22.759 1.00 90.44 179 CYS A C 1
ATOM 1288 O O . CYS A 1 179 ? -2.835 -11.917 -21.805 1.00 90.44 179 CYS A O 1
ATOM 1290 N N . THR A 1 180 ? -2.959 -13.566 -23.333 1.00 87.88 180 THR A N 1
ATOM 1291 C CA . THR A 1 180 ? -4.178 -14.188 -22.794 1.00 87.88 180 THR A CA 1
ATOM 1292 C C . THR A 1 180 ? -3.900 -15.057 -21.567 1.00 87.88 180 THR A C 1
ATOM 1294 O O . THR A 1 180 ? -4.779 -15.228 -20.728 1.00 87.88 180 THR A O 1
ATOM 1297 N N . ALA A 1 181 ? -2.672 -15.571 -21.444 1.00 83.38 181 ALA A N 1
ATOM 1298 C CA . ALA A 1 181 ? -2.183 -16.295 -20.280 1.00 83.38 181 ALA A CA 1
ATOM 1299 C C . ALA A 1 181 ? -1.042 -15.532 -19.593 1.00 83.38 181 ALA A C 1
ATOM 1301 O O . ALA A 1 181 ? -0.365 -14.707 -20.206 1.00 83.38 181 ALA A O 1
ATOM 1302 N N . GLY A 1 182 ? -0.801 -15.858 -18.324 1.00 85.19 182 GLY A N 1
ATOM 1303 C CA . GLY A 1 182 ? 0.225 -15.218 -17.505 1.00 85.19 182 GLY A CA 1
ATOM 1304 C C . GLY A 1 182 ? -0.278 -13.990 -16.747 1.00 85.19 182 GLY A C 1
ATOM 1305 O O . GLY A 1 182 ? -1.363 -13.466 -16.988 1.00 85.19 182 GLY A O 1
ATOM 1306 N N . ALA A 1 183 ? 0.529 -13.549 -15.791 1.00 81.50 183 ALA A N 1
ATOM 1307 C CA . ALA A 1 183 ? 0.289 -12.365 -14.990 1.00 81.50 183 ALA A CA 1
ATOM 1308 C C . ALA A 1 183 ? 1.185 -11.222 -15.495 1.00 81.50 183 ALA A C 1
ATOM 1310 O O . ALA A 1 183 ? 2.411 -11.389 -15.537 1.00 81.50 183 ALA A O 1
ATOM 1311 N N . PRO A 1 184 ? 0.620 -10.062 -15.872 1.00 81.62 184 PRO A N 1
ATOM 1312 C CA . PRO A 1 184 ? 1.428 -8.871 -16.081 1.00 81.62 184 PRO A CA 1
ATOM 1313 C C . PRO A 1 184 ? 2.042 -8.480 -14.742 1.00 81.62 184 PRO A C 1
ATOM 1315 O O . PRO A 1 184 ? 1.353 -8.477 -13.732 1.00 81.62 184 PRO A O 1
ATOM 1318 N N . TRP A 1 185 ? 3.331 -8.167 -14.708 1.00 74.50 185 TRP A N 1
ATOM 1319 C CA . TRP A 1 185 ? 3.992 -7.755 -13.464 1.00 74.50 185 TRP A CA 1
ATOM 1320 C C . TRP A 1 185 ? 4.141 -6.242 -13.361 1.00 74.50 185 TRP A C 1
ATOM 1322 O O . TRP A 1 185 ? 4.042 -5.646 -12.289 1.00 74.50 185 TRP A O 1
ATOM 1332 N N . TYR A 1 186 ? 4.287 -5.627 -14.528 1.00 72.94 186 TYR A N 1
ATOM 1333 C CA . TYR A 1 186 ? 4.259 -4.195 -14.737 1.00 72.94 186 TYR A CA 1
ATOM 1334 C C . TYR A 1 186 ? 3.300 -3.928 -15.876 1.00 72.94 186 TYR A C 1
ATOM 1336 O O . TYR A 1 186 ? 3.422 -4.578 -16.909 1.00 72.94 186 TYR A O 1
ATOM 1344 N N . ALA A 1 187 ? 2.365 -2.999 -15.701 1.00 70.75 187 ALA A N 1
ATOM 1345 C CA . ALA A 1 187 ? 1.379 -2.676 -16.723 1.00 70.75 187 ALA A CA 1
ATOM 1346 C C . ALA A 1 187 ? 1.376 -1.179 -17.058 1.00 70.75 187 ALA A C 1
ATOM 1348 O O . ALA A 1 187 ? 1.482 -0.298 -16.194 1.00 70.75 187 ALA A O 1
ATOM 1349 N N . THR A 1 188 ? 1.268 -0.880 -18.346 1.00 69.00 188 THR A N 1
ATOM 1350 C CA . THR A 1 188 ? 0.920 0.441 -18.860 1.00 69.00 188 THR A CA 1
ATOM 1351 C C . THR A 1 188 ? -0.582 0.671 -18.691 1.00 69.00 188 THR A C 1
ATOM 1353 O O . THR A 1 188 ? -1.370 -0.249 -18.483 1.00 69.00 188 THR A O 1
ATOM 1356 N N . SER A 1 189 ? -1.010 1.933 -18.756 1.00 64.56 189 SER A N 1
ATOM 1357 C CA . SER A 1 189 ? -2.411 2.317 -18.518 1.00 64.56 189 SER A CA 1
ATOM 1358 C C . SER A 1 189 ? -3.417 1.700 -19.493 1.00 64.56 189 SER A C 1
ATOM 1360 O O . SER A 1 189 ? -4.612 1.734 -19.229 1.00 64.56 189 SER A O 1
ATOM 1362 N N . ASP A 1 190 ? -2.942 1.215 -20.633 1.00 70.06 190 ASP A N 1
ATOM 1363 C CA . ASP A 1 190 ? -3.713 0.544 -21.675 1.00 70.06 190 ASP A CA 1
ATOM 1364 C C . ASP A 1 190 ? -3.728 -0.988 -21.506 1.00 70.06 190 ASP A C 1
ATOM 1366 O O . ASP A 1 190 ? -4.304 -1.674 -22.348 1.00 70.06 190 ASP A O 1
ATOM 1370 N N . GLY A 1 191 ? -3.116 -1.535 -20.450 1.00 70.62 191 GLY A N 1
ATOM 1371 C CA . GLY A 1 191 ? -3.092 -2.967 -20.143 1.00 70.62 191 GLY A CA 1
ATOM 1372 C C . GLY A 1 191 ? -1.995 -3.769 -20.848 1.00 70.62 191 GLY A C 1
ATOM 1373 O O . GLY A 1 191 ? -1.979 -4.989 -20.710 1.00 70.62 191 GLY A O 1
ATOM 1374 N N . ALA A 1 192 ? -1.091 -3.130 -21.598 1.00 82.19 192 ALA A N 1
ATOM 1375 C CA . ALA A 1 192 ? 0.121 -3.800 -22.064 1.00 82.19 192 ALA A CA 1
ATOM 1376 C C . ALA A 1 192 ? 1.130 -3.926 -20.913 1.00 82.19 192 ALA A C 1
ATOM 1378 O O . ALA A 1 192 ? 1.106 -3.153 -19.956 1.00 82.19 192 ALA A O 1
ATOM 1379 N N . ALA A 1 193 ? 2.020 -4.907 -20.979 1.00 86.88 193 ALA A N 1
ATOM 1380 C CA . ALA A 1 193 ? 2.934 -5.201 -19.890 1.00 86.88 193 ALA A CA 1
ATOM 1381 C C . ALA A 1 193 ? 4.349 -5.464 -20.402 1.00 86.88 193 ALA A C 1
ATOM 1383 O O . ALA A 1 193 ? 4.563 -6.452 -21.102 1.00 86.88 193 ALA A O 1
ATOM 1384 N N . PRO A 1 194 ? 5.347 -4.629 -20.067 1.00 87.19 194 PRO A N 1
ATOM 1385 C CA . PRO A 1 194 ? 6.729 -4.892 -20.457 1.00 87.19 194 PRO A CA 1
ATOM 1386 C C . PRO A 1 194 ? 7.373 -6.038 -19.670 1.00 87.19 194 PRO A C 1
ATOM 1388 O O . PRO A 1 194 ? 8.474 -6.466 -20.004 1.00 87.19 194 PRO A O 1
ATOM 1391 N N . VAL A 1 195 ? 6.699 -6.551 -18.637 1.00 89.25 195 VAL A N 1
ATOM 1392 C CA . VAL A 1 195 ? 7.096 -7.778 -17.946 1.00 89.25 195 VAL A CA 1
ATOM 1393 C C . VAL A 1 195 ? 5.881 -8.665 -17.745 1.00 89.25 195 VAL A C 1
ATOM 1395 O O . VAL A 1 195 ? 4.914 -8.254 -17.102 1.00 89.25 195 VAL A O 1
ATOM 1398 N N . MET A 1 196 ? 5.967 -9.890 -18.251 1.00 89.31 196 MET A N 1
ATOM 1399 C CA . MET A 1 196 ? 4.967 -10.937 -18.063 1.00 89.31 196 MET A CA 1
ATOM 1400 C C . MET A 1 196 ? 5.579 -12.103 -17.298 1.00 89.31 196 MET A C 1
ATOM 1402 O O . MET A 1 196 ? 6.730 -12.473 -17.538 1.00 89.31 196 MET A O 1
ATOM 1406 N N . MET A 1 197 ? 4.803 -12.705 -16.406 1.00 90.25 197 MET A N 1
ATOM 1407 C CA . MET A 1 197 ? 5.165 -13.938 -15.718 1.00 90.25 197 MET A CA 1
ATOM 1408 C C . MET A 1 197 ? 4.171 -15.047 -16.029 1.00 90.25 197 MET A C 1
ATOM 1410 O O . MET A 1 197 ? 2.964 -14.829 -16.052 1.00 90.25 197 MET A O 1
ATOM 1414 N N . PHE A 1 198 ? 4.678 -16.255 -16.219 1.00 90.94 198 PHE A N 1
ATOM 1415 C CA . PHE A 1 198 ? 3.900 -17.446 -16.519 1.00 90.94 198 PHE A CA 1
ATOM 1416 C C . PHE A 1 198 ? 4.277 -18.557 -15.549 1.00 90.94 198 PHE A C 1
ATOM 1418 O O . PHE A 1 198 ? 5.442 -18.688 -15.166 1.00 90.94 198 PHE A O 1
ATOM 1425 N N . TYR A 1 199 ? 3.282 -19.352 -15.173 1.00 85.75 199 TYR A N 1
ATOM 1426 C CA . TYR A 1 199 ? 3.469 -20.537 -14.351 1.00 85.75 199 TYR A CA 1
ATOM 1427 C C . TYR A 1 199 ? 3.637 -21.753 -15.258 1.00 85.75 199 TYR A C 1
ATOM 1429 O O . TYR A 1 199 ? 2.866 -21.916 -16.207 1.00 85.75 199 TYR A O 1
ATOM 1437 N N . THR A 1 200 ? 4.633 -22.590 -14.984 1.00 90.94 200 THR A N 1
ATOM 1438 C CA . THR A 1 200 ? 4.771 -23.870 -15.685 1.00 90.94 200 THR A CA 1
ATOM 1439 C C . THR A 1 200 ? 3.868 -24.928 -15.034 1.00 90.94 200 THR A C 1
ATOM 1441 O O . THR A 1 200 ? 3.497 -24.777 -13.865 1.00 90.94 200 THR A O 1
ATOM 1444 N N . PRO A 1 201 ? 3.508 -26.017 -15.736 1.00 88.94 201 PRO A N 1
ATOM 1445 C CA . PRO A 1 201 ? 2.618 -27.051 -15.197 1.00 88.94 201 PRO A CA 1
ATOM 1446 C C . PRO A 1 201 ? 3.055 -27.657 -13.850 1.00 88.94 201 PRO A C 1
ATOM 1448 O O . PRO A 1 201 ? 2.209 -27.926 -13.001 1.00 88.94 201 PRO A O 1
ATOM 1451 N N . ASN A 1 202 ? 4.360 -27.834 -13.630 1.00 84.25 202 ASN A N 1
ATOM 1452 C CA . ASN A 1 202 ? 4.948 -28.465 -12.441 1.00 84.25 202 ASN A CA 1
ATOM 1453 C C . ASN A 1 202 ? 5.611 -27.466 -11.474 1.00 84.25 202 ASN A C 1
ATOM 1455 O O . ASN A 1 202 ? 6.405 -27.835 -10.602 1.00 84.25 202 ASN A O 1
ATOM 1459 N N . GLY A 1 203 ? 5.260 -26.188 -11.595 1.00 77.12 203 GLY A N 1
ATOM 1460 C CA . GLY A 1 203 ? 5.474 -25.202 -10.544 1.00 77.12 203 GLY A CA 1
ATOM 1461 C C . GLY A 1 203 ? 6.708 -24.318 -10.641 1.00 77.12 203 GLY A C 1
ATOM 1462 O O . GLY A 1 203 ? 7.053 -23.633 -9.671 1.00 77.12 203 GLY A O 1
ATOM 1463 N N . GLY A 1 204 ? 7.363 -24.317 -11.794 1.00 86.94 204 GLY A N 1
ATOM 1464 C CA . GLY A 1 204 ? 8.369 -23.326 -12.134 1.00 86.94 204 GLY A CA 1
ATOM 1465 C C . GLY A 1 204 ? 7.771 -22.044 -12.702 1.00 86.94 204 GLY A C 1
ATOM 1466 O O . GLY A 1 204 ? 6.554 -21.881 -12.826 1.00 86.94 204 GLY A O 1
ATOM 1467 N N . TRP A 1 205 ? 8.659 -21.123 -13.064 1.00 90.25 205 TRP A N 1
ATOM 1468 C CA . TRP A 1 205 ? 8.289 -19.813 -13.586 1.00 90.25 205 TRP A CA 1
ATOM 1469 C C . TRP A 1 205 ? 8.991 -19.502 -14.900 1.00 90.25 205 TRP A C 1
ATOM 1471 O O . TRP A 1 205 ? 10.180 -19.767 -15.065 1.00 90.25 205 TRP A O 1
ATOM 1481 N N . VAL A 1 206 ? 8.275 -18.833 -15.800 1.00 93.44 206 VAL A N 1
ATOM 1482 C CA . VAL A 1 206 ? 8.859 -18.161 -16.964 1.00 93.44 206 VAL A CA 1
ATOM 1483 C C . VAL A 1 206 ? 8.559 -16.673 -16.866 1.00 93.44 206 VAL A C 1
ATOM 1485 O O . VAL A 1 206 ? 7.416 -16.276 -16.665 1.00 93.44 206 VAL A O 1
ATOM 1488 N N . LYS A 1 207 ? 9.579 -15.835 -17.012 1.00 93.19 207 LYS A N 1
ATOM 1489 C CA . LYS A 1 207 ? 9.483 -14.377 -17.004 1.00 93.19 207 LYS A CA 1
ATOM 1490 C C . LYS A 1 207 ? 9.911 -13.848 -18.364 1.00 93.19 207 LYS A C 1
ATOM 1492 O O . LYS A 1 207 ? 11.049 -14.056 -18.771 1.00 93.19 207 LYS A O 1
ATOM 1497 N N . LEU A 1 208 ? 9.017 -13.148 -19.048 1.00 93.12 208 LEU A N 1
ATOM 1498 C CA . LEU A 1 208 ? 9.289 -12.483 -20.317 1.00 93.12 208 LEU A CA 1
ATOM 1499 C C . LEU A 1 208 ? 9.499 -10.988 -20.067 1.00 93.12 208 LEU A C 1
ATOM 1501 O O . LEU A 1 208 ? 8.624 -10.322 -19.513 1.00 93.12 208 LEU A O 1
ATOM 1505 N N . LEU A 1 209 ? 10.656 -10.471 -20.473 1.00 91.06 209 LEU A N 1
ATOM 1506 C CA . LEU A 1 209 ? 11.075 -9.083 -20.295 1.00 91.06 209 LEU A CA 1
ATOM 1507 C C . LEU A 1 209 ? 11.144 -8.381 -21.648 1.00 91.06 209 LEU A C 1
ATOM 1509 O O . LEU A 1 209 ? 11.860 -8.824 -22.537 1.00 91.06 209 LEU A O 1
ATOM 1513 N N . GLY A 1 210 ? 10.454 -7.259 -21.798 1.00 88.56 210 GLY A N 1
ATOM 1514 C CA . GLY A 1 210 ? 10.362 -6.512 -23.053 1.00 88.56 210 GLY A CA 1
ATOM 1515 C C . GLY A 1 210 ? 11.479 -5.494 -23.290 1.00 88.56 210 GLY A C 1
ATOM 1516 O O . GLY A 1 210 ? 11.384 -4.679 -24.207 1.00 88.56 210 GLY A O 1
ATOM 1517 N N . PHE A 1 211 ? 12.516 -5.483 -22.455 1.00 78.94 211 PHE A N 1
ATOM 1518 C CA . PHE A 1 211 ? 13.563 -4.461 -22.502 1.00 78.94 211 PHE A CA 1
ATOM 1519 C C . PHE A 1 211 ? 14.572 -4.697 -23.612 1.00 78.94 211 PHE A C 1
ATOM 1521 O O . PHE A 1 211 ? 14.945 -5.828 -23.903 1.00 78.94 211 PHE A O 1
ATOM 1528 N N . ASP A 1 212 ? 15.041 -3.600 -24.203 1.00 73.81 212 ASP A N 1
ATOM 1529 C CA . ASP A 1 212 ? 16.214 -3.614 -25.060 1.00 73.81 212 ASP A CA 1
ATOM 1530 C C . ASP A 1 212 ? 17.465 -3.305 -24.228 1.00 73.81 212 ASP A C 1
ATOM 1532 O O . ASP A 1 212 ? 17.668 -2.179 -23.768 1.00 73.81 212 ASP A O 1
ATOM 1536 N N . TRP A 1 213 ? 18.338 -4.301 -24.068 1.00 75.44 213 TRP A N 1
ATOM 1537 C CA . TRP A 1 213 ? 19.648 -4.134 -23.427 1.00 75.44 213 TRP A CA 1
ATOM 1538 C C . TRP A 1 213 ? 20.660 -3.366 -24.300 1.00 75.44 213 TRP A C 1
ATOM 1540 O O . TRP A 1 213 ? 21.806 -3.185 -23.902 1.00 75.44 213 TRP A O 1
ATOM 1550 N N . GLY A 1 214 ? 20.258 -2.877 -25.476 1.00 68.88 214 GLY A N 1
ATOM 1551 C CA . GLY A 1 214 ? 21.085 -2.069 -26.373 1.00 68.88 214 GLY A CA 1
ATOM 1552 C C . GLY A 1 214 ? 21.341 -0.636 -25.892 1.00 68.88 214 GLY A C 1
ATOM 1553 O O . GLY A 1 214 ? 22.229 0.023 -26.424 1.00 68.88 214 GLY A O 1
ATOM 1554 N N . THR A 1 215 ? 20.608 -0.144 -24.882 1.00 65.62 215 THR A N 1
ATOM 1555 C CA . THR A 1 215 ? 20.812 1.194 -24.289 1.00 65.62 215 THR A CA 1
ATOM 1556 C C . THR A 1 215 ? 21.335 1.106 -22.843 1.00 65.62 215 THR A C 1
ATOM 1558 O O . THR A 1 215 ? 20.542 0.883 -21.927 1.00 65.62 215 THR A O 1
ATOM 1561 N N . PRO A 1 216 ? 22.641 1.342 -22.591 1.00 53.75 216 PRO A N 1
ATOM 1562 C CA . PRO A 1 216 ? 23.289 1.098 -21.290 1.00 53.75 216 PRO A CA 1
ATOM 1563 C C . PRO A 1 216 ? 22.823 1.979 -20.117 1.00 53.75 216 PRO A C 1
ATOM 1565 O O . PRO A 1 216 ? 23.079 1.664 -18.960 1.00 53.75 216 PRO A O 1
ATOM 1568 N N . SER A 1 217 ? 22.158 3.109 -20.371 1.00 48.84 217 SER A N 1
ATOM 1569 C CA . SER A 1 217 ? 21.987 4.188 -19.382 1.00 48.84 217 SER A CA 1
ATOM 1570 C C . SER A 1 217 ? 20.985 3.919 -18.246 1.00 48.84 217 SER A C 1
ATOM 1572 O O . SER A 1 217 ? 20.774 4.802 -17.408 1.00 48.84 217 SER A O 1
ATOM 1574 N N . ARG A 1 218 ? 20.354 2.735 -18.194 1.00 57.25 218 ARG A N 1
ATOM 1575 C CA . ARG A 1 218 ? 19.268 2.416 -17.239 1.00 57.25 218 ARG A CA 1
ATOM 1576 C C . ARG A 1 218 ? 19.343 1.025 -16.604 1.00 57.25 218 ARG A C 1
ATOM 1578 O O . ARG A 1 218 ? 18.382 0.589 -15.990 1.00 57.25 218 ARG A O 1
ATOM 1585 N N . VAL A 1 219 ? 20.470 0.335 -16.746 1.00 56.25 219 VAL A N 1
ATOM 1586 C CA . VAL A 1 219 ? 20.639 -1.082 -16.385 1.00 56.25 219 VAL A CA 1
ATOM 1587 C C . VAL A 1 219 ? 20.325 -1.401 -14.902 1.00 56.25 219 VAL A C 1
ATOM 1589 O O . VAL A 1 219 ? 19.727 -2.438 -14.635 1.00 56.25 219 VAL A O 1
ATOM 1592 N N . ALA A 1 220 ? 20.593 -0.485 -13.962 1.00 57.75 220 ALA A N 1
ATOM 1593 C CA . ALA A 1 220 ? 20.442 -0.719 -12.516 1.00 57.75 220 ALA A CA 1
ATOM 1594 C C . ALA A 1 220 ? 18.993 -0.943 -12.011 1.00 57.75 220 ALA A C 1
ATOM 1596 O O . ALA A 1 220 ? 18.771 -1.712 -11.076 1.00 57.75 220 ALA A O 1
ATOM 1597 N N . ASP A 1 221 ? 17.984 -0.314 -12.626 1.00 58.56 221 ASP A N 1
ATOM 1598 C CA . ASP A 1 221 ? 16.580 -0.533 -12.227 1.00 58.56 221 ASP A CA 1
ATOM 1599 C C . ASP A 1 221 ? 16.071 -1.897 -12.742 1.00 58.56 221 ASP A C 1
ATOM 1601 O O . ASP A 1 221 ? 15.316 -2.600 -12.066 1.00 58.56 221 ASP A O 1
ATOM 1605 N N . TRP A 1 222 ? 16.546 -2.310 -13.923 1.00 65.94 222 TRP A N 1
ATOM 1606 C CA . TRP A 1 222 ? 16.212 -3.586 -14.575 1.00 65.94 222 TRP A CA 1
ATOM 1607 C C . TRP A 1 222 ? 16.823 -4.789 -13.873 1.00 65.94 222 TRP A C 1
ATOM 1609 O O . TRP A 1 222 ? 16.199 -5.844 -13.747 1.00 65.94 222 TRP A O 1
ATOM 1619 N N . GLU A 1 223 ? 18.041 -4.595 -13.396 1.00 66.88 223 GLU A N 1
ATOM 1620 C CA . GLU A 1 223 ? 18.829 -5.518 -12.599 1.00 66.88 223 GLU A CA 1
ATOM 1621 C C . GLU A 1 223 ? 18.034 -6.105 -11.417 1.00 66.88 223 GLU A C 1
ATOM 1623 O O . GLU A 1 223 ? 17.992 -7.325 -11.236 1.00 66.88 223 GLU A O 1
ATOM 1628 N N . THR A 1 224 ? 17.306 -5.263 -10.680 1.00 64.88 224 THR A N 1
ATOM 1629 C CA . THR A 1 224 ? 16.520 -5.687 -9.505 1.00 64.88 224 THR A CA 1
ATOM 1630 C C . THR A 1 224 ? 15.353 -6.613 -9.879 1.00 64.88 224 THR A C 1
ATOM 1632 O O . THR A 1 224 ? 15.011 -7.539 -9.143 1.00 64.88 224 THR A O 1
ATOM 1635 N N . ILE A 1 225 ? 14.744 -6.408 -11.048 1.00 63.25 225 ILE A N 1
ATOM 1636 C CA . ILE A 1 225 ? 13.566 -7.169 -11.500 1.00 63.25 225 ILE A CA 1
ATOM 1637 C C . ILE A 1 225 ? 13.948 -8.497 -12.125 1.00 63.25 225 ILE A C 1
ATOM 1639 O O . ILE A 1 225 ? 13.181 -9.465 -12.061 1.00 63.25 225 ILE A O 1
ATOM 1643 N N . LEU A 1 226 ? 15.128 -8.551 -12.734 1.00 72.62 226 LEU A N 1
ATOM 1644 C CA . LEU A 1 226 ? 15.590 -9.692 -13.503 1.00 72.62 226 LEU A CA 1
ATOM 1645 C C . LEU A 1 226 ? 15.609 -10.964 -12.639 1.00 72.62 226 LEU A C 1
ATOM 1647 O O . LEU A 1 226 ? 14.987 -11.961 -13.015 1.00 72.62 226 LEU A O 1
ATOM 1651 N N . LEU A 1 227 ? 16.197 -10.903 -11.441 1.00 69.94 227 LEU A N 1
ATOM 1652 C CA . LEU A 1 227 ? 16.421 -12.075 -10.579 1.00 69.94 227 LEU A CA 1
ATOM 1653 C C . LEU A 1 227 ? 15.388 -12.275 -9.462 1.00 69.94 227 LEU A C 1
ATOM 1655 O O . LEU A 1 227 ? 15.476 -13.255 -8.726 1.00 69.94 227 LEU A O 1
ATOM 1659 N N . TYR A 1 228 ? 14.383 -11.403 -9.337 1.00 66.00 228 TYR A N 1
ATOM 1660 C CA . TYR A 1 228 ? 13.338 -11.607 -8.333 1.00 66.00 228 TYR A CA 1
ATOM 1661 C C . TYR A 1 228 ? 12.477 -12.832 -8.670 1.00 66.00 228 TYR A C 1
ATOM 1663 O O . TYR A 1 228 ? 11.924 -12.926 -9.770 1.00 66.00 228 TYR A O 1
ATOM 1671 N N . VAL A 1 229 ? 12.310 -13.738 -7.709 1.00 59.97 229 VAL A N 1
ATOM 1672 C CA . VAL A 1 229 ? 11.383 -14.874 -7.785 1.00 59.97 229 VAL A CA 1
ATOM 1673 C C . VAL A 1 229 ? 10.251 -14.605 -6.787 1.00 59.97 229 VAL A C 1
ATOM 1675 O O . VAL A 1 229 ? 10.540 -14.451 -5.599 1.00 59.97 229 VAL A O 1
ATOM 1678 N N . PRO A 1 230 ? 8.977 -14.522 -7.215 1.00 53.31 230 PRO A N 1
ATOM 1679 C CA . PRO A 1 230 ? 7.860 -14.448 -6.280 1.00 53.31 230 PRO A CA 1
ATOM 1680 C C . PRO A 1 230 ? 7.875 -15.644 -5.321 1.00 53.31 230 PRO A C 1
ATOM 1682 O O . PRO A 1 230 ? 8.259 -16.741 -5.738 1.00 53.31 230 PRO A O 1
ATOM 1685 N N . PRO A 1 231 ? 7.427 -15.487 -4.061 1.00 47.41 231 PRO A N 1
ATOM 1686 C CA . PRO A 1 231 ? 7.173 -16.641 -3.209 1.00 47.41 231 PRO A CA 1
ATOM 1687 C C . PRO A 1 231 ? 6.209 -17.577 -3.950 1.00 47.41 231 PRO A C 1
ATOM 1689 O O . PRO A 1 231 ? 5.139 -17.153 -4.388 1.00 47.41 231 PRO A O 1
ATOM 1692 N N . GLY A 1 232 ? 6.634 -18.825 -4.166 1.00 41.31 232 GLY A N 1
ATOM 1693 C CA . GLY A 1 232 ? 5.834 -19.808 -4.893 1.00 41.31 232 GLY A CA 1
ATOM 1694 C C . GLY A 1 232 ? 4.469 -20.018 -4.225 1.00 41.31 232 GLY A C 1
ATOM 1695 O O . GLY A 1 232 ? 4.337 -19.778 -3.020 1.00 41.31 232 GLY A O 1
ATOM 1696 N N . PRO A 1 233 ? 3.445 -20.466 -4.974 1.00 43.44 233 PRO A N 1
ATOM 1697 C CA . PRO A 1 233 ? 2.195 -20.876 -4.354 1.00 43.44 233 PRO A CA 1
ATOM 1698 C C . PRO A 1 233 ? 2.487 -21.960 -3.302 1.00 43.44 233 PRO A C 1
ATOM 1700 O O . PRO A 1 233 ? 3.404 -22.767 -3.496 1.00 43.44 233 PRO A O 1
ATOM 1703 N N . PRO A 1 234 ? 1.758 -21.973 -2.172 1.00 40.16 234 PRO A N 1
ATOM 1704 C CA . PRO A 1 234 ? 1.957 -22.982 -1.144 1.00 40.16 234 PRO A CA 1
ATOM 1705 C C . PRO A 1 234 ? 1.838 -24.371 -1.772 1.00 40.16 234 PRO A C 1
ATOM 1707 O O . PRO A 1 234 ? 0.905 -24.636 -2.532 1.00 40.16 234 PRO A O 1
ATOM 1710 N N . SER A 1 235 ? 2.809 -25.237 -1.479 1.00 39.41 235 SER A N 1
ATOM 1711 C CA . SER A 1 235 ? 2.815 -26.622 -1.943 1.00 39.41 235 SER A CA 1
ATOM 1712 C C . SER A 1 235 ? 1.460 -27.256 -1.634 1.00 39.41 235 SER A C 1
ATOM 1714 O O . SER A 1 235 ? 0.965 -27.113 -0.513 1.00 39.41 235 SER A O 1
ATOM 1716 N N . ALA A 1 236 ? 0.860 -27.940 -2.613 1.00 39.53 236 ALA A N 1
ATOM 1717 C CA . ALA A 1 236 ? -0.350 -28.714 -2.366 1.00 39.53 236 ALA A CA 1
ATOM 1718 C C . ALA A 1 236 ? -0.111 -29.620 -1.141 1.00 39.53 236 ALA A C 1
ATOM 1720 O O . ALA A 1 236 ? 0.969 -30.215 -1.040 1.00 39.53 236 ALA A O 1
ATOM 1721 N N . PRO A 1 237 ? -1.049 -29.688 -0.179 1.00 40.31 237 PRO A N 1
ATOM 1722 C CA . PRO A 1 237 ? -0.863 -30.500 1.012 1.00 40.31 237 PRO A CA 1
ATOM 1723 C C . PRO A 1 237 ? -0.567 -31.938 0.588 1.00 40.31 237 PRO A C 1
ATOM 1725 O O . PRO A 1 237 ? -1.304 -32.514 -0.214 1.00 40.31 237 PRO A O 1
ATOM 1728 N N . PHE A 1 238 ? 0.533 -32.497 1.102 1.00 42.12 238 PHE A N 1
ATOM 1729 C CA . PHE A 1 238 ? 0.870 -33.898 0.874 1.00 42.12 238 PHE A CA 1
ATOM 1730 C C . PHE A 1 238 ? -0.349 -34.763 1.222 1.00 42.12 238 PHE A C 1
ATOM 1732 O O . PHE A 1 238 ? -0.971 -34.524 2.266 1.00 42.12 238 PHE A O 1
ATOM 1739 N N . PRO A 1 239 ? -0.706 -35.756 0.385 1.00 57.62 239 PRO A N 1
ATOM 1740 C CA . PRO A 1 239 ? -1.726 -36.717 0.766 1.00 57.62 239 PRO A CA 1
ATOM 1741 C C . PRO A 1 239 ? -1.325 -37.331 2.115 1.00 57.62 239 PRO A C 1
ATOM 1743 O O . PRO A 1 239 ? -0.137 -37.604 2.327 1.00 57.62 239 PRO A O 1
ATOM 1746 N N . PRO A 1 240 ? -2.275 -37.494 3.053 1.00 61.12 240 PRO A N 1
ATOM 1747 C CA . PRO A 1 240 ? -1.969 -38.051 4.359 1.00 61.12 240 PRO A CA 1
ATOM 1748 C C . PRO A 1 240 ? -1.263 -39.403 4.178 1.00 61.12 240 PRO A C 1
ATOM 1750 O O . PRO A 1 240 ? -1.674 -40.186 3.315 1.00 61.12 240 PRO A O 1
ATOM 1753 N N . PRO A 1 241 ? -0.195 -39.683 4.949 1.00 60.81 241 PRO A N 1
ATOM 1754 C CA . PRO A 1 241 ? 0.472 -40.972 4.880 1.00 60.81 241 PRO A CA 1
ATOM 1755 C C . PRO A 1 241 ? -0.558 -42.084 5.126 1.00 60.81 241 PRO A C 1
ATOM 1757 O O . PRO A 1 241 ? -1.445 -41.909 5.972 1.00 60.81 241 PRO A O 1
ATOM 1760 N N . PRO A 1 242 ? -0.475 -43.212 4.396 1.00 65.56 242 PRO A N 1
ATOM 1761 C CA . PRO A 1 242 ? -1.378 -44.330 4.616 1.00 65.56 242 PRO A CA 1
ATOM 1762 C C . PRO A 1 242 ? -1.320 -44.740 6.095 1.00 65.56 242 PRO A C 1
ATOM 1764 O O . PRO A 1 242 ? -0.235 -44.726 6.689 1.00 65.56 242 PRO A O 1
ATOM 1767 N N . PRO A 1 243 ? -2.469 -45.060 6.716 1.00 69.81 243 PRO A N 1
ATOM 1768 C CA . PRO A 1 243 ? -2.512 -45.406 8.127 1.00 69.81 243 PRO A CA 1
ATOM 1769 C C . PRO A 1 243 ? -1.548 -46.568 8.418 1.00 69.81 243 PRO A C 1
ATOM 1771 O O . PRO A 1 243 ? -1.464 -47.501 7.612 1.00 69.81 243 PRO A O 1
ATOM 1774 N N . PRO A 1 244 ? -0.807 -46.528 9.542 1.00 66.25 244 PRO A N 1
ATOM 1775 C CA . PRO A 1 244 ? 0.094 -47.606 9.922 1.00 66.25 244 PRO A CA 1
ATOM 1776 C C . PRO A 1 244 ? -0.686 -48.922 10.001 1.00 66.25 244 PRO A C 1
ATOM 1778 O O . PRO A 1 244 ? -1.684 -49.023 10.717 1.00 66.25 244 PRO A O 1
ATOM 1781 N N . GLY A 1 245 ? -0.244 -49.912 9.222 1.00 58.34 245 GLY A N 1
ATOM 1782 C CA . GLY A 1 245 ? -0.852 -51.236 9.183 1.00 58.34 245 GLY A CA 1
ATOM 1783 C C . GLY A 1 245 ? -0.893 -51.859 10.576 1.00 58.34 245 GLY A C 1
ATOM 1784 O O . GLY A 1 245 ? 0.095 -51.833 11.310 1.00 58.34 245 GLY A O 1
ATOM 1785 N N . VAL A 1 246 ? -2.057 -52.398 10.938 1.00 61.88 246 VAL A N 1
ATOM 1786 C CA . VAL A 1 246 ? -2.285 -53.097 12.205 1.00 61.88 246 VAL A CA 1
ATOM 1787 C C . VAL A 1 246 ? -1.292 -54.266 12.314 1.00 61.88 246 VAL A C 1
ATOM 1789 O O . VAL A 1 246 ? -1.233 -55.083 11.392 1.00 61.88 246 VAL A O 1
ATOM 1792 N N . PRO A 1 247 ? -0.499 -54.365 13.397 1.00 67.06 247 PRO A N 1
ATOM 1793 C CA . PRO A 1 247 ? 0.419 -55.481 13.581 1.00 67.06 247 PRO A CA 1
ATOM 1794 C C . PRO A 1 247 ? -0.353 -56.804 13.739 1.00 67.06 247 PRO A C 1
ATOM 1796 O O . PRO A 1 247 ? -1.421 -56.820 14.359 1.00 67.06 247 PRO A O 1
ATOM 1799 N N . PRO A 1 248 ? 0.165 -57.919 13.193 1.00 68.44 248 PRO A N 1
ATOM 1800 C CA . PRO A 1 248 ? -0.487 -59.219 13.293 1.00 68.44 248 PRO A CA 1
ATOM 1801 C C . PRO A 1 248 ? -0.571 -59.697 14.757 1.00 68.44 248 PRO A C 1
ATOM 1803 O O . PRO A 1 248 ? 0.326 -59.403 15.554 1.00 68.44 248 PRO A O 1
ATOM 1806 N N . PRO A 1 249 ? -1.637 -60.432 15.129 1.00 66.19 249 PRO A N 1
ATOM 1807 C CA . PRO A 1 249 ? -1.858 -60.871 16.503 1.00 66.19 249 PRO A CA 1
ATOM 1808 C C . PRO A 1 249 ? -0.786 -61.877 16.970 1.00 66.19 249 PRO A C 1
ATOM 1810 O O . PRO A 1 249 ? -0.319 -62.698 16.175 1.00 66.19 249 PRO A O 1
ATOM 1813 N N . PRO A 1 250 ? -0.401 -61.848 18.260 1.00 66.44 250 PRO A N 1
ATOM 1814 C CA . PRO A 1 250 ? 0.607 -62.747 18.809 1.00 66.44 250 PRO A CA 1
ATOM 1815 C C . PRO A 1 250 ? 0.089 -64.187 18.952 1.00 66.44 250 PRO A C 1
ATOM 1817 O O . PRO A 1 250 ? -1.079 -64.434 19.249 1.00 66.44 250 PRO A O 1
ATOM 1820 N N . SER A 1 251 ? 1.000 -65.141 18.751 1.00 59.94 251 SER A N 1
ATOM 1821 C CA . SER A 1 251 ? 0.785 -66.587 18.908 1.00 59.94 251 SER A CA 1
ATOM 1822 C C . SER A 1 251 ? 0.665 -67.021 20.390 1.00 59.94 251 SER A C 1
ATOM 1824 O O . SER A 1 251 ? 1.177 -66.318 21.264 1.00 59.94 251 SER A O 1
ATOM 1826 N N . PRO A 1 252 ? 0.003 -68.165 20.690 1.00 57.72 252 PRO A N 1
ATOM 1827 C CA . PRO A 1 252 ? -0.358 -68.600 22.050 1.00 57.72 252 PRO A CA 1
ATOM 1828 C C . PRO A 1 252 ? 0.826 -69.151 22.890 1.00 57.72 252 PRO A C 1
ATOM 1830 O O . PRO A 1 252 ? 1.892 -69.431 22.341 1.00 57.72 252 PRO A O 1
ATOM 1833 N N . PRO A 1 253 ? 0.656 -69.303 24.227 1.00 69.25 253 PRO A N 1
ATOM 1834 C CA . PRO A 1 253 ? 1.741 -69.424 25.215 1.00 69.25 253 PRO A CA 1
ATOM 1835 C C . PRO A 1 253 ? 2.188 -70.885 25.418 1.00 69.25 253 PRO A C 1
ATOM 1837 O O . PRO A 1 253 ? 1.394 -71.791 25.154 1.00 69.25 253 PRO A O 1
ATOM 1840 N N . PRO A 1 254 ? 3.418 -71.170 25.918 1.00 54.50 254 PRO A N 1
ATOM 1841 C CA . PRO A 1 254 ? 3.532 -71.519 27.352 1.00 54.50 254 PRO A CA 1
ATOM 1842 C C . PRO A 1 254 ? 4.933 -71.366 28.013 1.00 54.50 254 PRO A C 1
ATOM 1844 O O . PRO A 1 254 ? 5.948 -71.775 27.456 1.00 54.50 254 PRO A O 1
ATOM 1847 N N . ARG A 1 255 ? 4.976 -70.937 29.285 1.00 43.22 255 ARG A N 1
ATOM 1848 C CA . ARG A 1 255 ? 5.421 -71.717 30.477 1.00 43.22 255 ARG A CA 1
ATOM 1849 C C . ARG A 1 255 ? 5.600 -70.801 31.714 1.00 43.22 255 ARG A C 1
ATOM 1851 O O . ARG A 1 255 ? 6.026 -69.661 31.554 1.00 43.22 255 ARG A O 1
ATOM 1858 N N . PRO A 1 256 ? 5.283 -71.286 32.933 1.00 53.97 256 PRO A N 1
ATOM 1859 C CA . PRO A 1 256 ? 5.431 -70.558 34.202 1.00 53.97 256 PRO A CA 1
ATOM 1860 C C . PRO A 1 256 ? 6.794 -70.875 34.884 1.00 53.97 256 PRO A C 1
ATOM 1862 O O . PRO A 1 256 ? 7.554 -71.689 34.360 1.00 53.97 256 PRO A O 1
ATOM 1865 N N . PRO A 1 257 ? 7.118 -70.307 36.064 1.00 58.97 257 PRO A N 1
ATOM 1866 C CA . PRO A 1 257 ? 7.717 -68.986 36.246 1.00 58.97 257 PRO A CA 1
ATOM 1867 C C . PRO A 1 257 ? 9.110 -69.065 36.915 1.00 58.97 257 PRO A C 1
ATOM 1869 O O . PRO A 1 257 ? 9.476 -70.062 37.533 1.00 58.97 257 PRO A O 1
ATOM 1872 N N . SER A 1 258 ? 9.885 -67.982 36.862 1.00 50.34 258 SER A N 1
ATOM 1873 C CA . SER A 1 258 ? 11.004 -67.749 37.791 1.00 50.34 258 SER A CA 1
ATOM 1874 C C . SER A 1 258 ? 10.774 -66.420 38.519 1.00 50.34 258 SER A C 1
ATOM 1876 O O . SER A 1 258 ? 10.314 -65.473 37.879 1.00 50.34 258 SER A O 1
ATOM 1878 N N . PRO A 1 259 ? 11.011 -66.345 39.843 1.00 57.53 259 PRO A N 1
ATOM 1879 C CA . PRO A 1 259 ? 10.615 -65.202 40.658 1.00 57.53 259 PRO A CA 1
ATOM 1880 C C . PRO A 1 259 ? 11.513 -63.988 40.402 1.00 57.53 259 PRO A C 1
ATOM 1882 O O . PRO A 1 259 ? 12.739 -64.081 40.452 1.00 57.53 259 PRO A O 1
ATOM 1885 N N . SER A 1 260 ? 10.879 -62.842 40.153 1.00 56.75 260 SER A N 1
ATOM 1886 C CA . SER A 1 260 ? 11.545 -61.552 39.968 1.00 56.75 260 SER A CA 1
ATOM 1887 C C . SER A 1 260 ? 11.840 -60.867 41.315 1.00 56.75 260 SER A C 1
ATOM 1889 O O . SER A 1 260 ? 11.039 -60.996 42.244 1.00 56.75 260 SER A O 1
ATOM 1891 N N . PRO A 1 261 ? 12.941 -60.099 41.428 1.00 65.75 261 PRO A N 1
ATOM 1892 C CA . PRO A 1 261 ? 13.295 -59.341 42.632 1.00 65.75 261 PRO A CA 1
ATOM 1893 C C . PRO A 1 261 ? 12.319 -58.180 42.917 1.00 65.75 261 PRO A C 1
ATOM 1895 O O . PRO A 1 261 ? 11.651 -57.701 41.996 1.00 65.75 261 PRO A O 1
ATOM 1898 N N . PRO A 1 262 ? 12.255 -57.683 44.170 1.00 60.22 262 PRO A N 1
ATOM 1899 C CA . PRO A 1 262 ? 11.360 -56.596 44.559 1.00 60.22 262 PRO A CA 1
ATOM 1900 C C . PRO A 1 262 ? 11.680 -55.290 43.821 1.00 60.22 262 PRO A C 1
ATOM 1902 O O . PRO A 1 262 ? 12.837 -54.895 43.671 1.00 60.22 262 PRO A O 1
ATOM 1905 N N . SER A 1 263 ? 10.621 -54.620 43.364 1.00 56.69 263 SER A N 1
ATOM 1906 C CA . SER A 1 263 ? 10.694 -53.339 42.660 1.00 56.69 263 SER A CA 1
ATOM 1907 C C . SER A 1 263 ? 11.088 -52.195 43.607 1.00 56.69 263 SER A C 1
ATOM 1909 O O . SER A 1 263 ? 10.622 -52.170 44.749 1.00 56.69 263 SER A O 1
ATOM 1911 N N . PRO A 1 264 ? 11.914 -51.235 43.153 1.00 65.31 264 PRO A N 1
ATOM 1912 C CA . PRO A 1 264 ? 12.284 -50.067 43.942 1.00 65.31 264 PRO A CA 1
ATOM 1913 C C . PRO A 1 264 ? 11.086 -49.121 44.168 1.00 65.31 264 PRO A C 1
ATOM 1915 O O . PRO A 1 264 ? 10.161 -49.085 43.350 1.00 65.31 264 PRO A O 1
ATOM 1918 N N . PRO A 1 265 ? 11.091 -48.348 45.271 1.00 67.12 265 PRO A N 1
ATOM 1919 C CA . PRO A 1 265 ? 10.004 -47.444 45.634 1.00 67.12 265 PRO A CA 1
ATOM 1920 C C . PRO A 1 265 ? 9.790 -46.340 44.590 1.00 67.12 265 PRO A C 1
ATOM 1922 O O . PRO A 1 265 ? 10.734 -45.832 43.984 1.00 67.12 265 PRO A O 1
ATOM 1925 N N . SER A 1 266 ? 8.521 -45.974 44.393 1.00 62.00 266 SER A N 1
ATOM 1926 C CA . SER A 1 266 ? 8.107 -44.950 43.432 1.00 62.00 266 SER A CA 1
ATOM 1927 C C . SER A 1 266 ? 8.686 -43.572 43.789 1.00 62.00 266 SER A C 1
ATOM 1929 O O . SER A 1 266 ? 8.684 -43.209 44.969 1.00 62.00 266 SER A O 1
ATOM 1931 N N . PRO A 1 267 ? 9.151 -42.783 42.801 1.00 67.56 267 PRO A N 1
ATOM 1932 C CA . PRO A 1 267 ? 9.629 -41.426 43.039 1.00 67.56 267 PRO A CA 1
ATOM 1933 C C . PRO A 1 267 ? 8.521 -40.532 43.623 1.00 67.56 267 PRO A C 1
ATOM 1935 O O . PRO A 1 267 ? 7.353 -40.705 43.261 1.00 67.56 267 PRO A O 1
ATOM 1938 N N . PRO A 1 268 ? 8.863 -39.546 44.473 1.00 71.06 268 PRO A N 1
ATOM 1939 C CA . PRO A 1 268 ? 7.914 -38.552 44.962 1.00 71.06 268 PRO A CA 1
ATOM 1940 C C . PRO A 1 268 ? 7.219 -37.838 43.797 1.00 71.06 268 PRO A C 1
ATOM 1942 O O . PRO A 1 268 ? 7.876 -37.415 42.842 1.00 71.06 268 PRO A O 1
ATOM 1945 N N . GLN A 1 269 ? 5.894 -37.693 43.877 1.00 64.94 269 GLN A N 1
ATOM 1946 C CA . GLN A 1 269 ? 5.122 -36.921 42.906 1.00 64.94 269 GLN A CA 1
ATOM 1947 C C . GLN A 1 269 ? 5.661 -35.487 42.837 1.00 64.94 269 GLN A C 1
ATOM 1949 O O . GLN A 1 269 ? 5.734 -34.790 43.849 1.00 64.94 269 GLN A O 1
ATOM 1954 N N . MET A 1 270 ? 6.045 -35.049 41.634 1.00 67.19 270 MET A N 1
ATOM 1955 C CA . MET A 1 270 ? 6.422 -33.658 41.408 1.00 67.19 270 MET A CA 1
ATOM 1956 C C . MET A 1 270 ? 5.211 -32.750 41.661 1.00 67.19 270 MET A C 1
ATOM 1958 O O . MET A 1 270 ? 4.095 -33.111 41.272 1.00 67.19 270 MET A O 1
ATOM 1962 N N . PRO A 1 271 ? 5.409 -31.573 42.279 1.00 80.50 271 PRO A N 1
ATOM 1963 C CA . PRO A 1 271 ? 4.338 -30.609 42.473 1.00 80.50 271 PRO A CA 1
ATOM 1964 C C . PRO A 1 271 ? 3.701 -30.220 41.126 1.00 80.50 271 PRO A C 1
ATOM 1966 O O . PRO A 1 271 ? 4.398 -30.174 40.105 1.00 80.50 271 PRO A O 1
ATOM 1969 N N . PRO A 1 272 ? 2.384 -29.947 41.102 1.00 79.38 272 PRO A N 1
ATOM 1970 C CA . PRO A 1 272 ? 1.679 -29.563 39.886 1.00 79.38 272 PRO A CA 1
ATOM 1971 C C . PRO A 1 272 ? 2.336 -28.329 39.263 1.00 79.38 272 PRO A C 1
ATOM 1973 O O . PRO A 1 272 ? 2.610 -27.344 39.952 1.00 79.38 272 PRO A O 1
ATOM 1976 N N . MET A 1 273 ? 2.609 -28.389 37.955 1.00 77.12 273 MET A N 1
ATOM 1977 C CA . MET A 1 273 ? 3.158 -27.244 37.233 1.00 77.12 273 MET A CA 1
ATOM 1978 C C . MET A 1 273 ? 2.210 -26.045 37.371 1.00 77.12 273 MET A C 1
ATOM 1980 O O . MET A 1 273 ? 0.993 -26.221 37.244 1.00 77.12 273 MET A O 1
ATOM 1984 N N . PRO A 1 274 ? 2.743 -24.829 37.586 1.00 85.00 274 PRO A N 1
ATOM 1985 C CA . PRO A 1 274 ? 1.939 -23.619 37.565 1.00 85.00 274 PRO A CA 1
ATOM 1986 C C . PRO A 1 274 ? 1.127 -23.530 36.263 1.00 85.00 274 PRO A C 1
ATOM 1988 O O . PRO A 1 274 ? 1.638 -23.909 35.200 1.00 85.00 274 PRO A O 1
ATOM 1991 N N . PRO A 1 275 ? -0.119 -23.026 36.309 1.00 85.25 275 PRO A N 1
ATOM 1992 C CA . PRO A 1 275 ? -0.908 -22.805 35.106 1.00 85.25 275 PRO A CA 1
ATOM 1993 C C . PRO A 1 275 ? -0.135 -21.913 34.126 1.00 85.25 275 PRO A C 1
ATOM 1995 O O . PRO A 1 275 ? 0.518 -20.946 34.519 1.00 85.25 275 PRO A O 1
ATOM 1998 N N . SER A 1 276 ? -0.185 -22.260 32.836 1.00 81.62 276 SER A N 1
ATOM 1999 C CA . SER A 1 276 ? 0.441 -21.441 31.795 1.00 81.62 276 SER A CA 1
ATOM 2000 C C . SER A 1 276 ? -0.167 -20.035 31.810 1.00 81.62 276 SER A C 1
ATOM 2002 O O . SER A 1 276 ? -1.392 -19.931 31.901 1.00 81.62 276 SER A O 1
ATOM 2004 N N . PRO A 1 277 ? 0.638 -18.964 31.686 1.00 82.31 277 PRO A N 1
ATOM 2005 C CA . PRO A 1 277 ? 0.093 -17.623 31.542 1.00 82.31 277 PRO A CA 1
ATOM 2006 C C . PRO A 1 277 ? -0.829 -17.553 30.311 1.00 82.31 277 PRO A C 1
ATOM 2008 O O . PRO A 1 277 ? -0.587 -18.266 29.327 1.00 82.31 277 PRO A O 1
ATOM 2011 N N . PRO A 1 278 ? -1.894 -16.732 30.362 1.00 85.44 278 PRO A N 1
ATOM 2012 C CA . PRO A 1 278 ? -2.803 -16.560 29.236 1.00 85.44 278 PRO A CA 1
ATOM 2013 C C . PRO A 1 278 ? -2.038 -16.086 27.986 1.00 85.44 278 PRO A C 1
ATOM 2015 O O . PRO A 1 278 ? -1.057 -15.351 28.116 1.00 85.44 278 PRO A O 1
ATOM 2018 N N . PRO A 1 279 ? -2.447 -16.520 26.778 1.00 83.56 279 PRO A N 1
ATOM 2019 C CA . PRO A 1 279 ? -1.819 -16.082 25.537 1.00 83.56 279 PRO A CA 1
ATOM 2020 C C . PRO A 1 279 ? -1.932 -14.563 25.383 1.00 83.56 279 PRO A C 1
ATOM 2022 O O . PRO A 1 279 ? -2.967 -13.978 25.705 1.00 83.56 279 PRO A O 1
ATOM 2025 N N . ASP A 1 280 ? -0.869 -13.937 24.874 1.00 82.56 280 ASP A N 1
ATOM 2026 C CA . ASP A 1 280 ? -0.885 -12.506 24.586 1.00 82.56 280 ASP A CA 1
ATOM 2027 C C . ASP A 1 280 ? -1.992 -12.179 23.564 1.00 82.56 280 ASP A C 1
ATOM 2029 O O . ASP A 1 280 ? -2.199 -12.945 22.614 1.00 82.56 280 ASP A O 1
ATOM 2033 N N . PRO A 1 281 ? -2.696 -11.045 23.719 1.00 85.31 281 PRO A N 1
ATOM 2034 C CA . PRO A 1 281 ? -3.653 -10.580 22.722 1.00 85.31 281 PRO A CA 1
ATOM 2035 C C . PRO A 1 281 ? -2.970 -10.354 21.364 1.00 85.31 281 PRO A C 1
ATOM 2037 O O . PRO A 1 281 ? -1.816 -9.924 21.291 1.00 85.31 281 PRO A O 1
ATOM 2040 N N . SER A 1 282 ? -3.701 -10.629 20.279 1.00 88.62 282 SER A N 1
ATOM 2041 C CA . SER A 1 282 ? -3.242 -10.325 18.919 1.00 88.62 282 SER A CA 1
ATOM 2042 C C . SER A 1 282 ? -3.009 -8.817 18.768 1.00 88.62 282 SER A C 1
ATOM 2044 O O . SER A 1 282 ? -3.806 -8.044 19.300 1.00 88.62 282 SER A O 1
ATOM 2046 N N . PRO A 1 283 ? -1.962 -8.378 18.044 1.00 89.06 283 PRO A N 1
ATOM 2047 C CA . PRO A 1 283 ? -1.774 -6.963 17.756 1.00 89.06 283 PRO A CA 1
ATOM 2048 C C . PRO A 1 283 ? -2.948 -6.403 16.941 1.00 89.06 283 PRO A C 1
ATOM 2050 O O . PRO A 1 283 ? -3.473 -7.083 16.057 1.00 89.06 283 PRO A O 1
ATOM 2053 N N . ASP A 1 284 ? -3.309 -5.153 17.228 1.00 85.75 284 ASP A N 1
ATOM 2054 C CA . ASP A 1 284 ? -4.334 -4.374 16.527 1.00 85.75 284 ASP A CA 1
ATOM 2055 C C . ASP A 1 284 ? -3.879 -4.021 15.101 1.00 85.75 284 ASP A C 1
ATOM 2057 O O . ASP A 1 284 ? -4.691 -3.925 14.185 1.00 85.75 284 ASP A O 1
ATOM 2061 N N . ALA A 1 285 ? -2.571 -3.802 14.924 1.00 89.31 285 ALA A N 1
ATOM 2062 C CA . ALA A 1 285 ? -1.940 -3.402 13.670 1.00 89.31 285 ALA A CA 1
ATOM 2063 C C . ALA A 1 285 ? -0.448 -3.768 13.654 1.00 89.31 285 ALA A C 1
ATOM 2065 O O . ALA A 1 285 ? 0.136 -4.111 14.684 1.00 89.31 285 ALA A O 1
ATOM 2066 N N . ARG A 1 286 ? 0.202 -3.661 12.488 1.00 85.50 286 ARG A N 1
ATOM 2067 C CA . ARG A 1 286 ? 1.670 -3.768 12.392 1.00 85.50 286 ARG A CA 1
ATOM 2068 C C . ARG A 1 286 ? 2.365 -2.488 12.840 1.00 85.50 286 ARG A C 1
ATOM 2070 O O . ARG A 1 286 ? 3.444 -2.567 13.414 1.00 85.50 286 ARG A O 1
ATOM 2077 N N . ALA A 1 287 ? 1.754 -1.337 12.593 1.00 92.81 287 ALA A N 1
ATOM 2078 C CA . ALA A 1 287 ? 2.242 -0.055 13.072 1.00 92.81 287 ALA A CA 1
ATOM 2079 C C . ALA A 1 287 ? 1.072 0.803 13.549 1.00 92.81 287 ALA A C 1
ATOM 2081 O O . ALA A 1 287 ? -0.017 0.761 12.974 1.00 92.81 287 ALA A O 1
ATOM 2082 N N . ILE A 1 288 ? 1.303 1.586 14.595 1.00 96.38 288 ILE A N 1
ATOM 2083 C CA . ILE A 1 288 ? 0.342 2.578 15.074 1.00 96.38 288 ILE A CA 1
ATOM 2084 C C . ILE A 1 288 ? 1.002 3.942 15.021 1.00 96.38 288 ILE A C 1
ATOM 2086 O O . ILE A 1 288 ? 2.031 4.160 15.662 1.00 96.38 288 ILE A O 1
ATOM 2090 N N . LEU A 1 289 ? 0.406 4.844 14.247 1.00 95.94 289 LEU A N 1
ATOM 2091 C CA . LEU A 1 289 ? 0.747 6.256 14.271 1.00 95.94 289 LEU A CA 1
ATOM 2092 C C . LEU A 1 289 ? -0.100 6.927 15.342 1.00 95.94 289 LEU A C 1
ATOM 2094 O O . LEU A 1 289 ? -1.329 6.926 15.289 1.00 95.94 289 LEU A O 1
ATOM 2098 N N . LEU A 1 290 ? 0.593 7.456 16.341 1.00 96.00 290 LEU A N 1
ATOM 2099 C CA . LEU A 1 290 ? 0.009 8.241 17.406 1.00 96.00 290 LEU A CA 1
ATOM 2100 C C . LEU A 1 290 ? -0.160 9.665 16.901 1.00 96.00 290 LEU A C 1
ATOM 2102 O O . LEU A 1 290 ? 0.824 10.332 16.573 1.00 96.00 290 LEU A O 1
ATOM 2106 N N . THR A 1 291 ? -1.407 10.115 16.844 1.00 89.50 291 THR A N 1
ATOM 2107 C CA . THR A 1 291 ? -1.766 11.459 16.391 1.00 89.50 291 THR A CA 1
ATOM 2108 C C . THR A 1 291 ? -2.567 12.209 17.436 1.00 89.50 291 THR A C 1
ATOM 2110 O O . THR A 1 291 ? -3.391 11.649 18.156 1.00 89.50 291 THR A O 1
ATOM 2113 N N . ASP A 1 292 ? -2.345 13.512 17.488 1.00 88.88 292 ASP A N 1
ATOM 2114 C CA . ASP A 1 292 ? -3.175 14.480 18.188 1.00 88.88 292 ASP A CA 1
ATOM 2115 C C . ASP A 1 292 ? -4.006 15.292 17.182 1.00 88.88 292 ASP A C 1
ATOM 2117 O O . ASP A 1 292 ? -3.980 15.060 15.969 1.00 88.88 292 ASP A O 1
ATOM 2121 N N . GLU A 1 293 ? -4.764 16.260 17.692 1.00 82.25 293 GLU A N 1
ATOM 2122 C CA . GLU A 1 293 ? -5.371 17.282 16.849 1.00 82.25 293 GLU A CA 1
ATOM 2123 C C . GLU A 1 293 ? -4.257 18.108 16.184 1.00 82.25 293 GLU A C 1
ATOM 2125 O O . GLU A 1 293 ? -3.526 18.853 16.844 1.00 82.25 293 GLU A O 1
ATOM 2130 N N . ALA A 1 294 ? -4.087 17.914 14.873 1.00 72.56 294 ALA A N 1
ATOM 2131 C CA . ALA A 1 294 ? -2.981 18.496 14.132 1.00 72.56 294 ALA A CA 1
ATOM 2132 C C . ALA A 1 294 ? -3.076 20.026 14.107 1.00 72.56 294 ALA A C 1
ATOM 2134 O O . ALA A 1 294 ? -4.060 20.605 13.644 1.00 72.56 294 ALA A O 1
ATOM 2135 N N . LEU A 1 295 ? -2.004 20.689 14.541 1.00 78.19 295 LEU A N 1
ATOM 2136 C CA . LEU A 1 295 ? -1.843 22.123 14.338 1.00 78.19 295 LEU A CA 1
ATOM 2137 C C . LEU A 1 295 ? -1.514 22.402 12.855 1.00 78.19 295 LEU A C 1
ATOM 2139 O O . LEU A 1 295 ? -0.916 21.548 12.183 1.00 78.19 295 LEU A O 1
ATOM 2143 N N . PRO A 1 296 ? -1.859 23.586 12.310 1.00 73.44 296 PRO A N 1
ATOM 2144 C CA . PRO A 1 296 ? -1.669 23.887 10.888 1.00 73.44 296 PRO A CA 1
ATOM 2145 C C . PRO A 1 296 ? -0.236 23.667 10.377 1.00 73.44 296 PRO A C 1
ATOM 2147 O O . PRO A 1 296 ? -0.049 23.187 9.262 1.00 73.44 296 PRO A O 1
ATOM 2150 N N . PHE A 1 297 ? 0.772 23.958 11.203 1.00 75.06 297 PHE A N 1
ATOM 2151 C CA . PHE A 1 297 ? 2.190 23.818 10.850 1.00 75.06 297 PHE A CA 1
ATOM 2152 C C . PHE A 1 297 ? 2.704 22.366 10.863 1.00 75.06 297 PHE A C 1
ATOM 2154 O O . PHE A 1 297 ? 3.740 22.070 10.269 1.00 75.06 297 PHE A O 1
ATOM 2161 N N . ASP A 1 298 ? 1.985 21.444 11.506 1.00 81.00 298 ASP A N 1
ATOM 2162 C CA . ASP A 1 298 ? 2.384 20.039 11.678 1.00 81.00 298 ASP A CA 1
ATOM 2163 C C . ASP A 1 298 ? 1.559 19.082 10.794 1.00 81.00 298 ASP A C 1
ATOM 2165 O O . ASP A 1 298 ? 1.898 17.924 10.558 1.00 81.00 298 ASP A O 1
ATOM 2169 N N . THR A 1 299 ? 0.472 19.595 10.215 1.00 79.44 299 THR A N 1
ATOM 2170 C CA . THR A 1 299 ? -0.447 18.819 9.373 1.00 79.44 299 THR A CA 1
ATOM 2171 C C . THR A 1 299 ? 0.257 18.192 8.165 1.00 79.44 299 THR A C 1
ATOM 2173 O O . THR A 1 299 ? -0.030 17.045 7.812 1.00 79.44 299 THR A O 1
ATOM 2176 N N . LEU A 1 300 ? 1.179 18.923 7.526 1.00 81.94 300 LEU A N 1
ATOM 2177 C CA . LEU A 1 300 ? 1.882 18.458 6.326 1.00 81.94 300 LEU A CA 1
ATOM 2178 C C . LEU A 1 300 ? 2.840 17.298 6.631 1.00 81.94 300 LEU A C 1
ATOM 2180 O O . LEU A 1 300 ? 2.746 16.256 5.982 1.00 81.94 300 LEU A O 1
ATOM 2184 N N . ARG A 1 301 ? 3.702 17.442 7.643 1.00 85.38 301 ARG A N 1
ATOM 2185 C CA . ARG A 1 301 ? 4.687 16.410 7.993 1.00 85.38 301 ARG A CA 1
ATOM 2186 C C . ARG A 1 301 ? 4.013 15.144 8.527 1.00 85.38 301 ARG A C 1
ATOM 2188 O O . ARG A 1 301 ? 4.314 14.059 8.032 1.00 85.38 301 ARG A O 1
ATOM 2195 N N . LYS A 1 302 ? 3.014 15.278 9.415 1.00 87.44 302 LYS A N 1
ATOM 2196 C CA . LYS A 1 302 ? 2.199 14.155 9.918 1.00 87.44 302 LYS A CA 1
ATOM 2197 C C . LYS A 1 302 ? 1.498 13.419 8.785 1.00 87.44 302 LYS A C 1
ATOM 2199 O O . LYS A 1 302 ? 1.529 12.194 8.722 1.00 87.44 302 LYS A O 1
ATOM 2204 N N . THR A 1 303 ? 0.935 14.172 7.841 1.00 80.50 303 THR A N 1
ATOM 2205 C CA . THR A 1 303 ? 0.358 13.625 6.609 1.00 80.50 303 THR A CA 1
ATOM 2206 C C . THR A 1 303 ? 1.377 12.826 5.804 1.00 80.50 303 THR A C 1
ATOM 2208 O O . THR A 1 303 ? 1.056 11.735 5.340 1.00 80.50 303 THR A O 1
ATOM 2211 N N . GLN A 1 304 ? 2.566 13.378 5.556 1.00 82.19 304 GLN A N 1
ATOM 2212 C CA . GLN A 1 304 ? 3.565 12.727 4.709 1.00 82.19 304 GLN A CA 1
ATOM 2213 C C . GLN A 1 304 ? 4.095 11.458 5.363 1.00 82.19 304 GLN A C 1
ATOM 2215 O O . GLN A 1 304 ? 4.205 10.439 4.679 1.00 82.19 304 GLN A O 1
ATOM 2220 N N . LEU A 1 305 ? 4.341 11.490 6.675 1.00 86.75 305 LEU A N 1
ATOM 2221 C CA . LEU A 1 305 ? 4.666 10.296 7.443 1.00 86.75 305 LEU A CA 1
ATOM 2222 C C . LEU A 1 305 ? 3.544 9.260 7.321 1.00 86.75 305 LEU A C 1
ATOM 2224 O O . LEU A 1 305 ? 3.810 8.140 6.899 1.00 86.75 305 LEU A O 1
ATOM 2228 N N . LEU A 1 306 ? 2.291 9.632 7.600 1.00 85.62 306 LEU A N 1
ATOM 2229 C CA . LEU A 1 306 ? 1.151 8.715 7.520 1.00 85.62 306 LEU A CA 1
ATOM 2230 C C . LEU A 1 306 ? 1.013 8.084 6.132 1.00 85.62 306 LEU A C 1
ATOM 2232 O O . LEU A 1 306 ? 0.961 6.864 6.025 1.00 85.62 306 LEU A O 1
ATOM 2236 N N . LEU A 1 307 ? 0.996 8.887 5.067 1.00 72.62 307 LEU A N 1
ATOM 2237 C CA . LEU A 1 307 ? 0.858 8.385 3.697 1.00 72.62 307 LEU A CA 1
ATOM 2238 C C . LEU A 1 307 ? 1.996 7.438 3.316 1.00 72.62 307 LEU A C 1
ATOM 2240 O O . LEU A 1 307 ? 1.752 6.407 2.694 1.00 72.62 307 LEU A O 1
ATOM 2244 N N . THR A 1 308 ? 3.223 7.761 3.714 1.00 73.25 308 THR A N 1
ATOM 2245 C CA . THR A 1 308 ? 4.377 6.925 3.385 1.00 73.25 308 THR A CA 1
ATOM 2246 C C . THR A 1 308 ? 4.375 5.635 4.204 1.00 73.25 308 THR A C 1
ATOM 2248 O O . THR A 1 308 ? 4.645 4.565 3.670 1.00 73.25 308 THR A O 1
ATOM 2251 N N . VAL A 1 309 ? 3.999 5.687 5.483 1.00 79.44 309 VAL A N 1
ATOM 2252 C CA . VAL A 1 309 ? 3.854 4.485 6.316 1.00 79.44 309 VAL A CA 1
ATOM 2253 C C . VAL A 1 309 ? 2.724 3.593 5.801 1.00 79.44 309 VAL A C 1
ATOM 2255 O O . VAL A 1 309 ? 2.912 2.382 5.718 1.00 79.44 309 VAL A O 1
ATOM 2258 N N . LEU A 1 310 ? 1.594 4.167 5.378 1.00 75.44 310 LEU A N 1
ATOM 2259 C CA . LEU A 1 310 ? 0.510 3.430 4.720 1.00 75.44 310 LEU A CA 1
ATOM 2260 C C . LEU A 1 310 ? 0.986 2.753 3.433 1.00 75.44 310 LEU A C 1
ATOM 2262 O O . LEU A 1 310 ? 0.637 1.600 3.195 1.00 75.44 310 LEU A O 1
ATOM 2266 N N . GLN A 1 311 ? 1.806 3.439 2.635 1.00 70.50 311 GLN A N 1
ATOM 2267 C CA . GLN A 1 311 ? 2.385 2.889 1.411 1.00 70.50 311 GLN A CA 1
ATOM 2268 C C . GLN A 1 311 ? 3.361 1.736 1.690 1.00 70.50 311 GLN A C 1
ATOM 2270 O O . GLN A 1 311 ? 3.378 0.765 0.946 1.00 70.50 311 GLN A O 1
ATOM 2275 N N . LEU A 1 312 ? 4.161 1.818 2.756 1.00 70.50 312 LEU A N 1
ATOM 2276 C CA . LEU A 1 312 ? 5.157 0.793 3.088 1.00 70.50 312 LEU A CA 1
ATOM 2277 C C . LEU A 1 312 ? 4.559 -0.418 3.813 1.00 70.50 312 LEU A C 1
ATOM 2279 O O . LEU A 1 312 ? 4.942 -1.559 3.571 1.00 70.50 312 LEU A O 1
ATOM 2283 N N . VAL A 1 313 ? 3.651 -0.180 4.754 1.00 74.06 313 VAL A N 1
ATOM 2284 C CA . VAL A 1 313 ? 3.118 -1.217 5.649 1.00 74.06 313 VAL A CA 1
ATOM 2285 C C . VAL A 1 313 ? 1.794 -1.786 5.120 1.00 74.06 313 VAL A C 1
ATOM 2287 O O . VAL A 1 313 ? 1.422 -2.912 5.466 1.00 74.06 313 VAL A O 1
ATOM 2290 N N . GLY A 1 314 ? 1.105 -1.048 4.247 1.00 65.88 314 GLY A N 1
ATOM 2291 C CA . GLY A 1 314 ? -0.224 -1.350 3.719 1.00 65.88 314 GLY A CA 1
ATOM 2292 C C . GLY A 1 314 ? -1.335 -0.765 4.595 1.00 65.88 314 GLY A C 1
ATOM 2293 O O . GLY A 1 314 ? -1.267 -0.834 5.824 1.00 65.88 314 GLY A O 1
ATOM 2294 N N . GLN A 1 315 ? -2.383 -0.228 3.964 1.00 69.25 315 GLN A N 1
ATOM 2295 C CA . GLN A 1 315 ? -3.457 0.515 4.635 1.00 69.25 315 GLN A CA 1
ATOM 2296 C C . GLN A 1 315 ? -4.152 -0.277 5.757 1.00 69.25 315 GLN A C 1
ATOM 2298 O O . GLN A 1 315 ? -4.329 0.258 6.847 1.00 69.25 315 GLN A O 1
ATOM 2303 N N . GLY A 1 316 ? -4.457 -1.562 5.547 1.00 66.12 316 GLY A N 1
ATOM 2304 C CA . GLY A 1 316 ? -5.059 -2.430 6.569 1.00 66.12 316 GLY A CA 1
ATOM 2305 C C . GLY A 1 316 ? -4.123 -2.864 7.710 1.00 66.12 316 GLY A C 1
ATOM 2306 O O . GLY A 1 316 ? -4.549 -3.565 8.622 1.00 66.12 316 GLY A O 1
ATOM 2307 N N . ASN A 1 317 ? -2.839 -2.488 7.682 1.00 78.50 317 ASN A N 1
ATOM 2308 C CA . ASN A 1 317 ? -1.856 -2.863 8.705 1.00 78.50 317 ASN A CA 1
ATOM 2309 C C . ASN A 1 317 ? -1.366 -1.659 9.537 1.00 78.50 317 ASN A C 1
ATOM 2311 O O . ASN A 1 317 ? -0.482 -1.839 10.381 1.00 78.50 317 ASN A O 1
ATOM 2315 N N . VAL A 1 318 ? -1.908 -0.459 9.304 1.00 85.81 318 VAL A N 1
ATOM 2316 C CA . VAL A 1 318 ? -1.563 0.774 10.023 1.00 85.81 318 VAL A CA 1
ATOM 2317 C C . VAL A 1 318 ? -2.824 1.352 10.645 1.00 85.81 318 VAL A C 1
ATOM 2319 O O . VAL A 1 318 ? -3.834 1.507 9.963 1.00 85.81 318 VAL A O 1
ATOM 2322 N N . LEU A 1 319 ? -2.764 1.708 11.925 1.00 89.38 319 LEU A N 1
ATOM 2323 C CA . LEU A 1 319 ? -3.829 2.476 12.567 1.00 89.38 319 LEU A CA 1
ATOM 2324 C C . LEU A 1 319 ? -3.327 3.871 12.914 1.00 89.38 319 LEU A C 1
ATOM 2326 O O . LEU A 1 319 ? -2.262 4.024 13.507 1.00 89.38 319 LEU A O 1
ATOM 2330 N N . ASP A 1 320 ? -4.132 4.864 12.558 1.00 92.31 320 ASP A N 1
ATOM 2331 C CA . ASP A 1 320 ? -3.938 6.268 12.900 1.00 92.31 320 ASP A CA 1
ATOM 2332 C C . ASP A 1 320 ? -4.899 6.638 14.036 1.00 92.31 320 ASP A C 1
ATOM 2334 O O . ASP A 1 320 ? -6.123 6.580 13.850 1.00 92.31 320 ASP A O 1
ATOM 2338 N N . ARG A 1 321 ? -4.381 6.882 15.248 1.00 93.81 321 ARG A N 1
ATOM 2339 C CA . ARG A 1 321 ? -5.228 7.106 16.433 1.00 93.81 321 ARG A CA 1
ATOM 2340 C C . ARG A 1 321 ? -4.503 7.786 17.604 1.00 93.81 321 ARG A C 1
ATOM 2342 O O . ARG A 1 321 ? -3.303 7.604 17.776 1.00 93.81 321 ARG A O 1
ATOM 2349 N N . PRO A 1 322 ? -5.242 8.454 18.513 1.00 91.06 322 PRO A N 1
ATOM 2350 C CA . PRO A 1 322 ? -4.657 9.117 19.685 1.00 91.06 322 PRO A CA 1
ATOM 2351 C C . PRO A 1 322 ? -4.255 8.177 20.834 1.00 91.06 322 PRO A C 1
ATOM 2353 O O . PRO A 1 322 ? -3.634 8.614 21.799 1.00 91.06 322 PRO A O 1
ATOM 2356 N N . ASN A 1 323 ? -4.615 6.890 20.773 1.00 93.56 323 ASN A N 1
ATOM 2357 C CA . ASN A 1 323 ? -4.335 5.918 21.833 1.00 93.56 323 ASN A CA 1
ATOM 2358 C C . ASN A 1 323 ? -3.390 4.812 21.338 1.00 93.56 323 ASN A C 1
ATOM 2360 O O . ASN A 1 323 ? -3.563 4.335 20.218 1.00 93.56 323 ASN A O 1
ATOM 2364 N N . PRO A 1 324 ? -2.451 4.331 22.170 1.00 92.56 324 PRO A N 1
ATOM 2365 C CA . PRO A 1 324 ? -1.443 3.360 21.751 1.00 92.56 324 PRO A CA 1
ATOM 2366 C C . PRO A 1 324 ? -2.030 2.009 21.364 1.00 92.56 324 PRO A C 1
ATOM 2368 O O . PRO A 1 324 ? -1.876 1.600 20.223 1.00 92.56 324 PRO A O 1
ATOM 2371 N N . GLY A 1 325 ? -2.777 1.346 22.250 1.00 93.56 325 GLY A N 1
ATOM 2372 C CA . GLY A 1 325 ? -3.155 -0.071 22.104 1.00 93.56 325 GLY A CA 1
ATOM 2373 C C . GLY A 1 325 ? -2.011 -0.953 21.580 1.00 93.56 325 GLY A C 1
ATOM 2374 O O . GLY A 1 325 ? -0.861 -0.707 21.924 1.00 93.56 325 GLY A O 1
ATOM 2375 N N . ILE A 1 326 ? -2.283 -2.037 20.851 1.00 94.00 326 ILE A N 1
ATOM 2376 C CA . ILE A 1 326 ? -1.287 -3.114 20.705 1.00 94.00 326 ILE A CA 1
ATOM 2377 C C . ILE A 1 326 ? -0.701 -3.150 19.296 1.00 94.00 326 ILE A C 1
ATOM 2379 O O . ILE A 1 326 ? -1.351 -3.593 18.357 1.00 94.00 326 ILE A O 1
ATOM 2383 N N . ALA A 1 327 ? 0.562 -2.761 19.157 1.00 95.00 327 ALA A N 1
ATOM 2384 C CA . ALA A 1 327 ? 1.334 -2.933 17.930 1.00 95.00 327 ALA A CA 1
ATOM 2385 C C . ALA A 1 327 ? 2.813 -3.185 18.238 1.00 95.00 327 ALA A C 1
ATOM 2387 O O . ALA A 1 327 ? 3.295 -2.759 19.289 1.00 95.00 327 ALA A O 1
ATOM 2388 N N . PRO A 1 328 ? 3.547 -3.857 17.332 1.00 93.56 328 PRO A N 1
ATOM 2389 C CA . PRO A 1 328 ? 4.983 -4.054 17.486 1.00 93.56 328 PRO A CA 1
ATOM 2390 C C . PRO A 1 328 ? 5.780 -2.761 17.254 1.00 93.56 328 PRO A C 1
ATOM 2392 O O . PRO A 1 328 ? 6.910 -2.657 17.732 1.00 93.56 328 PRO A O 1
ATOM 2395 N N . VAL A 1 329 ? 5.209 -1.773 16.554 1.00 95.31 329 VAL A N 1
ATOM 2396 C CA . VAL A 1 329 ? 5.808 -0.448 16.351 1.00 95.31 329 VAL A CA 1
ATOM 2397 C C . VAL A 1 329 ? 4.781 0.641 16.622 1.00 95.31 329 VAL A C 1
ATOM 2399 O O . VAL A 1 329 ? 3.695 0.640 16.042 1.00 95.31 329 VAL A O 1
ATOM 2402 N N . HIS A 1 330 ? 5.161 1.597 17.460 1.00 97.44 330 HIS A N 1
ATOM 2403 C CA . HIS A 1 330 ? 4.467 2.868 17.613 1.00 97.44 330 HIS A CA 1
ATOM 2404 C C . HIS A 1 330 ? 5.331 3.979 17.032 1.00 97.44 330 HIS A C 1
ATOM 2406 O O . HIS A 1 330 ? 6.540 4.006 17.267 1.00 97.44 330 HIS A O 1
ATOM 2412 N N . VAL A 1 331 ? 4.716 4.903 16.303 1.00 96.38 331 VAL A N 1
ATOM 2413 C CA . VAL A 1 331 ? 5.375 6.103 15.788 1.00 96.38 331 VAL A CA 1
ATOM 2414 C C . VAL A 1 331 ? 4.616 7.317 16.289 1.00 96.38 331 VAL A C 1
ATOM 2416 O O . VAL A 1 331 ? 3.398 7.373 16.163 1.00 96.38 331 VAL A O 1
ATOM 2419 N N . SER A 1 332 ? 5.319 8.282 16.863 1.00 95.56 332 SER A N 1
ATOM 2420 C CA . SER A 1 332 ? 4.740 9.534 17.347 1.00 95.56 332 SER A CA 1
ATOM 2421 C C . SER A 1 332 ? 5.678 10.681 17.032 1.00 95.56 332 SER A C 1
ATOM 2423 O O . SER A 1 332 ? 6.890 10.494 17.010 1.00 95.56 332 SER A O 1
ATOM 2425 N N . TYR A 1 333 ? 5.137 11.880 16.872 1.00 94.56 333 TYR A N 1
ATOM 2426 C CA . TYR A 1 333 ? 5.932 13.094 17.036 1.00 94.56 333 TYR A CA 1
ATOM 2427 C C . TYR A 1 333 ? 6.137 13.371 18.532 1.00 94.56 333 TYR A C 1
ATOM 2429 O O . TYR A 1 333 ? 5.297 12.962 19.345 1.00 94.56 333 TYR A O 1
ATOM 2437 N N . ASP A 1 334 ? 7.239 14.021 18.905 1.00 93.75 334 ASP A N 1
ATOM 2438 C CA . ASP A 1 334 ? 7.522 14.430 20.291 1.00 93.75 334 ASP A CA 1
ATOM 2439 C C . ASP A 1 334 ? 6.366 15.258 20.872 1.00 93.75 334 ASP A C 1
ATOM 2441 O O . ASP A 1 334 ? 5.785 14.867 21.892 1.00 93.75 334 ASP A O 1
ATOM 2445 N N . ASN A 1 335 ? 5.902 16.259 20.124 1.00 91.00 335 ASN A N 1
ATOM 2446 C CA . ASN A 1 335 ? 4.812 17.147 20.535 1.00 91.00 335 ASN A CA 1
ATOM 2447 C C . ASN A 1 335 ? 3.475 16.420 20.769 1.00 91.00 335 ASN A C 1
ATOM 2449 O O . ASN A 1 335 ? 2.630 16.843 21.562 1.00 91.00 335 ASN A O 1
ATOM 2453 N N . THR A 1 336 ? 3.283 15.295 20.085 1.00 92.62 336 THR A N 1
ATOM 2454 C CA . THR A 1 336 ? 2.096 14.446 20.179 1.00 92.62 336 THR A CA 1
ATOM 2455 C C . THR A 1 336 ? 2.203 13.549 21.401 1.00 92.62 336 THR A C 1
ATOM 2457 O O . THR A 1 336 ? 1.241 13.383 22.151 1.00 92.62 336 THR A O 1
ATOM 2460 N N . LEU A 1 337 ? 3.405 13.028 21.653 1.00 93.69 337 LEU A N 1
ATOM 2461 C CA . LEU A 1 337 ? 3.691 12.166 22.788 1.00 93.69 337 LEU A CA 1
ATOM 2462 C C . LEU A 1 337 ? 3.572 12.928 24.114 1.00 93.69 337 LEU A C 1
ATOM 2464 O O . LEU A 1 337 ? 3.045 12.384 25.088 1.00 93.69 337 LEU A O 1
ATOM 2468 N N . VAL A 1 338 ? 3.981 14.202 24.149 1.00 91.56 338 VAL A N 1
ATOM 2469 C CA . VAL A 1 338 ? 3.801 15.092 25.309 1.00 91.56 338 VAL A CA 1
ATOM 2470 C C . VAL A 1 338 ? 2.323 15.218 25.688 1.00 91.56 338 VAL A C 1
ATOM 2472 O O . VAL A 1 338 ? 1.998 15.139 26.876 1.00 91.56 338 VAL A O 1
ATOM 2475 N N . LYS A 1 339 ? 1.424 15.322 24.702 1.00 91.00 339 LYS A N 1
ATOM 2476 C CA . LYS A 1 339 ? -0.028 15.481 24.905 1.00 91.00 339 LYS A CA 1
ATOM 2477 C C . LYS A 1 339 ? -0.764 14.189 25.262 1.00 91.00 339 LYS A C 1
ATOM 2479 O O . LYS A 1 339 ? -1.935 14.247 25.637 1.00 91.00 339 LYS A O 1
ATOM 2484 N N . LEU A 1 340 ? -0.115 13.026 25.169 1.00 92.12 340 LEU A N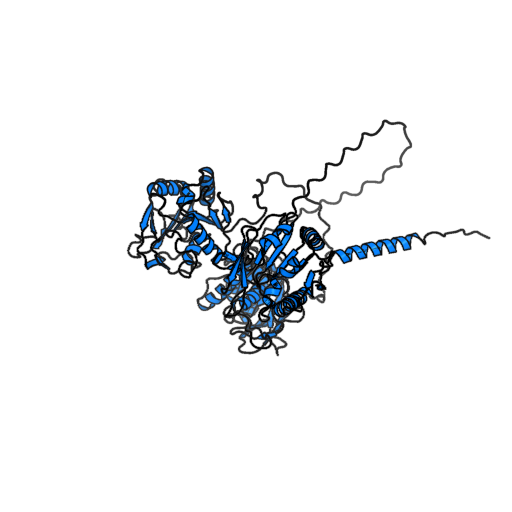 1
ATOM 2485 C CA . LEU A 1 340 ? -0.746 11.771 25.569 1.00 92.12 340 LEU A CA 1
ATOM 2486 C C . LEU A 1 340 ? -1.110 11.775 27.054 1.00 92.12 340 LEU A C 1
ATOM 2488 O O . LEU A 1 340 ? -0.355 12.254 27.906 1.00 92.12 340 LEU A O 1
ATOM 2492 N N . SER A 1 341 ? -2.247 11.148 27.365 1.00 93.44 341 SER A N 1
ATOM 2493 C CA . SER A 1 341 ? -2.659 10.920 28.748 1.00 93.44 341 SER A CA 1
ATOM 2494 C C . SER A 1 341 ? -1.609 10.101 29.512 1.00 93.44 341 SER A C 1
ATOM 2496 O O . SER A 1 341 ? -0.909 9.260 28.938 1.00 93.44 341 SER A O 1
ATOM 2498 N N . ASN A 1 342 ? -1.535 10.290 30.832 1.00 92.19 342 ASN A N 1
ATOM 2499 C CA . ASN A 1 342 ? -0.631 9.511 31.686 1.00 92.19 342 ASN A CA 1
ATOM 2500 C C . ASN A 1 342 ? -0.891 8.000 31.581 1.00 92.19 342 ASN A C 1
ATOM 2502 O O . ASN A 1 342 ? 0.055 7.219 31.619 1.00 92.19 342 ASN A O 1
ATOM 2506 N N . GLY A 1 343 ? -2.149 7.588 31.383 1.00 93.00 343 GLY A N 1
ATOM 2507 C CA . GLY A 1 343 ? -2.507 6.186 31.153 1.00 93.00 343 GLY A CA 1
ATOM 2508 C C . GLY A 1 343 ? -1.929 5.638 29.846 1.00 93.00 343 GLY A C 1
ATOM 2509 O O . GLY A 1 343 ? -1.341 4.559 29.841 1.00 93.00 343 GLY A O 1
ATOM 2510 N N . SER A 1 344 ? -2.012 6.404 28.755 1.00 94.69 344 SER A N 1
ATOM 2511 C CA . SER A 1 344 ? -1.420 6.031 27.462 1.00 94.69 344 SER A CA 1
ATOM 2512 C C . SER A 1 344 ? 0.109 5.940 27.538 1.00 94.69 344 SER A C 1
ATOM 2514 O O . SER A 1 344 ? 0.694 4.999 27.001 1.00 94.69 344 SER A O 1
ATOM 2516 N N . LYS A 1 345 ? 0.760 6.873 28.247 1.00 94.12 345 LYS A N 1
ATOM 2517 C CA . LYS A 1 345 ? 2.213 6.842 28.489 1.00 94.12 345 LYS A CA 1
ATOM 2518 C C . LYS A 1 345 ? 2.622 5.630 29.330 1.00 94.12 345 LYS A C 1
ATOM 2520 O O . LYS A 1 345 ? 3.531 4.904 28.944 1.00 94.12 345 LYS A O 1
ATOM 2525 N N . ALA A 1 346 ? 1.915 5.363 30.430 1.00 94.12 346 ALA A N 1
ATOM 2526 C CA . ALA A 1 346 ? 2.168 4.200 31.282 1.00 94.12 346 ALA A CA 1
ATOM 2527 C C . ALA A 1 346 ? 2.003 2.881 30.513 1.00 94.12 346 ALA A C 1
ATOM 2529 O O . ALA A 1 346 ? 2.849 1.995 30.621 1.00 94.12 346 ALA A O 1
ATOM 2530 N N . PHE A 1 347 ? 0.965 2.781 29.680 1.00 95.19 347 PHE A N 1
ATOM 2531 C CA . PHE A 1 347 ? 0.741 1.627 28.817 1.00 95.19 347 PHE A CA 1
ATOM 2532 C C . PHE A 1 347 ? 1.892 1.424 27.817 1.00 95.19 347 PHE A C 1
ATOM 2534 O O . PHE A 1 347 ? 2.401 0.311 27.678 1.00 95.19 347 PHE A O 1
ATOM 2541 N N . LEU A 1 348 ? 2.341 2.488 27.138 1.00 95.56 348 LEU A N 1
ATOM 2542 C CA . LEU A 1 348 ? 3.492 2.410 26.229 1.00 95.56 348 LEU A CA 1
ATOM 2543 C C . LEU A 1 348 ? 4.759 1.969 26.965 1.00 95.56 348 LEU A C 1
ATOM 2545 O O . LEU A 1 348 ? 5.449 1.068 26.489 1.00 95.56 348 LEU A O 1
ATOM 2549 N N . ASN A 1 349 ? 5.032 2.545 28.136 1.00 95.44 349 ASN A N 1
ATOM 2550 C CA . ASN A 1 349 ? 6.189 2.199 28.962 1.00 95.44 349 ASN A CA 1
ATOM 2551 C C . ASN A 1 349 ? 6.163 0.728 29.391 1.00 95.44 349 ASN A C 1
ATOM 2553 O O . ASN A 1 349 ? 7.184 0.044 29.316 1.00 95.44 349 ASN A O 1
ATOM 2557 N N . GLU A 1 350 ? 4.995 0.209 29.774 1.00 95.31 350 GLU A N 1
ATOM 2558 C CA . GLU A 1 350 ? 4.812 -1.209 30.081 1.00 95.31 350 GLU A CA 1
ATOM 2559 C C . GLU A 1 350 ? 5.176 -2.075 28.864 1.00 95.31 350 GLU A C 1
ATOM 2561 O O . GLU A 1 350 ? 6.043 -2.949 28.960 1.00 95.31 350 GLU A O 1
ATOM 2566 N N . LYS A 1 351 ? 4.592 -1.806 27.687 1.00 95.38 351 LYS A N 1
ATOM 2567 C CA . LYS A 1 351 ? 4.863 -2.601 26.475 1.00 95.38 351 LYS A CA 1
ATOM 2568 C C . LYS A 1 351 ? 6.310 -2.484 25.998 1.00 95.38 351 LYS A C 1
ATOM 2570 O O . LYS A 1 351 ? 6.867 -3.484 25.537 1.00 95.38 351 LYS A O 1
ATOM 2575 N N . LEU A 1 352 ? 6.926 -1.312 26.142 1.00 95.25 352 LEU A N 1
ATOM 2576 C CA . LEU A 1 352 ? 8.346 -1.092 25.870 1.00 95.25 352 LEU A CA 1
ATOM 2577 C C . LEU A 1 352 ? 9.212 -1.924 26.814 1.00 95.25 352 LEU A C 1
ATOM 2579 O O . LEU A 1 352 ? 10.031 -2.710 26.348 1.00 95.25 352 LEU A O 1
ATOM 2583 N N . SER A 1 353 ? 8.985 -1.840 28.125 1.00 94.62 353 SER A N 1
ATOM 2584 C CA . SER A 1 353 ? 9.776 -2.577 29.120 1.00 94.62 353 SER A CA 1
ATOM 2585 C C . SER A 1 353 ? 9.739 -4.097 28.897 1.00 94.62 353 SER A C 1
ATOM 2587 O O . SER A 1 353 ? 10.761 -4.776 29.041 1.00 94.62 353 SER A O 1
ATOM 2589 N N . LEU A 1 354 ? 8.595 -4.622 28.442 1.00 94.06 354 LEU A N 1
ATOM 2590 C CA . LEU A 1 354 ? 8.391 -6.033 28.109 1.00 94.06 354 LEU A CA 1
ATOM 2591 C C . LEU A 1 354 ? 8.968 -6.441 26.742 1.00 94.06 354 LEU A C 1
ATOM 2593 O O . LEU A 1 354 ? 9.008 -7.636 26.437 1.00 94.06 354 LEU A O 1
ATOM 2597 N N . GLY A 1 355 ? 9.415 -5.489 25.918 1.00 93.62 355 GLY A N 1
ATOM 2598 C CA . GLY A 1 355 ? 9.895 -5.740 24.554 1.00 93.62 355 GLY A CA 1
ATOM 2599 C C . GLY A 1 355 ? 8.783 -6.156 23.594 1.00 93.62 355 GLY A C 1
ATOM 2600 O O . GLY A 1 355 ? 9.036 -6.867 22.626 1.00 93.62 355 GLY A O 1
ATOM 2601 N N . LYS A 1 356 ? 7.540 -5.762 23.889 1.00 93.88 356 LYS A N 1
ATOM 2602 C CA . LYS A 1 356 ? 6.362 -6.043 23.055 1.00 93.88 356 LYS A CA 1
ATOM 2603 C C . LYS A 1 356 ? 6.155 -4.994 21.967 1.00 93.88 356 LYS A C 1
ATOM 2605 O O . LYS A 1 356 ? 5.472 -5.277 20.992 1.00 93.88 356 LYS A O 1
ATOM 2610 N N . THR A 1 357 ? 6.749 -3.813 22.130 1.00 95.31 357 THR A N 1
ATOM 2611 C CA . THR A 1 357 ? 6.752 -2.756 21.119 1.00 95.31 357 THR A CA 1
ATOM 2612 C C . THR A 1 357 ? 8.109 -2.069 21.045 1.00 95.31 357 THR A C 1
ATOM 2614 O O . THR A 1 357 ? 8.864 -2.039 22.019 1.00 95.31 357 THR A O 1
ATOM 2617 N N . MET A 1 358 ? 8.377 -1.467 19.894 1.00 95.50 358 MET A N 1
ATOM 2618 C CA . MET A 1 358 ? 9.321 -0.371 19.711 1.00 95.50 358 MET A CA 1
ATOM 2619 C C . MET A 1 358 ? 8.552 0.956 19.643 1.00 95.50 358 MET A C 1
ATOM 2621 O O . MET A 1 358 ? 7.415 0.975 19.166 1.00 95.50 358 MET A O 1
ATOM 2625 N N . LEU A 1 359 ? 9.153 2.050 20.111 1.00 97.19 359 LEU A N 1
ATOM 2626 C CA . LEU A 1 359 ? 8.594 3.399 20.003 1.00 97.19 359 LEU A CA 1
ATOM 2627 C C . LEU A 1 359 ? 9.552 4.297 19.218 1.00 97.19 359 LEU A C 1
ATOM 2629 O O . LEU A 1 359 ? 10.645 4.593 19.690 1.00 97.19 359 LEU A O 1
ATOM 2633 N N . SER A 1 360 ? 9.129 4.754 18.047 1.00 97.06 360 SER A N 1
ATOM 2634 C CA . SER A 1 360 ? 9.831 5.762 17.254 1.00 97.06 360 SER A CA 1
ATOM 2635 C C . SER A 1 360 ? 9.244 7.142 17.536 1.00 97.06 360 SER A C 1
ATOM 2637 O O . SER A 1 360 ? 8.049 7.364 17.349 1.00 97.06 360 SER A O 1
ATOM 2639 N N . ILE A 1 361 ? 10.086 8.069 17.974 1.00 96.88 361 ILE A N 1
ATOM 2640 C CA . ILE A 1 361 ? 9.742 9.458 18.264 1.00 96.88 361 ILE A CA 1
ATOM 2641 C C . ILE A 1 361 ? 10.394 10.332 17.197 1.00 96.88 361 ILE A C 1
ATOM 2643 O O . ILE A 1 361 ? 11.620 10.428 17.130 1.00 96.88 361 ILE A O 1
ATOM 2647 N N . VAL A 1 362 ? 9.577 10.956 16.355 1.00 95.50 362 VAL A N 1
ATOM 2648 C CA . VAL A 1 362 ? 10.024 11.978 15.410 1.00 95.50 362 VAL A CA 1
ATOM 2649 C C . VAL A 1 362 ? 10.186 13.279 16.184 1.00 95.50 362 VAL A C 1
ATOM 2651 O O . VAL A 1 362 ? 9.206 13.833 16.676 1.00 95.50 362 VAL A O 1
ATOM 2654 N N . VAL A 1 363 ? 11.430 13.721 16.341 1.00 95.62 363 VAL A N 1
ATOM 2655 C CA . VAL A 1 363 ? 11.784 14.908 17.119 1.00 95.62 363 VAL A CA 1
ATOM 2656 C C . VAL A 1 363 ? 11.743 16.119 16.205 1.00 95.62 363 VAL A C 1
ATOM 2658 O O . VAL A 1 363 ? 12.460 16.157 15.203 1.00 95.62 363 VAL A O 1
ATOM 2661 N N . THR A 1 364 ? 10.925 17.106 16.550 1.00 92.06 364 THR A N 1
ATOM 2662 C CA . THR A 1 364 ? 10.757 18.315 15.740 1.00 92.06 364 THR A CA 1
ATOM 2663 C C . THR A 1 364 ? 11.454 19.519 16.371 1.00 92.06 364 THR A C 1
ATOM 2665 O O . THR A 1 364 ? 12.101 19.398 17.412 1.00 92.06 364 THR A O 1
ATOM 2668 N N . GLU A 1 365 ? 11.395 20.690 15.740 1.00 91.00 365 GLU A N 1
ATOM 2669 C CA . GLU A 1 365 ? 11.994 21.911 16.296 1.00 91.00 365 GLU A CA 1
ATOM 2670 C C . GLU A 1 365 ? 11.109 22.607 17.340 1.00 91.00 365 GLU A C 1
ATOM 2672 O O . GLU A 1 365 ? 11.612 23.403 18.127 1.00 91.00 365 GLU A O 1
ATOM 2677 N N . GLU A 1 366 ? 9.808 22.307 17.360 1.00 88.44 366 GLU A N 1
ATOM 2678 C CA . GLU A 1 366 ? 8.822 23.064 18.136 1.00 88.44 366 GLU A CA 1
ATOM 2679 C C . GLU A 1 366 ? 8.864 22.785 19.636 1.00 88.44 366 GLU A C 1
ATOM 2681 O O . GLU A 1 366 ? 8.675 23.708 20.426 1.00 88.44 366 GLU A O 1
ATOM 2686 N N . ASP A 1 367 ? 9.107 21.538 20.041 1.00 88.75 367 ASP A N 1
ATOM 2687 C CA . ASP A 1 367 ? 9.237 21.222 21.465 1.00 88.75 367 ASP A CA 1
ATOM 2688 C C . ASP A 1 367 ? 10.568 21.749 22.013 1.00 88.75 367 ASP A C 1
ATOM 2690 O O . ASP A 1 367 ? 11.571 21.798 21.300 1.00 88.75 367 ASP A O 1
ATOM 2694 N N . SER A 1 368 ? 10.636 22.095 23.297 1.00 93.12 368 SER A N 1
ATOM 2695 C CA . SER A 1 368 ? 11.904 22.514 23.896 1.00 93.12 368 SER A CA 1
ATOM 2696 C C . SER A 1 368 ? 12.810 21.307 24.210 1.00 93.12 368 SER A C 1
ATOM 2698 O O . SER A 1 368 ? 12.353 20.176 24.386 1.00 93.12 368 SER A O 1
ATOM 2700 N N . ALA A 1 369 ? 14.129 21.518 24.292 1.00 94.69 369 ALA A N 1
ATOM 2701 C CA . ALA A 1 369 ? 15.058 20.472 24.743 1.00 94.69 369 ALA A CA 1
ATOM 2702 C C . ALA A 1 369 ? 14.756 19.952 26.175 1.00 94.69 369 ALA A C 1
ATOM 2704 O O . ALA A 1 369 ? 14.834 18.737 26.390 1.00 94.69 369 ALA A O 1
ATOM 2705 N N . PRO A 1 370 ? 14.366 20.808 27.147 1.00 95.69 370 PRO A N 1
ATOM 2706 C CA . PRO A 1 370 ? 13.850 20.352 28.438 1.00 95.69 370 PRO A CA 1
ATOM 2707 C C . PRO A 1 370 ? 12.626 19.436 28.329 1.00 95.69 370 PRO A C 1
ATOM 2709 O O . PRO A 1 370 ? 12.593 18.409 29.006 1.00 95.69 370 PRO A O 1
ATOM 2712 N N . ASP A 1 371 ? 11.666 19.749 27.453 1.00 94.56 371 ASP A N 1
ATOM 2713 C CA . ASP A 1 371 ? 10.464 18.922 27.268 1.00 94.56 371 ASP A CA 1
ATOM 2714 C C . ASP A 1 371 ? 10.813 17.553 26.682 1.00 94.56 371 ASP A C 1
ATOM 2716 O O . ASP A 1 371 ? 10.346 16.528 27.182 1.00 94.56 371 ASP A O 1
ATOM 2720 N N . LEU A 1 372 ? 11.708 17.514 25.687 1.00 95.62 372 LEU A N 1
ATOM 2721 C CA . LEU A 1 372 ? 12.231 16.258 25.147 1.00 95.62 372 LEU A CA 1
ATOM 2722 C C . LEU A 1 372 ? 12.945 15.436 26.232 1.00 95.62 372 LEU A C 1
ATOM 2724 O O . LEU A 1 372 ? 12.718 14.232 26.340 1.00 95.62 372 LEU A O 1
ATOM 2728 N N . SER A 1 373 ? 13.783 16.069 27.057 1.00 96.62 373 SER A N 1
ATOM 2729 C CA . SER A 1 373 ? 14.483 15.396 28.162 1.00 96.62 373 SER A CA 1
ATOM 2730 C C . SER A 1 373 ? 13.507 14.823 29.189 1.00 96.62 373 SER A C 1
ATOM 2732 O O . SER A 1 373 ? 13.652 13.673 29.605 1.00 96.62 373 SER A O 1
ATOM 2734 N N . ALA A 1 374 ? 12.480 15.587 29.570 1.00 95.44 374 ALA A N 1
ATOM 2735 C CA . ALA A 1 374 ? 11.442 15.139 30.494 1.00 95.44 374 ALA A CA 1
ATOM 2736 C C . ALA A 1 374 ? 10.630 13.971 29.913 1.00 95.44 374 ALA A C 1
ATOM 2738 O O . ALA A 1 374 ? 10.390 12.975 30.602 1.00 95.44 374 ALA A O 1
ATOM 2739 N N . LEU A 1 375 ? 10.263 14.059 28.632 1.00 95.25 375 LEU A N 1
ATOM 2740 C CA . LEU A 1 375 ? 9.548 13.017 27.899 1.00 95.25 375 LEU A CA 1
ATOM 2741 C C . LEU A 1 375 ? 10.351 11.714 27.850 1.00 95.25 375 LEU A C 1
ATOM 2743 O O . LEU A 1 375 ? 9.849 10.662 28.247 1.00 95.25 375 LEU A O 1
ATOM 2747 N N . VAL A 1 376 ? 11.608 11.781 27.405 1.00 96.38 376 VAL A N 1
ATOM 2748 C CA . VAL A 1 376 ? 12.479 10.604 27.309 1.00 96.38 376 VAL A CA 1
ATOM 2749 C C . VAL A 1 376 ? 12.756 10.042 28.701 1.00 96.38 376 VAL A C 1
ATOM 2751 O O . VAL A 1 376 ? 12.614 8.839 28.894 1.00 96.38 376 VAL A O 1
ATOM 2754 N N . SER A 1 377 ? 13.038 10.879 29.702 1.00 95.88 377 SER A N 1
ATOM 2755 C CA . SER A 1 377 ? 13.235 10.424 31.088 1.00 95.88 377 SER A CA 1
ATOM 2756 C C . SER A 1 377 ? 12.022 9.663 31.631 1.00 95.88 377 SER A C 1
ATOM 2758 O O . SER A 1 377 ? 12.167 8.620 32.271 1.00 95.88 377 SER A O 1
ATOM 2760 N N . SER A 1 378 ? 10.812 10.149 31.333 1.00 94.38 378 SER A N 1
ATOM 2761 C CA . SER A 1 378 ? 9.562 9.497 31.730 1.00 94.38 378 SER A CA 1
ATOM 2762 C C . SER A 1 378 ? 9.392 8.114 31.094 1.00 94.38 378 SER A C 1
ATOM 2764 O O . SER A 1 378 ? 8.887 7.205 31.752 1.00 94.38 378 SER A O 1
ATOM 2766 N N . ILE A 1 379 ? 9.825 7.935 29.845 1.00 94.50 379 ILE A N 1
ATOM 2767 C CA . ILE A 1 379 ? 9.740 6.651 29.132 1.00 94.50 379 ILE A CA 1
ATOM 2768 C C . ILE A 1 379 ? 10.814 5.676 29.613 1.00 94.50 379 ILE A C 1
ATOM 2770 O O . ILE A 1 379 ? 10.554 4.487 29.797 1.00 94.50 379 ILE A O 1
ATOM 2774 N N . MET A 1 380 ? 12.026 6.183 29.830 1.00 93.81 380 MET A N 1
ATOM 2775 C CA . MET A 1 380 ? 13.185 5.387 30.229 1.00 93.81 380 MET A CA 1
ATOM 2776 C C . MET A 1 380 ? 13.112 4.943 31.697 1.00 93.81 380 MET A C 1
ATOM 2778 O O . MET A 1 380 ? 13.732 3.947 32.064 1.00 93.81 380 MET A O 1
ATOM 2782 N N . GLY A 1 381 ? 12.364 5.665 32.538 1.00 92.19 381 GLY A N 1
ATOM 2783 C CA . GLY A 1 381 ? 12.277 5.415 33.980 1.00 92.19 381 GLY A CA 1
ATOM 2784 C C . GLY A 1 381 ? 13.491 5.917 34.773 1.00 92.19 381 GLY A C 1
ATOM 2785 O O . GLY A 1 381 ? 13.613 5.618 35.957 1.00 92.19 381 GLY A O 1
ATOM 2786 N N . PHE A 1 382 ? 14.388 6.674 34.138 1.00 92.44 382 PHE A N 1
ATOM 2787 C CA . PHE A 1 382 ? 15.551 7.318 34.750 1.00 92.44 382 PHE A CA 1
ATOM 2788 C C . PHE A 1 382 ? 15.883 8.621 34.015 1.00 92.44 382 PHE A C 1
ATOM 2790 O O . PHE A 1 382 ? 15.418 8.844 32.900 1.00 92.44 382 PHE A O 1
ATOM 2797 N N . ALA A 1 383 ? 16.690 9.483 34.637 1.00 96.12 383 ALA A N 1
ATOM 2798 C CA . ALA A 1 383 ? 17.034 10.782 34.070 1.00 96.12 383 ALA A CA 1
ATOM 2799 C C . ALA A 1 383 ? 17.869 10.644 32.783 1.00 96.12 383 ALA A C 1
ATOM 2801 O O . ALA A 1 383 ? 18.993 10.137 32.804 1.00 96.12 383 ALA A O 1
ATOM 2802 N N . VAL A 1 384 ? 17.322 11.143 31.676 1.00 96.81 384 VAL A N 1
ATOM 2803 C CA . VAL A 1 384 ? 17.988 11.283 30.382 1.00 96.81 384 VAL A CA 1
ATOM 2804 C C . VAL A 1 384 ? 17.948 12.747 29.974 1.00 96.81 384 VAL A C 1
ATOM 2806 O O . VAL A 1 384 ? 16.881 13.338 29.816 1.00 96.81 384 VAL A O 1
ATOM 2809 N N . ASN A 1 385 ? 19.131 13.318 29.785 1.00 97.56 385 ASN A N 1
ATOM 2810 C CA . ASN A 1 385 ? 19.301 14.689 29.336 1.00 97.56 385 ASN A CA 1
ATOM 2811 C C . ASN A 1 385 ? 19.575 14.663 27.839 1.00 97.56 385 ASN A C 1
ATOM 2813 O O . ASN A 1 385 ? 20.621 14.162 27.416 1.00 97.56 385 ASN A O 1
ATOM 2817 N N . CYS A 1 386 ? 18.635 15.195 27.066 1.00 97.75 386 CYS A N 1
ATOM 2818 C CA . CYS A 1 386 ? 18.746 15.367 25.629 1.00 97.75 386 CYS A CA 1
ATOM 2819 C C . CYS A 1 386 ? 18.746 16.860 25.279 1.00 97.75 386 CYS A C 1
ATOM 2821 O O . CYS A 1 386 ? 17.830 17.597 25.642 1.00 97.75 386 CYS A O 1
ATOM 2823 N N . SER A 1 387 ? 19.747 17.314 24.533 1.00 97.56 387 SER A N 1
ATOM 2824 C CA . SER A 1 387 ? 19.700 18.593 23.829 1.00 97.56 387 SER A CA 1
ATOM 2825 C C . SER A 1 387 ? 19.336 18.369 22.364 1.00 97.56 387 SER A C 1
ATOM 2827 O O . SER A 1 387 ? 19.530 17.279 21.814 1.00 97.56 387 SER A O 1
ATOM 2829 N N . LYS A 1 388 ? 18.773 19.401 21.734 1.00 96.62 388 LYS A N 1
ATOM 2830 C CA . LYS A 1 388 ? 18.490 19.398 20.302 1.00 96.62 388 LYS A CA 1
ATOM 2831 C C . LYS A 1 388 ? 18.752 20.760 19.680 1.00 96.62 388 LYS A C 1
ATOM 2833 O O . LYS A 1 388 ? 18.595 21.780 20.349 1.00 96.62 388 LYS A O 1
ATOM 2838 N N . ARG A 1 389 ? 19.134 20.775 18.405 1.00 96.06 389 ARG A N 1
ATOM 2839 C CA . ARG A 1 389 ? 19.249 21.998 17.601 1.00 96.06 389 ARG A CA 1
ATOM 2840 C C . ARG A 1 389 ? 18.893 21.733 16.146 1.00 96.06 389 ARG A C 1
ATOM 2842 O O . ARG A 1 389 ? 19.201 20.671 15.610 1.00 96.06 389 ARG A O 1
ATOM 2849 N N . VAL A 1 390 ? 18.307 22.730 15.496 1.00 94.50 390 VAL A N 1
ATOM 2850 C CA . VAL A 1 390 ? 18.050 22.685 14.055 1.00 94.50 390 VAL A CA 1
ATOM 2851 C C . VAL A 1 390 ? 19.366 22.859 13.308 1.00 94.50 390 VAL A C 1
ATOM 2853 O O . VAL A 1 390 ? 20.176 23.740 13.612 1.00 94.50 390 VAL A O 1
ATOM 2856 N N . MET A 1 391 ? 19.605 21.991 12.337 1.00 93.38 391 MET A N 1
ATOM 2857 C CA . MET A 1 391 ? 20.789 22.028 11.502 1.00 93.38 391 MET A CA 1
ATOM 2858 C C . MET A 1 391 ? 20.533 22.882 10.265 1.00 93.38 391 MET A C 1
ATOM 2860 O O . MET A 1 391 ? 19.590 22.651 9.514 1.00 93.38 391 MET A O 1
ATOM 2864 N N . VAL A 1 392 ? 21.416 23.852 10.029 1.00 87.69 392 VAL A N 1
ATOM 2865 C CA . VAL A 1 392 ? 21.357 24.714 8.837 1.00 87.69 392 VAL A CA 1
ATOM 2866 C C . VAL A 1 392 ? 22.231 24.159 7.708 1.00 87.69 392 VAL A C 1
ATOM 2868 O O . VAL A 1 392 ? 21.902 24.313 6.535 1.00 87.69 392 VAL A O 1
ATOM 2871 N N . ARG A 1 393 ? 23.369 23.535 8.052 1.00 86.19 393 ARG A N 1
ATOM 2872 C CA . ARG A 1 393 ? 24.369 22.967 7.130 1.00 86.19 393 ARG A CA 1
ATOM 2873 C C . ARG A 1 393 ? 25.138 21.827 7.798 1.00 86.19 393 ARG A C 1
ATOM 2875 O O . ARG A 1 393 ? 25.177 21.755 9.025 1.00 86.19 393 ARG A O 1
ATOM 2882 N N . GLY A 1 394 ? 25.751 20.975 6.977 1.00 87.31 394 GLY A N 1
ATOM 2883 C CA . GLY A 1 394 ? 26.502 19.794 7.404 1.00 87.31 394 GLY A CA 1
ATOM 2884 C C . GLY A 1 394 ? 26.199 18.564 6.550 1.00 87.31 394 GLY A C 1
ATOM 2885 O O . GLY A 1 394 ? 25.420 18.621 5.593 1.00 87.31 394 GLY A O 1
ATOM 2886 N N . SER A 1 395 ? 26.825 17.459 6.920 1.00 89.31 395 SER A N 1
ATOM 2887 C CA . SER A 1 395 ? 26.610 16.133 6.353 1.00 89.31 395 SER A CA 1
ATOM 2888 C C . SER A 1 395 ? 26.388 15.129 7.480 1.00 89.31 395 SER A C 1
ATOM 2890 O O . SER A 1 395 ? 26.605 15.433 8.657 1.00 89.31 395 SER A O 1
ATOM 2892 N N . LEU A 1 396 ? 25.855 13.968 7.127 1.00 90.12 396 LEU A N 1
ATOM 2893 C CA . LEU A 1 396 ? 25.532 12.907 8.063 1.00 90.12 396 LEU A CA 1
ATOM 2894 C C . LEU A 1 396 ? 26.182 11.608 7.612 1.00 90.12 396 LEU A C 1
ATOM 2896 O O . LEU A 1 396 ? 26.174 11.303 6.417 1.00 90.12 396 LEU A O 1
ATOM 2900 N N . THR A 1 397 ? 26.611 10.800 8.575 1.00 88.94 397 THR A N 1
ATOM 2901 C CA . THR A 1 397 ? 27.190 9.483 8.310 1.00 88.94 397 THR A CA 1
ATOM 2902 C C . THR A 1 397 ? 26.485 8.406 9.122 1.00 88.94 397 THR A C 1
ATOM 2904 O O . THR A 1 397 ? 26.360 8.504 10.343 1.00 88.94 397 THR A O 1
ATOM 2907 N N . ALA A 1 398 ? 26.014 7.352 8.461 1.00 86.50 398 ALA A N 1
ATOM 2908 C CA . ALA A 1 398 ? 25.490 6.179 9.151 1.00 86.50 398 ALA A CA 1
ATOM 2909 C C . ALA A 1 398 ? 26.634 5.406 9.829 1.00 86.50 398 ALA A C 1
ATOM 2911 O O . ALA A 1 398 ? 27.683 5.179 9.226 1.00 86.50 398 ALA A O 1
ATOM 2912 N N . VAL A 1 399 ? 26.435 4.981 11.079 1.00 86.19 399 VAL A N 1
ATOM 2913 C CA . VAL A 1 399 ? 27.448 4.224 11.829 1.00 86.19 399 VAL A CA 1
ATOM 2914 C C . VAL A 1 399 ? 27.753 2.907 11.101 1.00 86.19 399 VAL A C 1
ATOM 2916 O O . VAL A 1 399 ? 26.810 2.208 10.714 1.00 86.19 399 VAL A O 1
ATOM 2919 N N . PRO A 1 400 ? 29.033 2.533 10.910 1.00 74.44 400 PRO A N 1
ATOM 2920 C CA . PRO A 1 400 ? 29.389 1.221 10.374 1.00 74.44 400 PRO A CA 1
ATOM 2921 C C . PRO A 1 400 ? 28.688 0.122 11.184 1.00 74.44 400 PRO A C 1
ATOM 2923 O O . PRO A 1 400 ? 28.631 0.223 12.400 1.00 74.44 400 PRO A O 1
ATOM 2926 N N . GLU A 1 401 ? 28.135 -0.903 10.527 1.00 73.25 401 GLU A N 1
ATOM 2927 C CA . GLU A 1 401 ? 27.317 -1.978 11.141 1.00 73.25 401 GLU A CA 1
ATOM 2928 C C . GLU A 1 401 ? 25.854 -1.631 11.454 1.00 73.25 401 GLU A C 1
ATOM 2930 O O . GLU A 1 401 ? 25.098 -2.519 11.861 1.00 73.25 401 GLU A O 1
ATOM 2935 N N . SER A 1 402 ? 25.410 -0.391 11.226 1.00 73.88 402 SER A N 1
ATOM 2936 C CA . SER A 1 402 ? 23.974 -0.101 11.238 1.00 73.88 402 SER A CA 1
ATOM 2937 C C . SER A 1 402 ? 23.274 -0.917 10.147 1.00 73.88 402 SER A C 1
ATOM 2939 O O . SER A 1 402 ? 23.525 -0.783 8.946 1.00 73.88 402 SER A O 1
ATOM 2941 N N . ASN A 1 403 ? 22.424 -1.846 10.576 1.00 66.94 403 ASN A N 1
ATOM 2942 C CA . ASN A 1 403 ? 21.726 -2.742 9.679 1.00 66.94 403 ASN A CA 1
ATOM 2943 C C . ASN A 1 403 ? 20.397 -2.117 9.241 1.00 66.94 403 ASN A C 1
ATOM 2945 O O . ASN A 1 403 ? 19.393 -2.188 9.949 1.00 66.94 403 ASN A O 1
ATOM 2949 N N . PHE A 1 404 ? 20.401 -1.549 8.036 1.00 65.38 404 PHE A N 1
ATOM 2950 C CA . PHE A 1 404 ? 19.193 -1.109 7.328 1.00 65.38 404 PHE A CA 1
ATOM 2951 C C . PHE A 1 404 ? 18.645 -2.180 6.367 1.00 65.38 404 PHE A C 1
ATOM 2953 O O . PHE A 1 404 ? 17.701 -1.921 5.620 1.00 65.38 404 PHE A O 1
ATOM 2960 N N . THR A 1 405 ? 19.273 -3.360 6.301 1.00 45.34 405 THR A N 1
ATOM 2961 C CA . THR A 1 405 ? 18.939 -4.388 5.308 1.00 45.34 405 THR A CA 1
ATOM 2962 C C . THR A 1 405 ? 17.609 -5.064 5.630 1.00 45.34 405 THR A C 1
ATOM 2964 O O . THR A 1 405 ? 17.286 -5.341 6.782 1.00 45.34 405 THR A O 1
ATOM 2967 N N . GLY A 1 406 ? 16.829 -5.342 4.583 1.00 46.62 406 GLY A N 1
ATOM 2968 C CA . GLY A 1 406 ? 15.641 -6.194 4.679 1.00 46.62 406 GLY A CA 1
ATOM 2969 C C . GLY A 1 406 ? 14.294 -5.476 4.725 1.00 46.62 406 GLY A C 1
ATOM 2970 O O . GLY A 1 406 ? 13.271 -6.147 4.835 1.00 46.62 406 GLY A O 1
ATOM 2971 N N . VAL A 1 407 ? 14.243 -4.150 4.582 1.00 46.31 407 VAL A N 1
ATOM 2972 C CA . VAL A 1 407 ? 12.959 -3.438 4.560 1.00 46.31 407 VAL A CA 1
ATOM 2973 C C . VAL A 1 407 ? 12.517 -3.146 3.134 1.00 46.31 407 VAL A C 1
ATOM 2975 O O . VAL A 1 407 ? 12.929 -2.161 2.529 1.00 46.31 407 VAL A O 1
ATOM 2978 N N . LEU A 1 408 ? 11.654 -4.016 2.606 1.00 45.09 408 LEU A N 1
ATOM 2979 C CA . LEU A 1 408 ? 10.794 -3.747 1.444 1.00 45.09 408 LEU A CA 1
ATOM 2980 C C . LEU A 1 408 ? 11.510 -3.300 0.148 1.00 45.09 408 LEU A C 1
ATOM 2982 O O . LEU A 1 408 ? 10.875 -2.697 -0.709 1.00 45.09 408 LEU A O 1
ATOM 2986 N N . GLY A 1 409 ? 12.806 -3.596 -0.030 1.00 39.53 409 GLY A N 1
ATOM 2987 C CA . GLY A 1 409 ? 13.571 -3.198 -1.230 1.00 39.53 409 GLY A CA 1
ATOM 2988 C C . GLY A 1 409 ? 13.747 -1.689 -1.389 1.00 39.53 409 GLY A C 1
ATOM 2989 O O . GLY A 1 409 ? 14.050 -1.204 -2.476 1.00 39.53 409 GLY A O 1
ATOM 2990 N N . ILE A 1 410 ? 13.558 -0.940 -0.305 1.00 48.81 410 ILE A N 1
ATOM 2991 C CA . ILE A 1 410 ? 13.838 0.490 -0.261 1.00 48.81 410 ILE A CA 1
ATOM 2992 C C . ILE A 1 410 ? 15.360 0.668 -0.418 1.00 48.81 410 ILE A C 1
ATOM 2994 O O . ILE A 1 410 ? 16.113 -0.144 0.137 1.00 48.81 410 ILE A O 1
ATOM 2998 N N . PRO A 1 411 ? 15.842 1.680 -1.174 1.00 49.69 411 PRO A N 1
ATOM 2999 C CA . PRO A 1 411 ? 17.271 1.922 -1.337 1.00 49.69 411 PRO A CA 1
ATOM 3000 C C . PRO A 1 411 ? 17.981 1.919 0.016 1.00 49.69 411 PRO A C 1
ATOM 3002 O O . PRO A 1 411 ? 17.457 2.465 0.990 1.00 49.69 411 PRO A O 1
ATOM 3005 N N . ARG A 1 412 ? 19.168 1.299 0.084 1.00 57.16 412 ARG A N 1
ATOM 3006 C CA . ARG A 1 412 ? 19.996 1.337 1.296 1.00 57.16 412 ARG A CA 1
ATOM 3007 C C . ARG A 1 412 ? 20.140 2.795 1.732 1.00 57.16 412 ARG A C 1
ATOM 3009 O O . ARG A 1 412 ? 20.519 3.630 0.910 1.00 57.16 412 ARG A O 1
ATOM 3016 N N . TYR A 1 413 ? 19.857 3.075 3.006 1.00 63.19 413 TYR A N 1
ATOM 3017 C CA . TYR A 1 413 ? 20.233 4.343 3.626 1.00 63.19 413 TYR A CA 1
ATOM 3018 C C . TYR A 1 413 ? 21.733 4.536 3.354 1.00 63.19 413 TYR A C 1
ATOM 3020 O O . TYR A 1 413 ? 22.520 3.661 3.737 1.00 63.19 413 TYR A O 1
ATOM 3028 N N . PRO A 1 414 ? 22.135 5.558 2.578 1.00 69.25 414 PRO A N 1
ATOM 3029 C CA . PRO A 1 414 ? 23.513 5.652 2.132 1.00 69.25 414 PRO A CA 1
ATOM 3030 C C . PRO A 1 414 ? 24.416 5.933 3.333 1.00 69.25 414 PRO A C 1
ATOM 3032 O O . PRO A 1 414 ? 23.998 6.552 4.310 1.00 69.25 414 PRO A O 1
ATOM 3035 N N . ALA A 1 415 ? 25.663 5.465 3.258 1.00 77.06 415 ALA A N 1
ATOM 3036 C CA . ALA A 1 415 ? 26.622 5.655 4.343 1.00 77.06 415 ALA A CA 1
ATOM 3037 C C . ALA A 1 415 ? 26.881 7.143 4.620 1.00 77.06 415 ALA A C 1
ATOM 3039 O O . ALA A 1 415 ? 27.043 7.503 5.776 1.00 77.06 415 ALA A O 1
ATOM 3040 N N . ALA A 1 416 ? 26.853 7.985 3.582 1.00 81.19 416 ALA A N 1
ATOM 3041 C CA . ALA A 1 416 ? 26.952 9.436 3.673 1.00 81.19 416 ALA A CA 1
ATOM 3042 C C . ALA A 1 416 ? 25.681 10.101 3.122 1.00 81.19 416 ALA A C 1
ATOM 3044 O O . ALA A 1 416 ? 25.102 9.642 2.132 1.00 81.19 416 ALA A O 1
ATOM 3045 N N . MET A 1 417 ? 25.248 11.184 3.764 1.00 83.94 417 MET A N 1
ATOM 3046 C CA . MET A 1 417 ? 24.036 11.930 3.429 1.00 83.94 417 MET A CA 1
ATOM 3047 C C . MET A 1 417 ? 24.261 13.436 3.587 1.00 83.94 417 MET A C 1
ATOM 3049 O O . MET A 1 417 ? 25.057 13.892 4.408 1.00 83.94 417 MET A O 1
ATOM 3053 N N . SER A 1 418 ? 23.503 14.218 2.832 1.00 83.06 418 SER A N 1
ATOM 3054 C CA . SER A 1 418 ? 23.345 15.654 3.018 1.00 83.06 418 SER A CA 1
ATOM 3055 C C . SER A 1 418 ? 22.094 15.939 3.838 1.00 83.06 418 SER A C 1
ATOM 3057 O O . SER A 1 418 ? 21.099 15.213 3.789 1.00 83.06 418 SER A O 1
ATOM 3059 N N . LEU A 1 419 ? 22.145 17.024 4.600 1.00 83.00 419 LEU A N 1
ATOM 3060 C CA . LEU A 1 419 ? 21.003 17.492 5.372 1.00 83.00 419 LEU A CA 1
ATOM 3061 C C . LEU A 1 419 ? 19.906 18.026 4.456 1.00 83.00 419 LEU A C 1
ATOM 3063 O O . LEU A 1 419 ? 20.188 18.697 3.464 1.00 83.00 419 LEU A O 1
ATOM 3067 N N . VAL A 1 420 ? 18.656 17.823 4.861 1.00 83.62 420 VAL A N 1
ATOM 3068 C CA . VAL A 1 420 ? 17.528 18.618 4.361 1.00 83.62 420 VAL A CA 1
ATOM 3069 C C . VAL A 1 420 ? 17.166 19.692 5.381 1.00 83.62 420 VAL A C 1
ATOM 3071 O O . VAL A 1 420 ? 17.516 19.595 6.563 1.00 83.62 420 VAL A O 1
ATOM 3074 N N . ALA A 1 421 ? 16.448 20.721 4.930 1.00 81.38 421 ALA A N 1
ATOM 3075 C CA . ALA A 1 421 ? 15.921 21.745 5.823 1.00 81.38 421 ALA A CA 1
ATOM 3076 C C . ALA A 1 421 ? 15.109 21.112 6.967 1.00 81.38 421 ALA A C 1
ATOM 3078 O O . ALA A 1 421 ? 14.387 20.137 6.744 1.00 81.38 421 ALA A O 1
ATOM 3079 N N . ASN A 1 422 ? 15.238 21.695 8.162 1.00 86.50 422 ASN A N 1
ATOM 3080 C CA . ASN A 1 422 ? 14.590 21.273 9.410 1.00 86.50 422 ASN A CA 1
ATOM 3081 C C . ASN A 1 422 ? 15.086 19.932 9.984 1.00 86.50 422 ASN A C 1
ATOM 3083 O O . ASN A 1 422 ? 14.425 19.337 10.831 1.00 86.50 422 ASN A O 1
ATOM 3087 N N . THR A 1 423 ? 16.259 19.448 9.562 1.00 92.06 423 THR A N 1
ATOM 3088 C CA . THR A 1 423 ? 16.913 18.324 10.251 1.00 92.06 423 THR A CA 1
ATOM 3089 C C . THR A 1 423 ? 17.338 18.758 11.657 1.00 92.06 423 THR A C 1
ATOM 3091 O O . THR A 1 423 ? 17.969 19.801 11.825 1.00 92.06 423 THR A O 1
ATOM 3094 N N . VAL A 1 424 ? 17.023 17.955 12.667 1.00 95.06 424 VAL A N 1
ATOM 3095 C CA . VAL A 1 424 ? 17.320 18.196 14.080 1.00 95.06 424 VAL A CA 1
ATOM 3096 C C . VAL A 1 424 ? 18.484 17.306 14.518 1.00 95.06 424 VAL A C 1
ATOM 3098 O O . VAL A 1 424 ? 18.383 16.080 14.525 1.00 95.06 424 VAL A O 1
ATOM 3101 N N . ALA A 1 425 ? 19.591 17.926 14.924 1.00 96.62 425 ALA A N 1
ATOM 3102 C CA . ALA A 1 425 ? 20.666 17.241 15.632 1.00 96.62 425 ALA A CA 1
ATOM 3103 C C . ALA A 1 425 ? 20.267 17.055 17.096 1.00 96.62 425 ALA A C 1
ATOM 3105 O O . ALA A 1 425 ? 19.752 17.979 17.727 1.00 96.62 425 ALA A O 1
ATOM 3106 N N . LEU A 1 426 ? 20.540 15.873 17.633 1.00 97.75 426 LEU A N 1
ATOM 3107 C CA . LEU A 1 426 ? 20.277 15.492 19.014 1.00 97.75 426 LEU A CA 1
ATOM 3108 C C . LEU A 1 426 ? 21.609 15.294 19.750 1.00 97.75 426 LEU A C 1
ATOM 3110 O O . LEU A 1 426 ? 22.639 15.028 19.134 1.00 97.75 426 LEU A O 1
ATOM 3114 N N . THR A 1 427 ? 21.610 15.409 21.071 1.00 97.75 427 THR A N 1
ATOM 3115 C CA . THR A 1 427 ? 22.671 14.884 21.944 1.00 97.75 427 THR A CA 1
ATOM 3116 C C . THR A 1 427 ? 22.020 14.377 23.208 1.00 97.75 427 THR A C 1
ATOM 3118 O O . THR A 1 427 ? 21.480 15.175 23.963 1.00 97.75 427 THR A O 1
ATOM 3121 N N . CYS A 1 428 ? 22.073 13.071 23.454 1.00 97.38 428 CYS A N 1
ATOM 3122 C CA . CYS A 1 428 ? 21.558 12.477 24.685 1.00 97.38 428 CYS A CA 1
ATOM 3123 C C . CYS A 1 428 ? 22.699 11.860 25.499 1.00 97.38 428 CYS A C 1
ATOM 3125 O O . CYS A 1 428 ? 23.593 11.224 24.942 1.00 97.38 428 CYS A O 1
ATOM 3127 N N . ASN A 1 429 ? 22.647 11.989 26.827 1.00 96.06 429 ASN A N 1
ATOM 3128 C CA . ASN A 1 429 ? 23.616 11.372 27.749 1.00 96.06 429 ASN A CA 1
ATOM 3129 C C . ASN A 1 429 ? 23.470 9.838 27.882 1.00 96.06 429 ASN A C 1
ATOM 3131 O O . ASN A 1 429 ? 24.146 9.223 28.703 1.00 96.06 429 ASN A O 1
ATOM 3135 N N . SER A 1 430 ? 22.565 9.227 27.116 1.00 95.06 430 SER A N 1
ATOM 3136 C CA . SER A 1 430 ? 22.293 7.793 27.100 1.00 95.06 430 SER A CA 1
ATOM 3137 C C . SER A 1 430 ? 21.891 7.341 25.695 1.00 95.06 430 SER A C 1
ATOM 3139 O O . SER A 1 430 ? 21.503 8.145 24.843 1.00 95.06 430 SER A O 1
ATOM 3141 N N . GLY A 1 431 ? 21.968 6.033 25.461 1.00 94.06 431 GLY A N 1
ATOM 3142 C CA . GLY A 1 431 ? 21.653 5.409 24.182 1.00 94.06 431 GLY A CA 1
ATOM 3143 C C . GLY A 1 431 ? 22.818 5.399 23.197 1.00 94.06 431 GLY A C 1
ATOM 3144 O O . GLY A 1 431 ? 23.956 5.745 23.513 1.00 94.06 431 GLY A O 1
ATOM 3145 N N . ARG A 1 432 ? 22.522 4.942 21.984 1.00 93.94 432 ARG A N 1
ATOM 3146 C CA . ARG A 1 432 ? 23.486 4.741 20.905 1.00 93.94 432 ARG A CA 1
ATOM 3147 C C . ARG A 1 432 ? 23.121 5.609 19.718 1.00 93.94 432 ARG A C 1
ATOM 3149 O O . ARG A 1 432 ? 21.953 5.722 19.358 1.00 93.94 432 ARG A O 1
ATOM 3156 N N . ARG A 1 433 ? 24.142 6.180 19.092 1.00 94.19 433 ARG A N 1
ATOM 3157 C CA . ARG A 1 433 ? 24.012 6.969 17.870 1.00 94.19 433 ARG A CA 1
ATOM 3158 C C . ARG A 1 433 ? 24.010 6.026 16.675 1.00 94.19 433 ARG A C 1
ATOM 3160 O O . ARG A 1 433 ? 24.849 5.134 16.621 1.00 94.19 433 ARG A O 1
ATOM 3167 N N . VAL A 1 434 ? 23.077 6.212 15.749 1.00 91.56 434 VAL A N 1
ATOM 3168 C CA . VAL A 1 434 ? 22.941 5.371 14.547 1.00 91.56 434 VAL A CA 1
ATOM 3169 C C . VAL A 1 434 ? 23.282 6.151 13.280 1.00 91.56 434 VAL A C 1
ATOM 3171 O O . VAL A 1 434 ? 23.922 5.607 12.385 1.00 91.56 434 VAL A O 1
ATOM 3174 N N . VAL A 1 435 ? 22.905 7.430 13.214 1.00 91.75 435 VAL A N 1
ATOM 3175 C CA . VAL A 1 435 ? 23.279 8.339 12.120 1.00 91.75 435 VAL A CA 1
ATOM 3176 C C . VAL A 1 435 ? 23.901 9.591 12.716 1.00 91.75 435 VAL A C 1
ATOM 3178 O O . VAL A 1 435 ? 23.209 10.380 13.356 1.00 91.75 435 VAL A O 1
ATOM 3181 N N . LEU A 1 436 ? 25.209 9.732 12.532 1.00 93.69 436 LEU A N 1
ATOM 3182 C CA . LEU A 1 436 ? 26.062 10.772 13.094 1.00 93.69 436 LEU A CA 1
ATOM 3183 C C . LEU A 1 436 ? 25.935 12.081 12.319 1.00 93.69 436 LEU A C 1
ATOM 3185 O O . LEU A 1 436 ? 25.660 12.072 11.121 1.00 93.69 436 LEU A O 1
ATOM 3189 N N . VAL A 1 437 ? 26.182 13.191 13.010 1.00 94.69 437 VAL A N 1
ATOM 3190 C CA . VAL A 1 437 ? 26.466 14.483 12.379 1.00 94.69 437 VAL A CA 1
ATOM 3191 C C . VAL A 1 437 ? 27.966 14.557 12.109 1.00 94.69 437 VAL A C 1
ATOM 3193 O O . VAL A 1 437 ? 28.763 14.455 13.040 1.00 94.69 437 VAL A O 1
ATOM 3196 N N . ASP A 1 438 ? 28.362 14.747 10.853 1.00 91.94 438 ASP A N 1
ATOM 3197 C CA . ASP A 1 438 ? 29.780 14.811 10.497 1.00 91.94 438 ASP A CA 1
ATOM 3198 C C . ASP A 1 438 ? 30.460 16.014 11.157 1.00 91.94 438 ASP A C 1
ATOM 3200 O O . ASP A 1 438 ? 29.937 17.131 11.162 1.00 91.94 438 ASP A O 1
ATOM 3204 N N . GLY A 1 439 ? 31.649 15.777 11.716 1.00 90.88 439 GLY A N 1
ATOM 3205 C CA . GLY A 1 439 ? 32.386 16.778 12.488 1.00 90.88 439 GLY A CA 1
ATOM 3206 C C . GLY A 1 439 ? 31.892 16.958 13.927 1.00 90.88 439 GLY A C 1
ATOM 3207 O O . GLY A 1 439 ? 32.353 17.877 14.601 1.00 90.88 439 GLY A O 1
ATOM 3208 N N . SER A 1 440 ? 30.981 16.104 14.408 1.00 94.25 440 SER A N 1
ATOM 3209 C CA . SER A 1 440 ? 30.517 16.104 15.796 1.00 94.25 440 SER A CA 1
ATOM 3210 C C . SER A 1 440 ? 30.682 14.736 16.455 1.00 94.25 440 SER A C 1
ATOM 3212 O O . SER A 1 440 ? 30.121 13.733 16.015 1.00 94.25 440 SER A O 1
ATOM 3214 N N . ASP A 1 441 ? 31.397 14.707 17.579 1.00 91.50 441 ASP A N 1
ATOM 3215 C CA . ASP A 1 441 ? 31.605 13.484 18.363 1.00 91.50 441 ASP A CA 1
ATOM 3216 C C . ASP A 1 441 ? 30.467 13.196 19.338 1.00 91.50 441 ASP A C 1
ATOM 3218 O O . ASP A 1 441 ? 30.443 12.133 19.962 1.00 91.50 441 ASP A O 1
ATOM 3222 N N . THR A 1 442 ? 29.518 14.118 19.480 1.00 95.38 442 THR A N 1
ATOM 3223 C CA . THR A 1 442 ? 28.423 14.005 20.445 1.00 95.38 442 THR A CA 1
ATOM 3224 C C . THR A 1 442 ? 27.056 14.059 19.801 1.00 95.38 442 THR A C 1
ATOM 3226 O O . THR A 1 442 ? 26.110 13.643 20.455 1.00 95.38 442 THR A O 1
ATOM 3229 N N . GLU A 1 443 ? 26.932 14.529 18.556 1.00 96.81 443 GLU A N 1
ATOM 3230 C CA . GLU A 1 443 ? 25.641 14.715 17.893 1.00 96.81 443 GLU A CA 1
ATOM 3231 C C . GLU A 1 443 ? 25.307 13.603 16.893 1.00 96.81 443 GLU A C 1
ATOM 3233 O O . GLU A 1 443 ? 26.166 12.987 16.259 1.00 96.81 443 GLU A O 1
ATOM 3238 N N . ALA A 1 444 ? 24.013 13.362 16.739 1.00 96.38 444 ALA A N 1
ATOM 3239 C CA . ALA A 1 444 ? 23.435 12.458 15.754 1.00 96.38 444 ALA A CA 1
ATOM 3240 C C . ALA A 1 444 ? 21.989 12.871 15.446 1.00 96.38 444 ALA A C 1
ATOM 3242 O O . ALA A 1 444 ? 21.339 13.558 16.231 1.00 96.38 444 ALA A O 1
ATOM 3243 N N . VAL A 1 445 ? 21.476 12.445 14.298 1.00 94.50 445 VAL A N 1
ATOM 3244 C CA . VAL A 1 445 ? 20.072 12.657 13.898 1.00 94.50 445 VAL A CA 1
ATOM 3245 C C . VAL A 1 445 ? 19.210 11.420 14.147 1.00 94.50 445 VAL A C 1
ATOM 3247 O O . VAL A 1 445 ? 17.989 11.484 14.056 1.00 94.50 445 VAL A O 1
ATOM 3250 N N . LEU A 1 446 ? 19.834 10.286 14.475 1.00 94.81 446 LEU A N 1
ATOM 3251 C CA . LEU A 1 446 ? 19.147 9.047 14.823 1.00 94.81 446 LEU A CA 1
ATOM 3252 C C . LEU A 1 446 ? 19.775 8.425 16.071 1.00 94.81 446 LEU A C 1
ATOM 3254 O O . LEU A 1 446 ? 20.961 8.080 16.059 1.00 94.81 446 LEU A O 1
ATOM 3258 N N . TRP A 1 447 ? 18.971 8.257 17.121 1.00 95.56 447 TRP A N 1
ATOM 3259 C CA . TRP A 1 447 ? 19.359 7.638 18.394 1.00 95.56 447 TRP A CA 1
ATOM 3260 C C . TRP A 1 447 ? 18.529 6.393 18.691 1.00 95.56 447 TRP A C 1
ATOM 3262 O O . TRP A 1 447 ? 17.327 6.384 18.443 1.00 95.56 447 TRP A O 1
ATOM 3272 N N . GLU A 1 448 ? 19.138 5.385 19.309 1.00 94.69 448 GLU A N 1
ATOM 3273 C CA . GLU A 1 448 ? 18.443 4.240 19.905 1.00 94.69 448 GLU A CA 1
ATOM 3274 C C . GLU A 1 448 ? 18.725 4.160 21.409 1.00 94.69 448 GLU A C 1
ATOM 3276 O O . GLU A 1 448 ? 19.874 4.062 21.843 1.00 94.69 448 GLU A O 1
ATOM 3281 N N . LEU A 1 449 ? 17.669 4.154 22.218 1.00 95.38 449 LEU A N 1
ATOM 3282 C CA . LEU A 1 449 ? 17.720 3.963 23.663 1.00 95.38 449 LEU A CA 1
ATOM 3283 C C . LEU A 1 449 ? 17.054 2.630 24.026 1.00 95.38 449 LEU A C 1
ATOM 3285 O O . LEU A 1 449 ? 16.006 2.275 23.490 1.00 95.38 449 LEU A O 1
ATOM 3289 N N . SER A 1 450 ? 17.662 1.866 24.933 1.00 93.88 450 SER A N 1
ATOM 3290 C CA . SER A 1 450 ? 17.103 0.586 25.396 1.00 93.88 450 SER A CA 1
ATOM 3291 C C . SER A 1 450 ? 16.238 0.792 26.639 1.00 93.88 450 SER A C 1
ATOM 3293 O O . SER A 1 450 ? 16.735 1.301 27.639 1.00 93.88 450 SER A O 1
ATOM 3295 N N . VAL A 1 451 ? 14.980 0.343 26.602 1.00 92.81 451 VAL A N 1
ATOM 3296 C CA . VAL A 1 451 ? 14.042 0.402 27.742 1.00 92.81 451 VAL A CA 1
ATOM 3297 C C . VAL A 1 451 ? 13.580 -1.006 28.074 1.00 92.81 451 VAL A C 1
ATOM 3299 O O . VAL A 1 451 ? 12.788 -1.589 27.338 1.00 92.81 451 VAL A O 1
ATOM 3302 N N . GLY A 1 452 ? 14.095 -1.581 29.162 1.00 91.62 452 GLY A N 1
ATOM 3303 C CA . GLY A 1 452 ? 13.883 -2.997 29.466 1.00 91.62 452 GLY A CA 1
ATOM 3304 C C . GLY A 1 452 ? 14.307 -3.876 28.284 1.00 91.62 452 GLY A C 1
ATOM 3305 O O . GLY A 1 452 ? 15.479 -3.894 27.905 1.00 91.62 452 GLY A O 1
ATOM 3306 N N . ARG A 1 453 ? 13.351 -4.592 27.681 1.00 91.06 453 ARG A N 1
ATOM 3307 C CA . ARG A 1 453 ? 13.569 -5.402 26.467 1.00 91.06 453 ARG A CA 1
ATOM 3308 C C . ARG A 1 453 ? 13.239 -4.670 25.159 1.00 91.06 453 ARG A C 1
ATOM 3310 O O . ARG A 1 453 ? 13.588 -5.172 24.093 1.00 91.06 453 ARG A O 1
ATOM 3317 N N . GLY A 1 454 ? 12.577 -3.520 25.225 1.00 92.81 454 GLY A N 1
ATOM 3318 C CA . GLY A 1 454 ? 12.189 -2.711 24.072 1.00 92.81 454 GLY A CA 1
ATOM 3319 C C . GLY A 1 454 ? 13.254 -1.707 23.646 1.00 92.81 454 GLY A C 1
ATOM 3320 O O . GLY A 1 454 ? 14.396 -1.711 24.124 1.00 92.81 454 GLY A O 1
ATOM 3321 N N . VAL A 1 455 ? 12.864 -0.856 22.699 1.00 94.50 455 VAL A N 1
ATOM 3322 C CA . VAL A 1 455 ? 13.715 0.175 22.095 1.00 94.50 455 VAL A CA 1
ATOM 3323 C C . VAL A 1 455 ? 12.890 1.437 21.880 1.00 94.50 455 VAL A C 1
ATOM 3325 O O . VAL A 1 455 ? 11.773 1.371 21.361 1.00 94.50 455 VAL A O 1
ATOM 3328 N N . VAL A 1 456 ? 13.464 2.576 22.253 1.00 96.69 456 VAL A N 1
ATOM 3329 C CA . VAL A 1 456 ? 12.994 3.907 21.871 1.00 96.69 456 VAL A CA 1
ATOM 3330 C C . VAL A 1 456 ? 13.950 4.453 20.818 1.00 96.69 456 VAL A C 1
ATOM 3332 O O . VAL A 1 456 ? 15.163 4.437 21.022 1.00 96.69 456 VAL A O 1
ATOM 3335 N N . ARG A 1 457 ? 13.423 4.925 19.693 1.00 95.94 457 ARG A N 1
ATOM 3336 C CA . ARG A 1 457 ? 14.199 5.499 18.593 1.00 95.94 457 ARG A CA 1
ATOM 3337 C C . ARG A 1 457 ? 13.873 6.980 18.470 1.00 95.94 457 ARG A C 1
ATOM 3339 O O . ARG A 1 457 ? 12.713 7.319 18.282 1.00 95.94 457 ARG A O 1
ATOM 3346 N N . LEU A 1 458 ? 14.870 7.853 18.568 1.00 97.06 458 LEU A N 1
ATOM 3347 C CA . LEU A 1 458 ? 14.701 9.294 18.358 1.00 97.06 458 LEU A CA 1
ATOM 3348 C C . LEU A 1 458 ? 15.154 9.642 16.944 1.00 97.06 458 LEU A C 1
ATOM 3350 O O . LEU A 1 458 ? 16.288 9.331 16.583 1.00 97.06 458 LEU A O 1
ATOM 3354 N N . ILE A 1 459 ? 14.277 10.260 16.157 1.00 95.31 459 ILE A N 1
ATOM 3355 C CA . ILE A 1 459 ? 14.482 10.536 14.732 1.00 95.31 459 ILE A CA 1
ATOM 3356 C C . ILE A 1 459 ? 14.376 12.042 14.507 1.00 95.31 459 ILE A C 1
ATOM 3358 O O . ILE A 1 459 ? 13.281 12.591 14.524 1.00 95.31 459 ILE A O 1
ATOM 3362 N N . GLY A 1 460 ? 15.497 12.709 14.263 1.00 93.44 460 GLY A N 1
ATOM 3363 C CA . GLY A 1 460 ? 15.574 14.148 13.999 1.00 93.44 460 GLY A CA 1
ATOM 3364 C C . GLY A 1 460 ? 15.313 14.540 12.542 1.00 93.44 460 GLY A C 1
ATOM 3365 O O . GLY A 1 460 ? 15.813 15.559 12.086 1.00 93.44 460 GLY A O 1
ATOM 3366 N N . TYR A 1 461 ? 14.593 13.729 11.770 1.00 86.81 461 TYR A N 1
ATOM 3367 C CA . TYR A 1 461 ? 14.276 14.040 10.376 1.00 86.81 461 TYR A CA 1
ATOM 3368 C C . TYR A 1 461 ? 12.895 14.680 10.252 1.00 86.81 461 TYR A C 1
ATOM 3370 O O . TYR A 1 461 ? 11.905 14.115 10.718 1.00 86.81 461 TYR A O 1
ATOM 3378 N N . ASP A 1 462 ? 12.814 15.812 9.548 1.00 77.00 462 ASP A N 1
ATOM 3379 C CA . ASP A 1 462 ? 11.536 16.401 9.156 1.00 77.00 462 ASP A CA 1
ATOM 3380 C C . ASP A 1 462 ? 11.001 15.720 7.883 1.00 77.00 462 ASP A C 1
ATOM 3382 O O . ASP A 1 462 ? 11.632 15.699 6.817 1.00 77.00 462 ASP A O 1
ATOM 3386 N N . PHE A 1 463 ? 9.796 15.162 7.993 1.00 81.19 463 PHE A N 1
ATOM 3387 C CA . PHE A 1 463 ? 9.096 14.507 6.890 1.00 81.19 463 PHE A CA 1
ATOM 3388 C C . PHE A 1 463 ? 8.562 15.499 5.849 1.00 81.19 463 PHE A C 1
ATOM 3390 O O . PHE A 1 463 ? 8.141 15.061 4.784 1.00 81.19 463 PHE A O 1
ATOM 3397 N N . THR A 1 464 ? 8.664 16.812 6.082 1.00 79.00 464 THR A N 1
ATOM 3398 C CA . THR A 1 464 ? 8.324 17.845 5.090 1.00 79.00 464 THR A CA 1
ATOM 3399 C C . THR A 1 464 ? 9.116 17.681 3.787 1.00 79.00 464 THR A C 1
ATOM 3401 O O . THR A 1 464 ? 8.546 17.770 2.695 1.00 79.00 464 THR A O 1
ATOM 3404 N N . ASN A 1 465 ? 10.412 17.360 3.896 1.00 74.62 465 ASN A N 1
ATOM 3405 C CA . ASN A 1 465 ? 11.361 17.331 2.772 1.00 74.62 465 ASN A CA 1
ATOM 3406 C C . ASN A 1 465 ? 11.981 15.949 2.494 1.00 74.62 465 ASN A C 1
ATOM 3408 O O . ASN A 1 465 ? 12.879 15.831 1.657 1.00 74.62 465 ASN A O 1
ATOM 3412 N N . GLY A 1 466 ? 11.491 14.893 3.150 1.00 65.00 466 GLY A N 1
ATOM 3413 C CA . GLY A 1 466 ? 11.974 13.523 2.941 1.00 65.00 466 GLY A CA 1
ATOM 3414 C C . GLY A 1 466 ? 13.175 13.108 3.787 1.00 65.00 466 GLY A C 1
ATOM 3415 O O . GLY A 1 466 ? 13.772 12.084 3.490 1.00 65.00 466 GLY A O 1
ATOM 3416 N N . GLY A 1 467 ? 13.527 13.862 4.828 1.00 70.81 467 GLY A N 1
ATOM 3417 C CA . GLY A 1 467 ? 14.539 13.477 5.816 1.00 70.81 467 GLY A CA 1
ATOM 3418 C C . GLY A 1 467 ? 16.005 13.715 5.430 1.00 70.81 467 GLY A C 1
ATOM 3419 O O . GLY A 1 467 ? 16.707 14.384 6.174 1.00 70.81 467 GLY A O 1
ATOM 3420 N N . TYR A 1 468 ? 16.508 13.221 4.300 1.00 69.00 468 TYR A N 1
ATOM 3421 C CA . TYR A 1 468 ? 17.931 13.378 3.934 1.00 69.00 468 TYR A CA 1
ATOM 3422 C C . TYR A 1 468 ? 18.110 13.501 2.428 1.00 69.00 468 TYR A C 1
ATOM 3424 O O . TYR A 1 468 ? 17.337 12.899 1.699 1.00 69.00 468 TYR A O 1
ATOM 3432 N N . ASP A 1 469 ? 19.144 14.187 1.947 1.00 66.88 469 ASP A N 1
ATOM 3433 C CA . ASP A 1 469 ? 19.524 14.133 0.533 1.00 66.88 469 ASP A CA 1
ATOM 3434 C C . ASP A 1 469 ? 20.721 13.196 0.323 1.00 66.88 469 ASP A C 1
ATOM 3436 O O . ASP A 1 469 ? 21.597 13.082 1.181 1.00 66.88 469 ASP A O 1
ATOM 3440 N N . GLY A 1 470 ? 20.756 12.456 -0.780 1.00 58.50 470 GLY A N 1
ATOM 3441 C CA . GLY A 1 470 ? 21.839 11.503 -1.036 1.00 58.50 470 GLY A CA 1
ATOM 3442 C C . GLY A 1 470 ? 23.078 12.211 -1.583 1.00 58.50 470 GLY A C 1
ATOM 3443 O O . GLY A 1 470 ? 22.995 12.837 -2.633 1.00 58.50 470 GLY A O 1
ATOM 3444 N N . THR A 1 471 ? 24.249 12.052 -0.958 1.00 52.91 471 THR A N 1
ATOM 3445 C CA . THR A 1 471 ? 25.538 12.515 -1.521 1.00 52.91 471 THR A CA 1
ATOM 3446 C C . THR A 1 471 ? 26.114 11.505 -2.515 1.00 52.91 471 THR A C 1
ATOM 3448 O O . THR A 1 471 ? 27.306 11.191 -2.494 1.00 52.91 471 THR A O 1
ATOM 3451 N N . ALA A 1 472 ? 25.274 10.945 -3.391 1.00 47.38 472 ALA A N 1
ATOM 3452 C CA . ALA A 1 472 ? 25.778 10.073 -4.444 1.00 47.38 472 ALA A CA 1
ATOM 3453 C C . ALA A 1 472 ? 26.802 10.852 -5.299 1.00 47.38 472 ALA A C 1
ATOM 3455 O O . ALA A 1 472 ? 26.574 12.031 -5.594 1.00 47.38 472 ALA A O 1
ATOM 3456 N N . PRO A 1 473 ? 27.932 10.234 -5.690 1.00 43.47 473 PRO A N 1
ATOM 3457 C CA . PRO A 1 473 ? 28.968 10.922 -6.447 1.00 43.47 473 PRO A CA 1
ATOM 3458 C C . PRO A 1 473 ? 28.389 11.422 -7.782 1.00 43.47 473 PRO A C 1
ATOM 3460 O O . PRO A 1 473 ? 28.025 10.630 -8.643 1.00 43.47 473 PRO A O 1
ATOM 3463 N N . ALA A 1 474 ? 28.296 12.750 -7.906 1.00 44.25 474 ALA A N 1
ATOM 3464 C CA . ALA A 1 474 ? 27.870 13.539 -9.066 1.00 44.25 474 ALA A CA 1
ATOM 3465 C C . ALA A 1 474 ? 26.452 13.260 -9.644 1.00 44.25 474 ALA A C 1
ATOM 3467 O O . ALA A 1 474 ? 26.230 12.359 -10.450 1.00 44.25 474 ALA A O 1
ATOM 3468 N N . ASN A 1 475 ? 25.526 14.187 -9.353 1.00 42.16 475 ASN A N 1
ATOM 3469 C CA . ASN A 1 475 ? 24.364 14.584 -10.178 1.00 42.16 475 ASN A CA 1
ATOM 3470 C C . ASN A 1 475 ? 23.064 13.752 -10.161 1.00 42.16 475 ASN A C 1
ATOM 3472 O O . ASN A 1 475 ? 22.251 13.907 -11.075 1.00 42.16 475 ASN A O 1
ATOM 3476 N N . ARG A 1 476 ? 22.780 12.931 -9.144 1.00 55.19 476 ARG A N 1
ATOM 3477 C CA . ARG A 1 476 ? 21.418 12.381 -8.969 1.00 55.19 476 ARG A CA 1
ATOM 3478 C C . ARG A 1 476 ? 20.911 12.585 -7.546 1.00 55.19 476 ARG A C 1
ATOM 3480 O O . ARG A 1 476 ? 21.119 11.732 -6.691 1.00 55.19 476 ARG A O 1
ATOM 3487 N N . GLU A 1 477 ? 20.226 13.708 -7.323 1.00 60.50 477 GLU A N 1
ATOM 3488 C CA . GLU A 1 477 ? 19.355 13.883 -6.156 1.00 60.50 477 GLU A CA 1
ATOM 3489 C C . GLU A 1 477 ? 18.353 12.722 -6.109 1.00 60.50 477 GLU A C 1
ATOM 3491 O O . GLU A 1 477 ? 17.713 12.391 -7.116 1.00 60.50 477 GLU A O 1
ATOM 3496 N N . LEU A 1 478 ? 18.226 12.078 -4.947 1.00 62.69 478 LEU A N 1
ATOM 3497 C CA . LEU A 1 478 ? 17.215 11.041 -4.761 1.00 62.69 478 LEU A CA 1
ATOM 3498 C C . LEU A 1 478 ? 15.826 11.704 -4.801 1.00 62.69 478 LEU A C 1
ATOM 3500 O O . LEU A 1 478 ? 15.596 12.670 -4.068 1.00 62.69 478 LEU A O 1
ATOM 3504 N N . PRO A 1 479 ? 14.866 11.199 -5.600 1.00 71.00 479 PRO A N 1
ATOM 3505 C CA . PRO A 1 479 ? 13.514 11.744 -5.622 1.00 71.00 479 PRO A CA 1
ATOM 3506 C C . PRO A 1 479 ? 12.882 11.757 -4.225 1.00 71.00 479 PRO A C 1
ATOM 3508 O O . PRO A 1 479 ? 13.004 10.788 -3.475 1.00 71.00 479 PRO A O 1
ATOM 3511 N N . LEU A 1 480 ? 12.117 12.809 -3.906 1.00 70.06 480 LEU A N 1
ATOM 3512 C CA . LEU A 1 480 ? 11.440 12.980 -2.610 1.00 70.06 480 LEU A CA 1
ATOM 3513 C C . LEU A 1 480 ? 10.688 11.723 -2.137 1.00 70.06 480 LEU A C 1
ATOM 3515 O O . LEU A 1 480 ? 10.757 11.379 -0.962 1.00 70.06 480 LEU A O 1
ATOM 3519 N N . ALA A 1 481 ? 10.019 11.013 -3.049 1.00 64.19 481 ALA A N 1
ATOM 3520 C CA . ALA A 1 481 ? 9.297 9.779 -2.735 1.00 64.19 481 ALA A CA 1
ATOM 3521 C C . ALA A 1 481 ? 10.209 8.657 -2.197 1.00 64.19 481 ALA A C 1
ATOM 3523 O O . ALA A 1 481 ? 9.815 7.927 -1.289 1.00 64.19 481 ALA A O 1
ATOM 3524 N N . GLN A 1 482 ? 11.434 8.531 -2.720 1.00 67.12 482 GLN A N 1
ATOM 3525 C CA . GLN A 1 482 ? 12.406 7.541 -2.245 1.00 67.12 482 GLN A CA 1
ATOM 3526 C C . GLN A 1 482 ? 12.967 7.934 -0.878 1.00 67.12 482 GLN A C 1
ATOM 3528 O O . GLN A 1 482 ? 13.032 7.092 0.015 1.00 67.12 482 GLN A O 1
ATOM 3533 N N . ARG A 1 483 ? 13.291 9.221 -0.695 1.00 75.31 483 ARG A N 1
ATOM 3534 C CA . ARG A 1 483 ? 13.789 9.767 0.578 1.00 75.31 483 ARG A CA 1
ATOM 3535 C C . ARG A 1 483 ? 12.775 9.562 1.709 1.00 75.31 483 ARG A C 1
ATOM 3537 O O . ARG A 1 483 ? 13.085 8.944 2.723 1.00 75.31 483 ARG A O 1
ATOM 3544 N N . LEU A 1 484 ? 11.516 9.946 1.464 1.00 78.12 484 LEU A N 1
ATOM 3545 C CA . LEU A 1 484 ? 10.399 9.717 2.386 1.00 78.12 484 LEU A CA 1
ATOM 3546 C C . LEU A 1 484 ? 10.235 8.240 2.741 1.00 78.12 484 LEU A C 1
ATOM 3548 O O . LEU A 1 484 ? 10.055 7.914 3.914 1.00 78.12 484 LEU A O 1
ATOM 3552 N N . SER A 1 485 ? 10.301 7.351 1.747 1.00 74.38 485 SER A N 1
ATOM 3553 C CA . SER A 1 485 ? 10.160 5.906 1.959 1.00 74.38 485 SER A CA 1
ATOM 3554 C C . SER A 1 485 ? 11.275 5.363 2.851 1.00 74.38 485 SER A C 1
ATOM 3556 O O . SER A 1 485 ? 11.005 4.656 3.820 1.00 74.38 485 SER A O 1
ATOM 3558 N N . ALA A 1 486 ? 12.522 5.754 2.594 1.00 73.69 486 ALA A N 1
ATOM 3559 C CA . ALA A 1 486 ? 13.663 5.376 3.417 1.00 73.69 486 ALA A CA 1
ATOM 3560 C C . ALA A 1 486 ? 13.500 5.860 4.865 1.00 73.69 486 ALA A C 1
ATOM 3562 O O . ALA A 1 486 ? 13.555 5.046 5.789 1.00 73.69 486 ALA A O 1
ATOM 3563 N N . THR A 1 487 ? 13.211 7.140 5.094 1.00 81.31 487 THR A N 1
ATOM 3564 C CA . THR A 1 487 ? 13.050 7.668 6.459 1.00 81.31 487 THR A CA 1
ATOM 3565 C C . THR A 1 487 ? 11.822 7.082 7.174 1.00 81.31 487 THR A C 1
ATOM 3567 O O . THR A 1 487 ? 11.879 6.769 8.363 1.00 81.31 487 THR A O 1
ATOM 3570 N N . SER A 1 488 ? 10.722 6.835 6.459 1.00 82.81 488 SER A N 1
ATOM 3571 C CA . SER A 1 488 ? 9.518 6.208 7.031 1.00 82.81 488 SER A CA 1
ATOM 3572 C C . SER A 1 488 ? 9.736 4.737 7.380 1.00 82.81 488 SER A C 1
ATOM 3574 O O . SER A 1 488 ? 9.148 4.234 8.336 1.00 82.81 488 SER A O 1
ATOM 3576 N N . SER A 1 489 ? 10.617 4.044 6.655 1.00 79.94 489 SER A N 1
ATOM 3577 C CA . SER A 1 489 ? 10.990 2.660 6.956 1.00 79.94 489 SER A CA 1
ATOM 3578 C C . SER A 1 489 ? 11.718 2.529 8.298 1.00 79.94 489 SER A C 1
ATOM 3580 O O . SER A 1 489 ? 11.403 1.641 9.096 1.00 79.94 489 SER A O 1
ATOM 3582 N N . ILE A 1 490 ? 12.608 3.487 8.583 1.00 82.62 490 ILE A N 1
ATOM 3583 C CA . ILE A 1 490 ? 13.293 3.662 9.869 1.00 82.62 490 ILE A CA 1
ATOM 3584 C C . ILE A 1 490 ? 12.284 3.940 10.980 1.00 82.62 490 ILE A C 1
ATOM 3586 O O . ILE A 1 490 ? 12.412 3.390 12.074 1.00 82.62 490 ILE A O 1
ATOM 3590 N N . ALA A 1 491 ? 11.275 4.766 10.712 1.00 84.88 491 ALA A N 1
ATOM 3591 C CA . ALA A 1 491 ? 10.281 5.123 11.713 1.00 84.88 491 ALA A CA 1
ATOM 3592 C C . ALA A 1 491 ? 9.315 3.972 12.031 1.00 84.88 491 ALA A C 1
ATOM 3594 O O . ALA A 1 491 ? 9.113 3.660 13.203 1.00 84.88 491 ALA A O 1
ATOM 3595 N N . ALA A 1 492 ? 8.729 3.335 11.016 1.00 82.81 492 ALA A N 1
ATOM 3596 C CA . ALA A 1 492 ? 7.519 2.529 11.194 1.00 82.81 492 ALA A CA 1
ATOM 3597 C C . ALA A 1 492 ? 7.649 1.046 10.834 1.00 82.81 492 ALA A C 1
ATOM 3599 O O . ALA A 1 492 ? 6.796 0.256 11.232 1.00 82.81 492 ALA A O 1
ATOM 3600 N N . VAL A 1 493 ? 8.665 0.656 10.059 1.00 76.50 493 VAL A N 1
ATOM 3601 C CA . VAL A 1 493 ? 8.737 -0.701 9.491 1.00 76.50 493 VAL A CA 1
ATOM 3602 C C . VAL A 1 493 ? 9.772 -1.565 10.208 1.00 76.50 493 VAL A C 1
ATOM 3604 O O . VAL A 1 493 ? 9.540 -2.752 10.431 1.00 76.50 493 VAL A O 1
ATOM 3607 N N . LEU A 1 494 ? 10.907 -0.983 10.603 1.00 79.69 494 LEU A N 1
ATOM 3608 C CA . LEU A 1 494 ? 11.960 -1.705 11.317 1.00 79.69 494 LEU A CA 1
ATOM 3609 C C . LEU A 1 494 ? 11.549 -2.023 12.752 1.00 79.69 494 LEU A C 1
ATOM 3611 O O . LEU A 1 494 ? 11.681 -1.175 13.621 1.00 79.69 494 LEU A O 1
ATOM 3615 N N . THR A 1 495 ? 11.139 -3.264 13.017 1.00 83.44 495 THR A N 1
ATOM 3616 C CA . THR A 1 495 ? 10.777 -3.756 14.361 1.00 83.44 495 THR A CA 1
ATOM 3617 C C . THR A 1 495 ? 11.981 -4.177 15.212 1.00 83.44 495 THR A C 1
ATOM 3619 O O . THR A 1 495 ? 11.809 -4.668 16.326 1.00 83.44 495 THR A O 1
ATOM 3622 N N . THR A 1 496 ? 13.200 -4.067 14.682 1.00 83.88 496 THR A N 1
ATOM 3623 C CA . THR A 1 496 ? 14.438 -4.527 15.325 1.00 83.88 496 THR A CA 1
ATOM 3624 C C . THR A 1 496 ? 15.394 -3.370 15.603 1.00 83.88 496 THR A C 1
ATOM 3626 O O . THR A 1 496 ? 15.275 -2.288 15.024 1.00 83.88 496 THR A O 1
ATOM 3629 N N . ARG A 1 497 ? 16.367 -3.620 16.489 1.00 83.19 497 ARG A N 1
ATOM 3630 C CA . ARG A 1 497 ? 17.510 -2.723 16.723 1.00 83.19 497 ARG A CA 1
ATOM 3631 C C . ARG A 1 497 ? 18.333 -2.584 15.447 1.00 83.19 497 ARG A C 1
ATOM 3633 O O . ARG A 1 497 ? 18.520 -3.575 14.739 1.00 83.19 497 ARG A O 1
ATOM 3640 N N . MET A 1 498 ? 18.827 -1.379 15.185 1.00 82.88 498 MET A N 1
ATOM 3641 C CA . MET A 1 498 ? 19.681 -1.104 14.025 1.00 82.88 498 MET A CA 1
ATOM 3642 C C . MET A 1 498 ? 21.132 -1.469 14.282 1.00 82.88 498 MET A C 1
ATOM 3644 O O . MET A 1 498 ? 21.849 -1.806 13.348 1.00 82.88 498 MET A O 1
ATOM 3648 N N . LEU A 1 499 ? 21.561 -1.427 15.540 1.00 82.19 499 LEU A N 1
ATOM 3649 C CA . LEU A 1 499 ? 22.903 -1.830 15.924 1.00 82.19 499 LEU A CA 1
ATOM 3650 C C . LEU A 1 499 ? 22.870 -3.177 16.664 1.00 82.19 499 LEU A C 1
ATOM 3652 O O . LEU A 1 499 ? 21.970 -3.398 17.487 1.00 82.19 499 LEU A O 1
ATOM 3656 N N . PRO A 1 500 ? 23.846 -4.075 16.423 1.00 78.50 500 PRO A N 1
ATOM 3657 C CA . PRO A 1 500 ? 23.939 -5.346 17.135 1.00 78.50 500 PRO A CA 1
ATOM 3658 C C . PRO A 1 500 ? 23.983 -5.108 18.646 1.00 78.50 500 PRO A C 1
ATOM 3660 O O . PRO A 1 500 ? 24.553 -4.119 19.108 1.00 78.50 500 PRO A O 1
ATOM 3663 N N . GLY A 1 501 ? 23.321 -5.976 19.419 1.00 72.50 501 GLY A N 1
ATOM 3664 C CA . GLY A 1 501 ? 23.241 -5.841 20.874 1.00 72.50 501 GLY A CA 1
ATOM 3665 C C . GLY A 1 501 ? 24.633 -5.730 21.489 1.00 72.50 501 GLY A C 1
ATOM 3666 O O . GLY A 1 501 ? 25.515 -6.513 21.152 1.00 72.50 501 GLY A O 1
ATOM 3667 N N . ASP A 1 502 ? 24.819 -4.748 22.367 1.00 60.66 502 ASP A N 1
ATOM 3668 C CA . ASP A 1 502 ? 26.102 -4.503 23.011 1.00 60.66 502 ASP A CA 1
ATOM 3669 C C . ASP A 1 502 ? 26.419 -5.684 23.939 1.00 60.66 502 ASP A C 1
ATOM 3671 O O . ASP A 1 502 ? 25.824 -5.837 25.010 1.00 60.66 502 ASP A O 1
ATOM 3675 N N . THR A 1 503 ? 27.304 -6.585 23.508 1.00 52.12 503 THR A N 1
ATOM 3676 C CA . THR A 1 503 ? 27.697 -7.762 24.300 1.00 52.12 503 THR A CA 1
ATOM 3677 C C . THR A 1 503 ? 28.475 -7.381 25.558 1.00 52.12 503 THR A C 1
ATOM 3679 O O . THR A 1 503 ? 28.752 -8.245 26.386 1.00 52.12 503 THR A O 1
ATOM 3682 N N . SER A 1 504 ? 28.828 -6.102 25.708 1.00 43.66 504 SER A N 1
ATOM 3683 C CA . SER A 1 504 ? 29.633 -5.576 26.804 1.00 43.66 504 SER A CA 1
ATOM 3684 C C . SER A 1 504 ? 28.836 -5.209 28.062 1.00 43.66 504 SER A C 1
ATOM 3686 O O . SER A 1 504 ? 29.455 -4.925 29.083 1.00 43.66 504 SER A O 1
ATOM 3688 N N . SER A 1 505 ? 27.494 -5.249 28.046 1.00 42.41 505 SER A N 1
ATOM 3689 C CA . SER A 1 505 ? 26.698 -4.879 29.227 1.00 42.41 505 SER A CA 1
ATOM 3690 C C . SER A 1 505 ? 26.828 -5.948 30.335 1.00 42.41 505 SER A C 1
ATOM 3692 O O . SER A 1 505 ? 26.273 -7.046 30.196 1.00 42.41 505 SER A O 1
ATOM 3694 N N . PRO A 1 506 ? 27.518 -5.665 31.458 1.00 37.50 506 PRO A N 1
ATOM 3695 C CA . PRO A 1 506 ? 27.738 -6.638 32.518 1.00 37.50 506 PRO A CA 1
ATOM 3696 C C . PRO A 1 506 ? 26.459 -6.743 33.356 1.00 37.50 506 PRO A C 1
ATOM 3698 O O . PRO A 1 506 ? 26.168 -5.869 34.166 1.00 37.50 506 PRO A O 1
ATOM 3701 N N . GLY A 1 507 ? 25.649 -7.782 33.132 1.00 42.44 507 GLY A N 1
ATOM 3702 C CA . GLY A 1 507 ? 24.475 -8.048 33.977 1.00 42.44 507 GLY A CA 1
ATOM 3703 C C . GLY A 1 507 ? 23.337 -8.863 33.359 1.00 42.44 507 GLY A C 1
ATOM 3704 O O . GLY A 1 507 ? 22.448 -9.302 34.086 1.00 42.44 507 GLY A O 1
ATOM 3705 N N . ALA A 1 508 ? 23.337 -9.121 32.048 1.00 37.06 508 ALA A N 1
ATOM 3706 C CA . ALA A 1 508 ? 22.298 -9.952 31.438 1.00 37.06 508 ALA A CA 1
ATOM 3707 C C . ALA A 1 508 ? 22.568 -11.446 31.697 1.00 37.06 508 ALA A C 1
ATOM 3709 O O . ALA A 1 508 ? 23.212 -12.132 30.901 1.00 37.06 508 ALA A O 1
ATOM 3710 N N . VAL A 1 509 ? 22.066 -11.959 32.824 1.00 38.97 509 VAL A N 1
ATOM 3711 C CA . VAL A 1 509 ? 21.995 -13.397 33.117 1.00 38.97 509 VAL A CA 1
ATOM 3712 C C . VAL A 1 509 ? 21.257 -14.086 31.965 1.00 38.97 509 VAL A C 1
ATOM 3714 O O . VAL A 1 509 ? 20.048 -13.915 31.792 1.00 38.97 509 VAL A O 1
ATOM 3717 N N . ARG A 1 510 ? 21.989 -14.850 31.142 1.00 34.06 510 ARG A N 1
ATOM 3718 C CA . ARG A 1 510 ? 21.407 -15.696 30.092 1.00 34.06 510 ARG A CA 1
ATOM 3719 C C . ARG A 1 510 ? 20.456 -16.691 30.753 1.00 34.06 510 ARG A 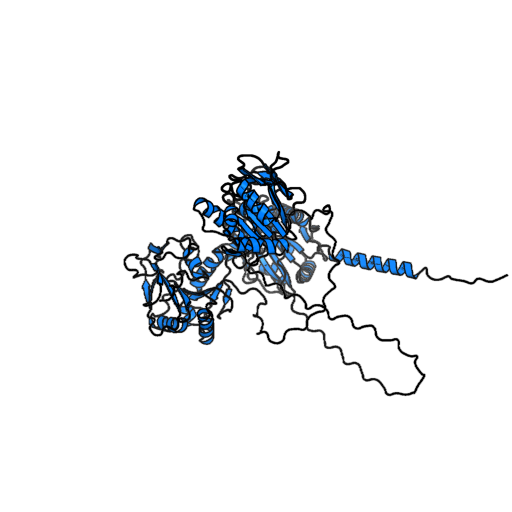C 1
ATOM 3721 O O . ARG A 1 510 ? 20.895 -17.647 31.384 1.00 34.06 510 ARG A O 1
ATOM 3728 N N . SER A 1 511 ? 19.153 -16.471 30.608 1.00 34.81 511 SER A N 1
ATOM 3729 C CA . SER A 1 511 ? 18.168 -17.503 30.927 1.00 34.81 511 SER A CA 1
ATOM 3730 C C . SER A 1 511 ? 18.350 -18.671 29.945 1.00 34.81 511 SER A C 1
ATOM 3732 O O . SER A 1 511 ? 18.543 -18.416 28.752 1.00 34.81 511 SER A O 1
ATOM 3734 N N . PRO A 1 512 ? 18.324 -19.934 30.407 1.00 37.97 512 PRO A N 1
ATOM 3735 C CA . PRO A 1 512 ? 18.433 -21.090 29.525 1.00 37.97 512 PRO A CA 1
ATOM 3736 C C . PRO A 1 512 ? 17.275 -21.114 28.510 1.00 37.97 512 PRO A C 1
ATOM 3738 O O . PRO A 1 512 ? 16.182 -20.624 28.813 1.00 37.97 512 PRO A O 1
ATOM 3741 N N . PRO A 1 513 ? 17.494 -21.660 27.299 1.00 34.50 513 PRO A N 1
ATOM 3742 C CA . PRO A 1 513 ? 16.458 -21.739 26.276 1.00 34.50 513 PRO A CA 1
ATOM 3743 C C . PRO A 1 513 ? 15.240 -22.517 26.806 1.00 34.50 513 PRO A C 1
ATOM 3745 O O . PRO A 1 513 ? 15.418 -23.566 27.431 1.00 34.50 513 PRO A O 1
ATOM 3748 N N . PRO A 1 514 ? 14.004 -22.030 26.583 1.00 38.78 514 PRO A N 1
ATOM 3749 C CA . PRO A 1 514 ? 12.809 -22.714 27.055 1.00 38.78 514 PRO A CA 1
ATOM 3750 C C . PRO A 1 514 ? 12.699 -24.101 26.413 1.00 38.78 514 PRO A C 1
ATOM 3752 O O . PRO A 1 514 ? 12.897 -24.264 25.207 1.00 38.78 514 PRO A O 1
ATOM 3755 N N . ALA A 1 515 ? 12.378 -25.104 27.233 1.00 37.22 515 ALA A N 1
ATOM 3756 C CA . ALA A 1 515 ? 12.159 -26.472 26.784 1.00 37.22 515 ALA A CA 1
ATOM 3757 C C . ALA A 1 515 ? 11.080 -26.521 25.687 1.00 37.22 515 ALA A C 1
ATOM 3759 O O . ALA A 1 515 ? 10.041 -25.862 25.790 1.00 37.22 515 ALA A O 1
ATOM 3760 N N . LYS A 1 516 ? 11.330 -27.305 24.628 1.00 32.66 516 LYS A N 1
ATOM 3761 C CA . LYS A 1 516 ? 10.383 -27.512 23.522 1.00 32.66 516 LYS A CA 1
ATOM 3762 C C . LYS A 1 516 ? 9.039 -28.001 24.072 1.00 32.66 516 LYS A C 1
ATOM 3764 O O . LYS A 1 516 ? 8.969 -29.035 24.731 1.00 32.66 516 LYS A O 1
ATOM 3769 N N . ARG A 1 517 ? 7.979 -27.241 23.790 1.00 37.25 517 ARG A N 1
ATOM 3770 C CA . ARG A 1 517 ? 6.604 -27.536 24.208 1.00 37.25 517 ARG A CA 1
ATOM 3771 C C . ARG A 1 517 ? 6.050 -28.735 23.415 1.00 37.25 517 ARG A C 1
ATOM 3773 O O . ARG A 1 517 ? 6.277 -28.784 22.205 1.00 37.25 517 ARG A O 1
ATOM 3780 N N . PRO A 1 518 ? 5.302 -29.659 24.042 1.00 38.72 518 PRO A N 1
ATOM 3781 C CA . PRO A 1 518 ? 4.538 -30.676 23.321 1.00 38.72 518 PRO A CA 1
ATOM 3782 C C . PRO A 1 518 ? 3.456 -30.039 22.428 1.00 38.72 518 PRO A C 1
ATOM 3784 O O . PRO A 1 518 ? 2.930 -28.979 22.787 1.00 38.72 518 PRO A O 1
ATOM 3787 N N . PRO A 1 519 ? 3.100 -30.660 21.289 1.00 34.50 519 PRO A N 1
ATOM 3788 C CA . PRO A 1 519 ? 2.025 -30.174 20.429 1.00 34.50 519 PRO A CA 1
ATOM 3789 C C . PRO A 1 519 ? 0.672 -30.259 21.152 1.00 34.50 519 PRO A C 1
ATOM 3791 O O . PRO A 1 519 ? 0.359 -31.264 21.788 1.00 34.50 519 PRO A O 1
ATOM 3794 N N . LEU A 1 520 ? -0.123 -29.188 21.063 1.00 40.09 520 LEU A N 1
ATOM 3795 C CA . LEU A 1 520 ? -1.486 -29.163 21.596 1.00 40.09 520 LEU A CA 1
ATOM 3796 C C . LEU A 1 520 ? -2.443 -29.997 20.723 1.00 40.09 520 LEU A C 1
ATOM 3798 O O . LEU A 1 520 ? -2.280 -30.022 19.500 1.00 40.09 520 LEU A O 1
ATOM 3802 N N . PRO A 1 521 ? -3.475 -30.620 21.322 1.00 38.09 521 PRO A N 1
ATOM 3803 C CA . PRO A 1 521 ? -4.555 -31.254 20.575 1.00 38.09 521 PRO A CA 1
ATOM 3804 C C . PRO A 1 521 ? -5.390 -30.213 19.800 1.00 38.09 521 PRO A C 1
ATOM 3806 O O . PRO A 1 521 ? -5.536 -29.073 20.257 1.00 38.09 521 PRO A O 1
ATOM 3809 N N . PRO A 1 522 ? -5.944 -30.579 18.630 1.00 35.06 522 PRO A N 1
ATOM 3810 C CA . PRO A 1 522 ? -6.700 -29.657 17.790 1.00 35.06 522 PRO A CA 1
ATOM 3811 C C . PRO A 1 522 ? -8.053 -29.286 18.429 1.00 35.06 522 PRO A C 1
ATOM 3813 O O . PRO A 1 522 ? -8.741 -30.160 18.959 1.00 35.06 522 PRO A O 1
ATOM 3816 N N . PRO A 1 523 ? -8.471 -28.006 18.371 1.00 36.28 523 PRO A N 1
ATOM 3817 C CA . PRO A 1 523 ? -9.756 -27.571 18.902 1.00 36.28 523 PRO A CA 1
ATOM 3818 C C . PRO A 1 523 ? -10.910 -28.029 18.001 1.00 36.28 523 PRO A C 1
ATOM 3820 O O . PRO A 1 523 ? -10.933 -27.764 16.799 1.00 36.28 523 PRO A O 1
ATOM 3823 N N . THR A 1 524 ? -11.898 -28.688 18.600 1.00 35.22 524 THR A N 1
ATOM 3824 C CA . THR A 1 524 ? -13.149 -29.095 17.955 1.00 35.22 524 THR A CA 1
ATOM 3825 C C . THR A 1 524 ? -14.109 -27.907 17.849 1.00 35.22 524 THR A C 1
ATOM 3827 O O . THR A 1 524 ? -14.492 -27.345 18.873 1.00 35.22 524 THR A O 1
ATOM 3830 N N . GLY A 1 525 ? -14.530 -27.550 16.628 1.00 39.06 525 GLY A N 1
ATOM 3831 C CA . GLY A 1 525 ? -15.736 -26.734 16.409 1.00 39.06 525 GLY A CA 1
ATOM 3832 C C . GLY A 1 525 ? -15.579 -25.350 15.763 1.00 39.06 525 GLY A C 1
ATOM 3833 O O . GLY A 1 525 ? -16.422 -24.492 16.009 1.00 39.06 525 GLY A O 1
ATOM 3834 N N . ARG A 1 526 ? -14.556 -25.086 14.934 1.00 34.97 526 ARG A N 1
ATOM 3835 C CA . ARG A 1 526 ? -14.555 -23.858 14.109 1.00 34.97 526 ARG A CA 1
ATOM 3836 C C . ARG A 1 526 ? -15.429 -24.017 12.852 1.00 34.97 526 ARG A C 1
ATOM 3838 O O . ARG A 1 526 ? -15.417 -25.098 12.263 1.00 34.97 526 ARG A O 1
ATOM 3845 N N . PRO A 1 527 ? -16.127 -22.949 12.411 1.00 38.84 527 PRO A N 1
ATOM 3846 C CA . PRO A 1 527 ? -16.729 -22.892 11.081 1.00 38.84 527 PRO A CA 1
ATOM 3847 C C . PRO A 1 527 ? -15.666 -23.186 10.014 1.00 38.84 527 PRO A C 1
ATOM 3849 O O . PRO A 1 527 ? -14.483 -22.917 10.267 1.00 38.84 527 PRO A O 1
ATOM 3852 N N . PRO A 1 528 ? -16.050 -23.715 8.839 1.00 35.47 528 PRO A N 1
ATOM 3853 C CA . PRO A 1 528 ? -15.102 -23.977 7.766 1.00 35.47 528 PRO A CA 1
ATOM 3854 C C . PRO A 1 528 ? -14.264 -22.714 7.496 1.00 35.47 528 PRO A C 1
ATOM 3856 O O . PRO A 1 528 ? -14.826 -21.618 7.410 1.00 35.47 528 PRO A O 1
ATOM 3859 N N . PRO A 1 529 ? -12.925 -22.831 7.435 1.00 40.03 529 PRO A N 1
ATOM 3860 C CA . PRO A 1 529 ? -12.060 -21.693 7.169 1.00 40.03 529 PRO A CA 1
ATOM 3861 C C . PRO A 1 529 ? -12.452 -21.053 5.838 1.00 40.03 529 PRO A C 1
ATOM 3863 O O . PRO A 1 529 ? -12.812 -21.752 4.889 1.00 40.03 529 PRO A O 1
ATOM 3866 N N . ALA A 1 530 ? -12.377 -19.720 5.775 1.00 46.53 530 ALA A N 1
ATOM 3867 C CA . ALA A 1 530 ? -12.571 -18.991 4.530 1.00 46.53 530 ALA A CA 1
ATOM 3868 C C . ALA A 1 530 ? -11.701 -19.631 3.429 1.00 46.53 530 ALA A C 1
ATOM 3870 O O . ALA A 1 530 ? -10.541 -19.960 3.708 1.00 46.53 530 ALA A O 1
ATOM 3871 N N . PRO A 1 531 ? -12.222 -19.798 2.200 1.00 41.00 531 PRO A N 1
ATOM 3872 C CA . PRO A 1 531 ? -11.614 -20.620 1.146 1.00 41.00 531 PRO A CA 1
ATOM 3873 C C . PRO A 1 531 ? -10.203 -20.194 0.694 1.00 41.00 531 PRO A C 1
ATOM 3875 O O . PRO A 1 531 ? -9.622 -20.857 -0.157 1.00 41.00 531 PRO A O 1
ATOM 3878 N N . PHE A 1 532 ? -9.623 -19.134 1.270 1.00 45.03 532 PHE A N 1
ATOM 3879 C CA . PHE A 1 532 ? -8.329 -18.579 0.873 1.00 45.03 532 PHE A CA 1
ATOM 3880 C C . PHE A 1 532 ? -7.244 -18.531 1.948 1.00 45.03 532 PHE A C 1
ATOM 3882 O O . PHE A 1 532 ? -6.188 -17.984 1.659 1.00 45.03 532 PHE A O 1
ATOM 3889 N N . GLY A 1 533 ? -7.441 -19.054 3.166 1.00 47.50 533 GLY A N 1
ATOM 3890 C CA . GLY A 1 533 ? -6.357 -19.141 4.170 1.00 47.50 533 GLY A CA 1
ATOM 3891 C C . GLY A 1 533 ? -5.556 -17.841 4.425 1.00 47.50 533 GLY A C 1
ATOM 3892 O O . GLY A 1 533 ? -4.444 -17.893 4.942 1.00 47.50 533 GLY A O 1
ATOM 3893 N N . GLY A 1 534 ? -6.095 -16.679 4.053 1.00 55.88 534 GLY A N 1
ATOM 3894 C CA . GLY A 1 534 ? -5.352 -15.449 3.803 1.00 55.88 534 GLY A CA 1
ATOM 3895 C C . GLY A 1 534 ? -6.283 -14.246 3.911 1.00 55.88 534 GLY A C 1
ATOM 3896 O O . GLY A 1 534 ? -7.486 -14.370 3.703 1.00 55.88 534 GLY A O 1
ATOM 3897 N N . LYS A 1 535 ? -5.714 -13.120 4.344 1.00 61.25 535 LYS A N 1
ATOM 3898 C CA . LYS A 1 535 ? -6.385 -11.892 4.800 1.00 61.25 535 LYS A CA 1
ATOM 3899 C C . LYS A 1 535 ? -7.662 -11.542 4.021 1.00 61.25 535 LYS A C 1
ATOM 3901 O O . LYS A 1 535 ? -7.650 -11.499 2.795 1.00 61.25 535 LYS A O 1
ATOM 3906 N N . THR A 1 536 ? -8.732 -11.225 4.750 1.00 75.81 536 THR A N 1
ATOM 3907 C CA . THR A 1 536 ? -9.958 -10.662 4.177 1.00 75.81 536 THR A CA 1
ATOM 3908 C C . THR A 1 536 ? -9.636 -9.355 3.437 1.00 75.81 536 THR A C 1
ATOM 3910 O O . THR A 1 536 ? -8.879 -8.548 3.979 1.00 75.81 536 THR A O 1
ATOM 3913 N N . PRO A 1 537 ? -10.150 -9.136 2.213 1.00 81.81 537 PRO A N 1
ATOM 3914 C CA . PRO A 1 537 ? -9.880 -7.912 1.463 1.00 81.81 537 PRO A CA 1
ATOM 3915 C C . PRO A 1 537 ? -10.489 -6.681 2.146 1.00 81.81 537 PRO A C 1
ATOM 3917 O O . PRO A 1 537 ? -11.610 -6.736 2.651 1.00 81.81 537 PRO A O 1
ATOM 3920 N N . ASP A 1 538 ? -9.780 -5.551 2.086 1.00 87.50 538 ASP A N 1
ATOM 3921 C CA . ASP A 1 538 ? -10.258 -4.269 2.627 1.00 87.50 538 ASP A CA 1
ATOM 3922 C C . ASP A 1 538 ? -11.455 -3.712 1.828 1.00 87.50 538 ASP A C 1
ATOM 3924 O O . ASP A 1 538 ? -12.304 -2.996 2.356 1.00 87.50 538 ASP A O 1
ATOM 3928 N N . VAL A 1 539 ? -11.552 -4.047 0.538 1.00 93.69 539 VAL A N 1
ATOM 3929 C CA . VAL A 1 539 ? -12.645 -3.611 -0.338 1.00 93.69 539 VAL A CA 1
ATOM 3930 C C . VAL A 1 539 ? -13.120 -4.785 -1.177 1.00 93.69 539 VAL A C 1
ATOM 3932 O O . VAL A 1 539 ? -12.325 -5.433 -1.859 1.00 93.69 539 VAL A O 1
ATOM 3935 N N . VAL A 1 540 ? -14.428 -5.015 -1.183 1.00 95.88 540 VAL A N 1
ATOM 3936 C CA . VAL A 1 540 ? -15.079 -5.974 -2.077 1.00 95.88 540 VAL A CA 1
ATOM 3937 C C . VAL A 1 540 ? -15.908 -5.216 -3.100 1.00 95.88 540 VAL A C 1
ATOM 3939 O O . VAL A 1 540 ? -16.802 -4.455 -2.738 1.00 95.88 540 VAL A O 1
ATOM 3942 N N . LEU A 1 541 ? -15.623 -5.423 -4.383 1.00 96.19 541 LEU A N 1
ATOM 3943 C CA . LEU A 1 541 ? -16.462 -4.951 -5.481 1.00 96.19 541 LEU A CA 1
ATOM 3944 C C . LEU A 1 541 ? -17.382 -6.100 -5.905 1.00 96.19 541 LEU A C 1
ATOM 3946 O O . LEU A 1 541 ? -16.914 -7.096 -6.456 1.00 96.19 541 LEU A O 1
ATOM 3950 N N . LEU A 1 542 ? -18.681 -5.975 -5.642 1.00 95.75 542 LEU A N 1
ATOM 3951 C CA . LEU A 1 542 ? -19.639 -7.033 -5.952 1.00 95.75 542 LEU A CA 1
ATOM 3952 C C . LEU A 1 542 ? -19.759 -7.221 -7.476 1.00 95.75 542 LEU A C 1
ATOM 3954 O O . LEU A 1 542 ? -19.954 -6.256 -8.227 1.00 95.75 542 LEU A O 1
ATOM 3958 N N . SER A 1 543 ? -19.598 -8.459 -7.946 1.00 91.12 543 SER A N 1
ATOM 3959 C CA . SER A 1 543 ? -19.773 -8.820 -9.357 1.00 91.12 543 SER A CA 1
ATOM 3960 C C . SER A 1 543 ? -21.198 -9.261 -9.644 1.00 91.12 543 SER A C 1
ATOM 3962 O O . SER A 1 543 ? -21.857 -9.860 -8.799 1.00 91.12 543 SER A O 1
ATOM 3964 N N . ASP A 1 544 ? -21.648 -8.999 -10.867 1.00 85.31 544 ASP A N 1
ATOM 3965 C CA . ASP A 1 544 ? -22.894 -9.580 -11.354 1.00 85.31 544 ASP A CA 1
ATOM 3966 C C . ASP A 1 544 ? -22.698 -11.082 -11.629 1.00 85.31 544 ASP A C 1
ATOM 3968 O O . ASP A 1 544 ? -21.588 -11.490 -11.992 1.00 85.31 544 ASP A O 1
ATOM 3972 N N . PRO A 1 545 ? -23.757 -11.900 -11.531 1.00 75.12 545 PRO A N 1
ATOM 3973 C CA . PRO A 1 545 ? -23.751 -13.261 -12.071 1.00 75.12 545 PRO A CA 1
ATOM 3974 C C . PRO A 1 545 ? -23.729 -13.285 -13.612 1.00 75.12 545 PRO A C 1
ATOM 3976 O O . PRO A 1 545 ? -23.238 -14.241 -14.204 1.00 75.12 545 PRO A O 1
ATOM 3979 N N . GLU A 1 546 ? -24.216 -12.221 -14.259 1.00 77.06 546 GLU A N 1
ATOM 3980 C CA . GLU A 1 546 ? -24.260 -12.051 -15.716 1.00 77.06 546 GLU A CA 1
ATOM 3981 C C . GLU A 1 546 ? -23.744 -10.666 -16.109 1.00 77.06 546 GLU A C 1
ATOM 3983 O O . GLU A 1 546 ? -23.993 -9.697 -15.401 1.00 77.06 546 GLU A O 1
ATOM 3988 N N . VAL A 1 547 ? -23.056 -10.541 -17.247 1.00 78.12 547 VAL A N 1
ATOM 3989 C CA . VAL A 1 547 ? -22.470 -9.263 -17.687 1.00 78.12 547 VAL A CA 1
ATOM 3990 C C . VAL A 1 547 ? -23.550 -8.186 -17.831 1.00 78.12 547 VAL A C 1
ATOM 3992 O O . VAL A 1 547 ? -24.366 -8.230 -18.748 1.00 78.12 547 VAL A O 1
ATOM 3995 N N . GLN A 1 548 ? -23.519 -7.184 -16.952 1.00 81.12 548 GLN A N 1
ATOM 3996 C CA . GLN A 1 548 ? -24.443 -6.053 -16.987 1.00 81.12 548 GLN A CA 1
ATOM 3997 C C . GLN A 1 548 ? -23.898 -4.882 -17.836 1.00 81.12 548 GLN A C 1
ATOM 3999 O O . GLN A 1 548 ? -22.684 -4.784 -18.086 1.00 81.12 548 GLN A O 1
ATOM 4004 N N . PRO A 1 549 ? -24.767 -3.939 -18.267 1.00 76.62 549 PRO A N 1
ATOM 4005 C CA . PRO A 1 549 ? -24.369 -2.743 -19.024 1.00 76.62 549 PRO A CA 1
ATOM 4006 C C . PRO A 1 549 ? -23.351 -1.836 -18.310 1.00 76.62 549 PRO A C 1
ATOM 4008 O O . PRO A 1 549 ? -22.738 -0.967 -18.932 1.00 76.62 549 PRO A O 1
ATOM 4011 N N . ASP A 1 550 ? -23.173 -2.007 -17.001 1.00 81.50 550 ASP A N 1
ATOM 4012 C CA . ASP A 1 550 ? -22.243 -1.257 -16.159 1.00 81.50 550 ASP A CA 1
ATOM 4013 C C . ASP A 1 550 ? -20.860 -1.921 -16.016 1.00 81.50 550 ASP A C 1
ATOM 4015 O O . ASP A 1 550 ? -19.986 -1.353 -15.360 1.00 81.50 550 ASP A O 1
ATOM 4019 N N . SER A 1 551 ? -20.604 -3.063 -16.660 1.00 84.81 551 SER A N 1
ATOM 4020 C CA . SER A 1 551 ? -19.312 -3.771 -16.611 1.00 84.81 551 SER A CA 1
ATOM 4021 C C . SER A 1 551 ? -18.112 -2.863 -16.928 1.00 84.81 551 SER A C 1
ATOM 4023 O O . SER A 1 551 ? -17.133 -2.825 -16.181 1.00 84.81 551 SER A O 1
ATOM 4025 N N . ALA A 1 552 ? -18.218 -2.026 -17.964 1.00 87.00 552 ALA A N 1
ATOM 4026 C CA . ALA A 1 552 ? -17.186 -1.044 -18.314 1.00 87.00 552 ALA A CA 1
ATOM 4027 C C . ALA A 1 552 ? -16.989 0.048 -17.241 1.00 87.00 552 ALA A C 1
ATOM 4029 O O . ALA A 1 552 ? -15.905 0.618 -17.105 1.00 87.00 552 ALA A O 1
ATOM 4030 N N . ASN A 1 553 ? -18.035 0.363 -16.477 1.00 91.69 553 ASN A N 1
ATOM 4031 C CA . ASN A 1 553 ? -17.981 1.331 -15.385 1.00 91.69 553 ASN A CA 1
ATOM 4032 C C . ASN A 1 553 ? -17.360 0.726 -14.124 1.00 91.69 553 ASN A C 1
ATOM 4034 O O . ASN A 1 553 ? -16.593 1.402 -13.437 1.00 91.69 553 ASN A O 1
ATOM 4038 N N . LYS A 1 554 ? -17.645 -0.549 -13.845 1.00 91.06 554 LYS A N 1
ATOM 4039 C CA . LYS A 1 554 ? -17.010 -1.316 -12.768 1.00 91.06 554 LYS A CA 1
ATOM 4040 C C . LYS A 1 554 ? -15.509 -1.403 -12.958 1.00 91.06 554 LYS A C 1
ATOM 4042 O O . LYS A 1 554 ? -14.772 -1.173 -12.005 1.00 91.06 554 LYS A O 1
ATOM 4047 N N . GLU A 1 555 ? -15.062 -1.638 -14.188 1.00 88.31 555 GLU A N 1
ATOM 4048 C CA . GLU A 1 555 ? -13.637 -1.655 -14.516 1.00 88.31 555 GLU A CA 1
ATOM 4049 C C . GLU A 1 555 ? -12.975 -0.301 -14.227 1.00 88.31 555 GLU A C 1
ATOM 4051 O O . GLU A 1 555 ? -11.953 -0.219 -13.550 1.00 88.31 555 GLU A O 1
ATOM 4056 N N . LYS A 1 556 ? -13.624 0.795 -14.632 1.00 90.69 556 LYS A N 1
ATOM 4057 C CA . LYS A 1 556 ? -13.156 2.164 -14.359 1.00 90.69 556 LYS A CA 1
ATOM 4058 C C . LYS A 1 556 ? -13.146 2.522 -12.874 1.00 90.69 556 LYS A C 1
ATOM 4060 O O . LYS A 1 556 ? -12.308 3.323 -12.445 1.00 90.69 556 LYS A O 1
ATOM 4065 N N . LEU A 1 557 ? -14.091 1.988 -12.102 1.00 92.69 557 LEU A N 1
ATOM 4066 C CA . LEU A 1 557 ? -14.115 2.128 -10.651 1.00 92.69 557 LEU A CA 1
ATOM 4067 C C . LEU A 1 557 ? -12.974 1.327 -10.023 1.00 92.69 557 LEU A C 1
ATOM 4069 O O . LEU A 1 557 ? -12.204 1.902 -9.261 1.00 92.69 557 LEU A O 1
ATOM 4073 N N . ARG A 1 558 ? -12.806 0.055 -10.399 1.00 91.94 558 ARG A N 1
ATOM 4074 C CA . ARG A 1 558 ? -11.691 -0.808 -9.981 1.00 91.94 558 ARG A CA 1
ATOM 4075 C C . ARG A 1 558 ? -10.345 -0.134 -10.225 1.00 91.94 558 ARG A C 1
ATOM 4077 O O . ARG A 1 558 ? -9.520 -0.054 -9.323 1.00 91.94 558 ARG A O 1
ATOM 4084 N N . ASP A 1 559 ? -10.174 0.449 -11.402 1.00 83.00 559 ASP A N 1
ATOM 4085 C CA . ASP A 1 559 ? -9.018 1.261 -11.769 1.00 83.00 559 ASP A CA 1
ATOM 4086 C C . ASP A 1 559 ? -8.786 2.466 -10.859 1.00 83.00 559 ASP A C 1
ATOM 4088 O O . ASP A 1 559 ? -7.641 2.827 -10.576 1.00 83.00 559 ASP A O 1
ATOM 4092 N N . GLY A 1 560 ? -9.864 3.125 -10.439 1.00 86.62 560 GLY A N 1
ATOM 4093 C CA . GLY A 1 560 ? -9.804 4.203 -9.463 1.00 86.62 560 GLY A CA 1
ATOM 4094 C C . GLY A 1 560 ? -9.361 3.697 -8.094 1.00 86.62 560 GLY A C 1
ATOM 4095 O O . GLY A 1 560 ? -8.525 4.342 -7.470 1.00 86.62 560 GLY A O 1
ATOM 4096 N N . ILE A 1 561 ? -9.901 2.562 -7.640 1.00 88.06 561 ILE A N 1
ATOM 4097 C CA . ILE A 1 561 ? -9.603 1.967 -6.326 1.00 88.06 561 ILE A CA 1
ATOM 4098 C C . ILE A 1 561 ? -8.135 1.535 -6.273 1.00 88.06 561 ILE A C 1
ATOM 4100 O O . ILE A 1 561 ? -7.416 1.929 -5.358 1.00 88.06 561 ILE A O 1
ATOM 4104 N N . ASN A 1 562 ? -7.661 0.861 -7.322 1.00 80.44 562 ASN A N 1
ATOM 4105 C CA . ASN A 1 562 ? -6.251 0.508 -7.495 1.00 80.44 562 ASN A CA 1
ATOM 4106 C C . ASN A 1 562 ? -5.344 1.745 -7.432 1.00 80.44 562 ASN A C 1
ATOM 4108 O O . ASN A 1 562 ? -4.297 1.725 -6.790 1.00 80.44 562 ASN A O 1
ATOM 4112 N N . ALA A 1 563 ? -5.760 2.860 -8.041 1.00 75.31 563 ALA A N 1
ATOM 4113 C CA . ALA A 1 563 ? -5.007 4.115 -8.004 1.00 75.31 563 ALA A CA 1
ATOM 4114 C C . ALA A 1 563 ? -4.980 4.800 -6.621 1.00 75.31 563 ALA A C 1
ATOM 4116 O O . ALA A 1 563 ? -4.244 5.777 -6.449 1.00 75.31 563 ALA A O 1
ATOM 4117 N N . LEU A 1 564 ? -5.779 4.332 -5.657 1.00 76.50 564 LEU A N 1
ATOM 4118 C CA . LEU A 1 564 ? -5.714 4.737 -4.250 1.00 76.50 564 LEU A CA 1
ATOM 4119 C C . LEU A 1 564 ? -4.806 3.829 -3.407 1.00 76.50 564 LEU A C 1
ATOM 4121 O O . LEU A 1 564 ? -4.630 4.109 -2.227 1.00 76.50 564 LEU A O 1
ATOM 4125 N N . GLY A 1 565 ? -4.219 2.781 -3.995 1.00 76.06 565 GLY A N 1
ATOM 4126 C CA . GLY A 1 565 ? -3.389 1.810 -3.279 1.00 76.06 565 GLY A CA 1
ATOM 4127 C C . GLY A 1 565 ? -4.180 0.686 -2.605 1.00 76.06 565 GLY A C 1
ATOM 4128 O O . GLY A 1 565 ? -3.608 -0.074 -1.832 1.00 76.06 565 GLY A O 1
ATOM 4129 N N . SER A 1 566 ? -5.479 0.557 -2.891 1.00 78.81 566 SER A N 1
ATOM 4130 C CA . SER A 1 566 ? -6.298 -0.573 -2.441 1.00 78.81 566 SER A CA 1
ATOM 4131 C C . SER A 1 566 ? -6.554 -1.521 -3.613 1.00 78.81 566 SER A C 1
ATOM 4133 O O . SER A 1 566 ? -6.852 -1.067 -4.713 1.00 78.81 566 SER A O 1
ATOM 4135 N N . THR A 1 567 ? -6.488 -2.833 -3.396 1.00 80.81 567 THR A N 1
ATOM 4136 C CA . THR A 1 567 ? -6.833 -3.842 -4.409 1.00 80.81 567 THR A CA 1
ATOM 4137 C C . THR A 1 567 ? -8.221 -4.409 -4.111 1.00 80.81 567 THR A C 1
ATOM 4139 O O . THR A 1 567 ? -8.368 -5.212 -3.188 1.00 80.81 567 THR A O 1
ATOM 4142 N N . PRO A 1 568 ? -9.277 -3.991 -4.837 1.00 88.19 568 PRO A N 1
ATOM 4143 C CA . PRO A 1 568 ? -10.605 -4.510 -4.569 1.00 88.19 568 PRO A CA 1
ATOM 4144 C C . PRO A 1 568 ? -10.677 -5.965 -5.032 1.00 88.19 568 PRO A C 1
ATOM 4146 O O . PRO A 1 568 ? -10.324 -6.282 -6.173 1.00 88.19 568 PRO A O 1
ATOM 4149 N N . LEU A 1 569 ? -11.175 -6.847 -4.170 1.00 88.44 569 LEU A N 1
ATOM 4150 C CA . LEU A 1 569 ? -11.528 -8.196 -4.590 1.00 88.44 569 LEU A CA 1
ATOM 4151 C C . LEU A 1 569 ? -12.876 -8.139 -5.307 1.00 88.44 569 LEU A C 1
ATOM 4153 O O . LEU A 1 569 ? -13.859 -7.647 -4.754 1.00 88.44 569 LEU A O 1
ATOM 4157 N N . VAL A 1 570 ? -12.924 -8.646 -6.535 1.00 89.94 570 VAL A N 1
ATOM 4158 C CA . VAL A 1 570 ? -14.184 -8.814 -7.261 1.00 89.94 570 VAL A CA 1
ATOM 4159 C C . VAL A 1 570 ? -14.816 -10.121 -6.800 1.00 89.94 570 VAL A C 1
ATOM 4161 O O . VAL A 1 570 ? -14.189 -11.171 -6.934 1.00 89.94 570 VAL A O 1
ATOM 4164 N N . TRP A 1 571 ? -16.019 -10.065 -6.227 1.00 89.69 571 TRP A N 1
ATOM 4165 C CA . TRP A 1 571 ? -16.646 -11.243 -5.621 1.00 89.69 571 TRP A CA 1
ATOM 4166 C C . TRP A 1 571 ? -18.164 -11.272 -5.850 1.00 89.69 571 TRP A C 1
ATOM 4168 O O . TRP A 1 571 ? -18.803 -10.227 -5.745 1.00 89.69 571 TRP A O 1
ATOM 4178 N N . PRO A 1 572 ? -18.773 -12.440 -6.125 1.00 89.12 572 PRO A N 1
ATOM 4179 C CA . PRO A 1 572 ? -20.213 -12.530 -6.388 1.00 89.12 572 PRO A CA 1
ATOM 4180 C C . PRO A 1 572 ? -21.075 -12.494 -5.119 1.00 89.12 572 PRO A C 1
ATOM 4182 O O . PRO A 1 572 ? -22.285 -12.316 -5.206 1.00 89.12 572 PRO A O 1
ATOM 4185 N N . ASN A 1 573 ? -20.469 -12.674 -3.942 1.00 91.38 573 ASN A N 1
ATOM 4186 C CA . ASN A 1 573 ? -21.176 -12.800 -2.668 1.00 91.38 573 ASN A CA 1
ATOM 4187 C C . ASN A 1 573 ? -20.731 -11.739 -1.653 1.00 91.38 573 ASN A C 1
ATOM 4189 O O . ASN A 1 573 ? -19.670 -11.131 -1.787 1.00 91.38 573 ASN A O 1
ATOM 4193 N N . ALA A 1 574 ? -21.517 -11.548 -0.596 1.00 91.56 574 ALA A N 1
ATOM 4194 C CA . ALA A 1 574 ? -21.066 -10.792 0.566 1.00 91.56 574 ALA A CA 1
ATOM 4195 C C . ALA A 1 574 ? -19.895 -11.527 1.245 1.00 91.56 574 ALA A C 1
ATOM 4197 O O . ALA A 1 574 ? -19.939 -12.750 1.409 1.00 91.56 574 ALA A O 1
ATOM 4198 N N . VAL A 1 575 ? -18.849 -10.799 1.636 1.00 91.75 575 VAL A N 1
ATOM 4199 C CA . VAL A 1 575 ? -17.651 -11.366 2.271 1.00 91.75 575 VAL A CA 1
ATOM 4200 C C . VAL A 1 575 ? -17.565 -10.877 3.705 1.00 91.75 575 VAL A C 1
ATOM 4202 O O . VAL A 1 575 ? -17.444 -9.681 3.972 1.00 91.75 575 VAL A O 1
ATOM 4205 N N . ASP A 1 576 ? -17.595 -11.815 4.646 1.00 90.44 576 ASP A N 1
ATOM 4206 C CA . ASP A 1 576 ? -17.475 -11.466 6.050 1.00 90.44 576 ASP A CA 1
ATOM 4207 C C . ASP A 1 576 ? -16.064 -10.957 6.400 1.00 90.44 576 ASP A C 1
ATOM 4209 O O . ASP A 1 576 ? -15.056 -11.549 6.014 1.00 90.44 576 ASP A O 1
ATOM 4213 N N . GLY A 1 577 ? -16.007 -9.857 7.154 1.00 88.31 577 GLY A N 1
ATOM 4214 C CA . GLY A 1 577 ? -14.784 -9.155 7.547 1.00 88.31 577 GLY A CA 1
ATOM 4215 C C . GLY A 1 577 ? -14.289 -8.100 6.553 1.00 88.31 577 GLY A C 1
ATOM 4216 O O . GLY A 1 577 ? -13.335 -7.401 6.878 1.00 88.31 577 GLY A O 1
ATOM 4217 N N . ALA A 1 578 ? -14.911 -7.965 5.375 1.00 92.50 578 ALA A N 1
ATOM 4218 C CA . ALA A 1 578 ? -14.583 -6.884 4.451 1.00 92.50 578 ALA A CA 1
ATOM 4219 C C . ALA A 1 578 ? -15.208 -5.565 4.949 1.00 92.50 578 ALA A C 1
ATOM 4221 O O . ALA A 1 578 ? -16.440 -5.469 5.037 1.00 92.50 578 ALA A O 1
ATOM 4222 N N . PRO A 1 579 ? -14.410 -4.530 5.266 1.00 94.06 579 PRO A N 1
ATOM 4223 C CA . PRO A 1 579 ? -14.931 -3.309 5.868 1.00 94.06 579 PRO A CA 1
ATOM 4224 C C . PRO A 1 579 ? -15.766 -2.472 4.888 1.00 94.06 579 PRO A C 1
ATOM 4226 O O . PRO A 1 579 ? -16.624 -1.707 5.331 1.00 94.06 579 PRO A O 1
ATOM 4229 N N . VAL A 1 580 ? -15.582 -2.644 3.571 1.00 96.81 580 VAL A N 1
ATOM 4230 C CA . VAL A 1 580 ? -16.418 -2.003 2.545 1.00 96.81 580 VAL A CA 1
ATOM 4231 C C . VAL A 1 580 ? -16.840 -2.978 1.460 1.00 96.81 580 VAL A C 1
ATOM 4233 O O . VAL A 1 580 ? -16.005 -3.645 0.849 1.00 96.81 580 VAL A O 1
ATOM 4236 N N . HIS A 1 581 ? -18.134 -2.963 1.153 1.00 98.06 581 HIS A N 1
ATOM 4237 C CA . HIS A 1 581 ? -18.674 -3.507 -0.086 1.00 98.06 581 HIS A CA 1
ATOM 4238 C C . HIS A 1 581 ? -19.063 -2.361 -1.014 1.00 98.06 581 HIS A C 1
ATOM 4240 O O . HIS A 1 581 ? -19.707 -1.398 -0.600 1.00 98.06 581 HIS A O 1
ATOM 4246 N N . VAL A 1 582 ? -18.695 -2.469 -2.284 1.00 97.56 582 VAL A N 1
ATOM 4247 C CA . VAL A 1 582 ? -19.090 -1.533 -3.332 1.00 97.56 582 VAL A CA 1
ATOM 4248 C C . VAL A 1 582 ? -19.872 -2.294 -4.387 1.00 97.56 582 VAL A C 1
ATOM 4250 O O . VAL A 1 582 ? -19.443 -3.356 -4.832 1.00 97.56 582 VAL A O 1
ATOM 4253 N N . ALA A 1 583 ? -21.012 -1.761 -4.802 1.00 96.75 583 ALA A N 1
ATOM 4254 C CA . ALA A 1 583 ? -21.828 -2.358 -5.848 1.00 96.75 583 ALA A CA 1
ATOM 4255 C C . ALA A 1 583 ? -22.518 -1.284 -6.676 1.00 96.75 583 ALA A C 1
ATOM 4257 O O . ALA A 1 583 ? -22.755 -0.174 -6.202 1.00 96.75 583 ALA A O 1
ATOM 4258 N N . PHE A 1 584 ? -22.866 -1.619 -7.910 1.00 96.19 584 PHE A N 1
ATOM 4259 C CA . PHE A 1 584 ? -23.767 -0.801 -8.708 1.00 96.19 584 PHE A CA 1
ATOM 4260 C C . PHE A 1 584 ? -25.215 -1.207 -8.398 1.00 96.19 584 PHE A C 1
ATOM 4262 O O . PHE A 1 584 ? -25.471 -2.341 -7.990 1.00 96.19 584 PHE A O 1
ATOM 4269 N N . ASP A 1 585 ? -26.173 -0.293 -8.548 1.00 95.06 585 ASP A N 1
ATOM 4270 C CA . ASP A 1 585 ? -27.586 -0.586 -8.258 1.00 95.06 585 ASP A CA 1
ATOM 4271 C C . ASP A 1 585 ? -28.153 -1.706 -9.149 1.00 95.06 585 ASP A C 1
ATOM 4273 O O . ASP A 1 585 ? -28.882 -2.569 -8.664 1.00 95.06 585 ASP A O 1
ATOM 4277 N N . THR A 1 586 ? -27.740 -1.753 -10.414 1.00 94.19 586 THR A N 1
ATOM 4278 C CA . THR A 1 586 ? -28.006 -2.851 -11.358 1.00 94.19 586 THR A CA 1
ATOM 4279 C C . THR A 1 586 ? -27.430 -4.186 -10.897 1.00 94.19 586 THR A C 1
ATOM 4281 O O . THR A 1 586 ? -28.099 -5.208 -11.010 1.00 94.19 586 THR A O 1
ATOM 4284 N N . THR A 1 587 ? -26.234 -4.183 -10.308 1.00 94.94 587 THR A N 1
ATOM 4285 C CA . THR A 1 587 ? -25.619 -5.389 -9.737 1.00 94.94 587 THR A CA 1
ATOM 4286 C C . THR A 1 587 ? -26.395 -5.917 -8.563 1.00 94.94 587 THR A C 1
ATOM 4288 O O . THR A 1 587 ? -26.719 -7.095 -8.535 1.00 94.94 587 THR A O 1
ATOM 4291 N N . LEU A 1 588 ? -26.716 -5.047 -7.607 1.00 95.38 588 LEU A N 1
ATOM 4292 C CA . LEU A 1 588 ? -27.466 -5.441 -6.421 1.00 95.38 588 LEU A CA 1
ATOM 4293 C C . LEU A 1 588 ? -28.836 -6.013 -6.790 1.00 95.38 588 LEU A C 1
ATOM 4295 O O . LEU A 1 588 ? -29.252 -6.997 -6.192 1.00 95.38 588 LEU A O 1
ATOM 4299 N N . ALA A 1 589 ? -29.500 -5.443 -7.798 1.00 94.81 589 ALA A N 1
ATOM 4300 C CA . ALA A 1 589 ? -30.763 -5.966 -8.310 1.00 94.81 589 ALA A CA 1
ATOM 4301 C C . ALA A 1 589 ? -30.631 -7.352 -8.974 1.00 94.81 589 ALA A C 1
ATOM 4303 O O . ALA A 1 589 ? -31.618 -8.079 -9.041 1.00 94.81 589 ALA A O 1
ATOM 4304 N N . ALA A 1 590 ? -29.438 -7.717 -9.455 1.00 93.44 590 ALA A N 1
ATOM 4305 C CA . ALA A 1 590 ? -29.149 -9.008 -10.077 1.00 93.44 590 ALA A CA 1
ATOM 4306 C C . ALA A 1 590 ? -28.597 -10.063 -9.096 1.00 93.44 590 ALA A C 1
ATOM 4308 O O . ALA A 1 590 ? -28.425 -11.220 -9.482 1.00 93.44 590 ALA A O 1
ATOM 4309 N N . LEU A 1 591 ? -28.288 -9.696 -7.846 1.00 93.56 591 LEU A N 1
ATOM 4310 C CA . LEU A 1 591 ? -27.817 -10.649 -6.839 1.00 93.56 591 LEU A CA 1
ATOM 4311 C C . LEU A 1 591 ? -28.948 -11.580 -6.387 1.00 93.56 591 LEU A C 1
ATOM 4313 O O . LEU A 1 591 ? -30.120 -11.210 -6.370 1.00 93.56 591 LEU A O 1
ATOM 4317 N N . SER A 1 592 ? -28.585 -12.793 -5.964 1.00 93.88 592 SER A N 1
ATOM 4318 C CA . SER A 1 592 ? -29.542 -13.718 -5.359 1.00 93.88 592 SER A CA 1
ATOM 4319 C C . SER A 1 592 ? -30.062 -13.184 -4.018 1.00 93.88 592 SER A C 1
ATOM 4321 O O . SER A 1 592 ? -29.380 -12.430 -3.315 1.00 93.88 592 SER A O 1
ATOM 4323 N N . ASN A 1 593 ? -31.259 -13.630 -3.626 1.00 93.50 593 ASN A N 1
ATOM 4324 C CA . ASN A 1 593 ? -31.854 -13.272 -2.336 1.00 93.50 593 ASN A CA 1
ATOM 4325 C C . ASN A 1 593 ? -30.950 -13.655 -1.153 1.00 93.50 593 ASN A C 1
ATOM 4327 O O . ASN A 1 593 ? -30.843 -12.885 -0.203 1.00 93.50 593 ASN A O 1
ATOM 4331 N N . ASP A 1 594 ? -30.255 -14.794 -1.231 1.00 91.38 594 ASP A N 1
ATOM 4332 C CA . ASP A 1 594 ? -29.332 -15.246 -0.183 1.00 91.38 594 ASP A CA 1
ATOM 4333 C C . ASP A 1 594 ? -28.132 -14.305 -0.041 1.00 91.38 594 ASP A C 1
ATOM 4335 O O . ASP A 1 594 ? -27.744 -13.936 1.070 1.00 91.38 594 ASP A O 1
ATOM 4339 N N . THR A 1 595 ? -27.570 -13.852 -1.164 1.00 92.69 595 THR A N 1
ATOM 4340 C CA . THR A 1 595 ? -26.459 -12.898 -1.157 1.00 92.69 595 THR A CA 1
ATOM 4341 C C . THR A 1 595 ? -26.900 -11.536 -0.628 1.00 92.69 595 THR A C 1
ATOM 4343 O O . THR A 1 595 ? -26.187 -10.936 0.181 1.00 92.69 595 THR A O 1
ATOM 4346 N N . LEU A 1 596 ? -28.082 -11.058 -1.028 1.00 95.69 596 LEU A N 1
ATOM 4347 C CA . LEU A 1 596 ? -28.661 -9.821 -0.498 1.00 95.69 596 LEU A CA 1
ATOM 4348 C C . LEU A 1 596 ? -28.950 -9.925 1.004 1.00 95.69 596 LEU A C 1
ATOM 4350 O O . LEU A 1 596 ? -28.660 -8.982 1.741 1.00 95.69 596 LEU A O 1
ATOM 4354 N N . ALA A 1 597 ? -29.454 -11.064 1.482 1.00 94.62 597 ALA A N 1
ATOM 4355 C CA . ALA A 1 597 ? -29.677 -11.313 2.904 1.00 94.62 597 ALA A CA 1
ATOM 4356 C C . ALA A 1 597 ? -28.356 -11.332 3.691 1.00 94.62 597 ALA A C 1
ATOM 4358 O O . ALA A 1 597 ? -28.255 -10.694 4.742 1.00 94.62 597 ALA A O 1
ATOM 4359 N N . GLY A 1 598 ? -27.318 -11.988 3.160 1.00 95.00 598 GLY A N 1
ATOM 4360 C CA . GLY A 1 598 ? -25.975 -11.984 3.744 1.00 95.00 598 GLY A CA 1
ATOM 4361 C C . GLY A 1 598 ? -25.383 -10.575 3.828 1.00 95.00 598 GLY A C 1
ATOM 4362 O O . GLY A 1 598 ? -24.898 -10.166 4.882 1.00 95.00 598 GLY A O 1
ATOM 4363 N N . LEU A 1 599 ? -25.492 -9.794 2.751 1.00 97.31 599 LEU A N 1
ATOM 4364 C CA . LEU A 1 599 ? -25.036 -8.405 2.718 1.00 97.31 599 LEU A CA 1
ATOM 4365 C C . LEU A 1 599 ? -25.800 -7.531 3.724 1.00 97.31 599 LEU A C 1
ATOM 4367 O O . LEU A 1 599 ? -25.181 -6.789 4.486 1.00 97.31 599 LEU A O 1
ATOM 4371 N N . THR A 1 600 ? -27.127 -7.666 3.772 1.00 97.56 600 THR A N 1
ATOM 4372 C CA . THR A 1 600 ? -27.996 -6.970 4.737 1.00 97.56 600 THR A CA 1
ATOM 4373 C C . THR A 1 600 ? -27.581 -7.299 6.167 1.00 97.56 600 THR A C 1
ATOM 4375 O O . THR A 1 600 ? -27.412 -6.394 6.978 1.00 97.56 600 THR A O 1
ATOM 4378 N N . SER A 1 601 ? -27.315 -8.573 6.469 1.00 96.75 601 SER A N 1
ATOM 4379 C CA . SER A 1 601 ? -26.844 -9.008 7.787 1.00 96.75 601 SER A CA 1
ATOM 4380 C C . SER A 1 601 ? -25.525 -8.333 8.188 1.00 96.75 601 SER A C 1
ATOM 4382 O O . SER A 1 601 ? -25.412 -7.816 9.303 1.00 96.75 601 SER A O 1
ATOM 4384 N N . LEU A 1 602 ? -24.546 -8.257 7.276 1.00 96.94 602 LEU A N 1
ATOM 4385 C CA . LEU A 1 602 ? -23.260 -7.598 7.542 1.00 96.94 602 LEU A CA 1
ATOM 4386 C C . LEU A 1 602 ? -23.410 -6.091 7.784 1.00 96.94 602 LEU A C 1
ATOM 4388 O O . LEU A 1 602 ? -22.779 -5.554 8.702 1.00 96.94 602 LEU A O 1
ATOM 4392 N N . ILE A 1 603 ? -24.244 -5.416 6.986 1.00 96.81 603 ILE A N 1
ATOM 4393 C CA . ILE A 1 603 ? -24.551 -3.989 7.161 1.00 96.81 603 ILE A CA 1
ATOM 4394 C C . ILE A 1 603 ? -25.224 -3.791 8.514 1.00 96.81 603 ILE A C 1
ATOM 4396 O O . ILE A 1 603 ? -24.788 -2.954 9.306 1.00 96.81 603 ILE A O 1
ATOM 4400 N N . SER A 1 604 ? -26.247 -4.591 8.815 1.00 94.50 604 SER A N 1
ATOM 4401 C CA . SER A 1 604 ? -27.018 -4.458 10.043 1.00 94.50 604 SER A CA 1
ATOM 4402 C C . SER A 1 604 ? -26.181 -4.686 11.297 1.00 94.50 604 SER A C 1
ATOM 4404 O O . SER A 1 604 ? -26.390 -3.996 12.296 1.00 94.50 604 SER A O 1
ATOM 4406 N N . ALA A 1 605 ? -25.203 -5.590 11.222 1.00 94.06 605 ALA A N 1
ATOM 4407 C CA . ALA A 1 605 ? -24.224 -5.858 12.271 1.00 94.06 605 ALA A CA 1
ATOM 4408 C C . ALA A 1 605 ? -23.094 -4.811 12.353 1.00 94.06 605 ALA A C 1
ATOM 4410 O O . ALA A 1 605 ? -22.193 -4.960 13.178 1.00 94.06 605 ALA A O 1
ATOM 4411 N N . LYS A 1 606 ? -23.113 -3.764 11.512 1.00 95.44 606 LYS A N 1
ATOM 4412 C CA . LYS A 1 606 ? -22.076 -2.716 11.418 1.00 95.44 606 LYS A CA 1
ATOM 4413 C C . LYS A 1 606 ? -20.684 -3.273 11.101 1.00 95.44 606 LYS A C 1
ATOM 4415 O O . LYS A 1 606 ? -19.674 -2.675 11.464 1.00 95.44 606 LYS A O 1
ATOM 4420 N N . ARG A 1 607 ? -20.627 -4.429 10.437 1.00 94.31 607 ARG A N 1
ATOM 4421 C CA . ARG A 1 607 ? -19.371 -5.096 10.057 1.00 94.31 607 ARG A CA 1
ATOM 4422 C C . ARG A 1 607 ? -18.856 -4.630 8.700 1.00 94.31 607 ARG A C 1
ATOM 4424 O O . ARG A 1 607 ? -17.702 -4.884 8.378 1.00 94.31 607 ARG A O 1
ATOM 4431 N N . THR A 1 608 ? -19.698 -3.955 7.919 1.00 96.81 608 THR A N 1
ATOM 4432 C CA . THR A 1 608 ? -19.329 -3.389 6.625 1.00 96.81 608 THR A CA 1
ATOM 4433 C C . THR A 1 608 ? -20.122 -2.120 6.317 1.00 96.81 608 THR A C 1
ATOM 4435 O O . THR A 1 608 ? -21.256 -1.961 6.778 1.00 96.81 608 THR A O 1
ATOM 4438 N N . VAL A 1 609 ? -19.539 -1.230 5.516 1.00 97.00 609 VAL A N 1
ATOM 4439 C CA . VAL A 1 609 ? -20.250 -0.136 4.842 1.00 97.00 609 VAL A CA 1
ATOM 4440 C C . VAL A 1 609 ? -20.580 -0.576 3.419 1.00 97.00 609 VAL A C 1
ATOM 4442 O O . VAL A 1 609 ? -19.695 -1.037 2.698 1.00 97.00 609 VAL A O 1
ATOM 4445 N N . LEU A 1 610 ? -21.831 -0.400 2.990 1.00 98.19 610 LEU A N 1
ATOM 4446 C CA . LEU A 1 610 ? -22.222 -0.639 1.599 1.00 98.19 610 LEU A CA 1
ATOM 4447 C C . LEU A 1 610 ? -22.254 0.675 0.814 1.00 98.19 610 LEU A C 1
ATOM 4449 O O . LEU A 1 610 ? -23.100 1.527 1.073 1.00 98.19 610 LEU A O 1
ATOM 4453 N N . SER A 1 611 ? -21.387 0.816 -0.183 1.00 98.19 611 SER A N 1
ATOM 4454 C CA . SER A 1 611 ? -21.423 1.900 -1.167 1.00 98.19 611 SER A CA 1
ATOM 4455 C C . SER A 1 611 ? -22.143 1.455 -2.439 1.00 98.19 611 SER A C 1
ATOM 4457 O O . SER A 1 611 ? -21.688 0.555 -3.142 1.00 98.19 611 SER A O 1
ATOM 4459 N N . ILE A 1 612 ? -23.246 2.121 -2.764 1.00 97.62 612 ILE A N 1
ATOM 4460 C CA . ILE A 1 612 ? -24.083 1.847 -3.930 1.00 97.62 612 ILE A CA 1
ATOM 4461 C C . ILE A 1 612 ? -23.877 2.939 -4.976 1.00 97.62 612 ILE A C 1
ATOM 4463 O O . ILE A 1 612 ? -24.179 4.113 -4.747 1.00 97.62 612 ILE A O 1
ATOM 4467 N N . VAL A 1 613 ? -23.395 2.544 -6.147 1.00 96.50 613 VAL A N 1
ATOM 4468 C CA . VAL A 1 613 ? -23.204 3.408 -7.310 1.00 96.50 613 VAL A CA 1
ATOM 4469 C C . VAL A 1 613 ? -24.453 3.365 -8.184 1.00 96.50 613 VAL A C 1
ATOM 4471 O O . VAL A 1 613 ? -24.821 2.322 -8.716 1.00 96.50 613 VAL A O 1
ATOM 4474 N N . PHE A 1 614 ? -25.115 4.506 -8.339 1.00 94.12 614 PHE A N 1
ATOM 4475 C CA . PHE A 1 614 ? -26.393 4.577 -9.041 1.00 94.12 614 PHE A CA 1
ATOM 4476 C C . PHE A 1 614 ? -26.187 4.726 -10.547 1.00 94.12 614 PHE A C 1
ATOM 4478 O O . PHE A 1 614 ? -25.463 5.618 -11.010 1.00 94.12 614 PHE A O 1
ATOM 4485 N N . THR A 1 615 ? -26.882 3.899 -11.318 1.00 90.06 615 THR A N 1
ATOM 4486 C CA . THR A 1 615 ? -26.897 3.936 -12.781 1.00 90.06 615 THR A CA 1
ATOM 4487 C C . THR A 1 615 ? -28.232 4.474 -13.305 1.00 90.06 615 THR A C 1
ATOM 4489 O O . THR A 1 615 ? -29.148 4.803 -12.550 1.00 90.06 615 THR A O 1
ATOM 4492 N N . SER A 1 616 ? -28.352 4.608 -14.626 1.00 87.19 616 SER A N 1
ATOM 4493 C CA . SER A 1 616 ? -29.643 4.805 -15.299 1.00 87.19 616 SER A CA 1
ATOM 4494 C C . SER A 1 616 ? -30.371 3.494 -15.617 1.00 87.19 616 SER A C 1
ATOM 4496 O O . SER A 1 616 ? -31.431 3.554 -16.231 1.00 87.19 616 SER A O 1
ATOM 4498 N N . GLY A 1 617 ? -29.819 2.332 -15.244 1.00 88.31 617 GLY A N 1
ATOM 4499 C CA . GLY A 1 617 ? -30.367 1.027 -15.623 1.00 88.31 617 GLY A CA 1
AT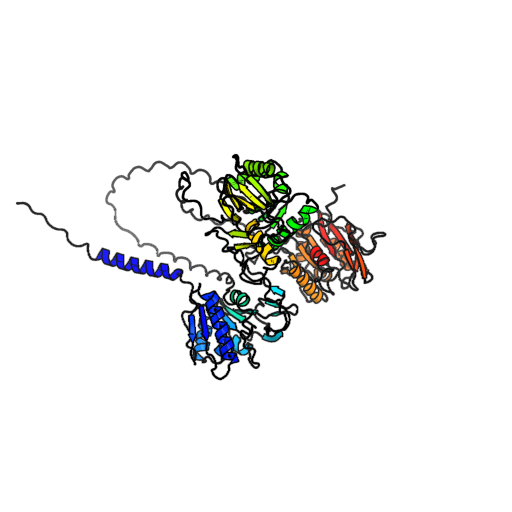OM 4500 C C . GLY A 1 617 ? -31.522 0.542 -14.743 1.00 88.31 617 GLY A C 1
ATOM 4501 O O . GLY A 1 617 ? -32.258 -0.345 -15.159 1.00 88.31 617 GLY A O 1
ATOM 4502 N N . LEU A 1 618 ? -31.715 1.133 -13.558 1.00 92.06 618 LEU A N 1
ATOM 4503 C CA . LEU A 1 618 ? -32.759 0.735 -12.611 1.00 92.06 618 LEU A CA 1
ATOM 4504 C C . LEU A 1 618 ? -33.846 1.816 -12.483 1.00 92.06 618 LEU A C 1
ATOM 4506 O O . LEU A 1 618 ? -33.542 3.009 -12.354 1.00 92.06 618 LEU A O 1
ATOM 4510 N N . THR A 1 619 ? -35.119 1.408 -12.488 1.00 94.25 619 THR A N 1
ATOM 4511 C CA . THR A 1 619 ? -36.248 2.319 -12.232 1.00 94.25 619 THR A CA 1
ATOM 4512 C C . THR A 1 619 ? -36.266 2.757 -10.766 1.00 94.25 619 THR A C 1
ATOM 4514 O O . THR A 1 619 ? -35.799 2.033 -9.886 1.00 94.25 619 THR A O 1
ATOM 4517 N N . ASP A 1 620 ? -36.827 3.935 -10.476 1.00 93.50 620 ASP A N 1
ATOM 4518 C CA . ASP A 1 620 ? -36.921 4.431 -9.095 1.00 93.50 620 ASP A CA 1
ATOM 4519 C C . ASP A 1 620 ? -37.737 3.473 -8.198 1.00 93.50 620 ASP A C 1
ATOM 4521 O O . ASP A 1 620 ? -37.365 3.259 -7.048 1.00 93.50 620 ASP A O 1
ATOM 4525 N N . ALA A 1 621 ? -38.774 2.814 -8.735 1.00 94.81 621 ALA A N 1
ATOM 4526 C CA . ALA A 1 621 ? -39.562 1.817 -8.004 1.00 94.81 621 ALA A CA 1
ATOM 4527 C C . ALA A 1 621 ? -38.734 0.583 -7.603 1.00 94.81 621 ALA A C 1
ATOM 4529 O O . ALA A 1 621 ? -38.683 0.243 -6.423 1.00 94.81 621 ALA A O 1
ATOM 4530 N N . ALA A 1 622 ? -38.029 -0.042 -8.556 1.00 95.25 622 ALA A N 1
ATOM 4531 C CA . ALA A 1 622 ? -37.178 -1.201 -8.274 1.00 95.25 622 ALA A CA 1
ATOM 4532 C C . ALA A 1 622 ? -36.033 -0.842 -7.315 1.00 95.25 622 ALA A C 1
ATOM 4534 O O . ALA A 1 622 ? -35.692 -1.613 -6.416 1.00 95.25 622 ALA A O 1
ATOM 4535 N N . ARG A 1 623 ? -35.479 0.368 -7.457 1.00 95.00 623 ARG A N 1
ATOM 4536 C CA . ARG A 1 623 ? -34.456 0.875 -6.546 1.00 95.00 623 ARG A CA 1
ATOM 4537 C C . ARG A 1 623 ? -34.979 1.051 -5.127 1.00 95.00 623 ARG A C 1
ATOM 4539 O O . ARG A 1 623 ? -34.280 0.691 -4.186 1.00 95.00 623 ARG A O 1
ATOM 4546 N N . ASN A 1 624 ? -36.185 1.591 -4.968 1.00 96.38 624 ASN A N 1
ATOM 4547 C CA . ASN A 1 624 ? -36.794 1.751 -3.653 1.00 96.38 624 ASN A CA 1
ATOM 4548 C C . ASN A 1 624 ? -36.999 0.392 -2.992 1.00 96.38 624 ASN A C 1
ATOM 4550 O O . ASN A 1 624 ? -36.530 0.221 -1.877 1.00 96.38 624 ASN A O 1
ATOM 4554 N N . THR A 1 625 ? -37.558 -0.598 -3.692 1.00 96.62 625 THR A N 1
ATOM 4555 C CA . THR A 1 625 ? -37.705 -1.961 -3.151 1.00 96.62 625 THR A CA 1
ATOM 4556 C C . THR A 1 625 ? -36.370 -2.546 -2.673 1.00 96.62 625 THR A C 1
ATOM 4558 O O . THR A 1 625 ? -36.287 -3.050 -1.554 1.00 96.62 625 THR A O 1
ATOM 4561 N N . LEU A 1 626 ? -35.305 -2.415 -3.471 1.00 96.75 626 LEU A N 1
ATOM 4562 C CA . LEU A 1 626 ? -33.964 -2.885 -3.108 1.00 96.75 626 LEU A CA 1
ATOM 4563 C C . LEU A 1 626 ? -33.387 -2.149 -1.884 1.00 96.75 626 LEU A C 1
ATOM 4565 O O . LEU A 1 626 ? -32.800 -2.755 -0.989 1.00 96.75 626 LEU A O 1
ATOM 4569 N N . LEU A 1 627 ? -33.514 -0.823 -1.828 1.00 97.38 627 LEU A N 1
ATOM 4570 C CA . LEU A 1 627 ? -32.990 -0.052 -0.700 1.00 97.38 627 LEU A CA 1
ATOM 4571 C C . LEU A 1 627 ? -33.804 -0.294 0.576 1.00 97.38 627 LEU A C 1
ATOM 4573 O O . LEU A 1 627 ? -33.223 -0.342 1.659 1.00 97.38 627 LEU A O 1
ATOM 4577 N N . GLN A 1 628 ? -35.119 -0.480 0.465 1.00 97.19 628 GLN A N 1
ATOM 4578 C CA . GLN A 1 628 ? -35.989 -0.854 1.581 1.00 97.19 628 GLN A CA 1
ATOM 4579 C C . GLN A 1 628 ? -35.544 -2.198 2.177 1.00 97.19 628 GLN A C 1
ATOM 4581 O O . GLN A 1 628 ? -35.383 -2.289 3.394 1.00 97.19 628 GLN A O 1
ATOM 4586 N N . SER A 1 629 ? -35.233 -3.203 1.346 1.00 95.94 629 SER A N 1
ATOM 4587 C CA . SER A 1 629 ? -34.746 -4.501 1.840 1.00 95.94 629 SER A CA 1
ATOM 4588 C C . SER A 1 629 ? -33.371 -4.413 2.511 1.00 95.94 629 SER A C 1
ATOM 4590 O O . SER A 1 629 ? -33.152 -5.062 3.528 1.00 95.94 629 SER A O 1
ATOM 4592 N N . LEU A 1 630 ? -32.455 -3.593 1.981 1.00 97.00 630 LEU A N 1
ATOM 4593 C CA . LEU A 1 630 ? -31.107 -3.423 2.545 1.00 97.00 630 LEU A CA 1
ATOM 4594 C C . LEU A 1 630 ? -31.087 -2.591 3.837 1.00 97.00 630 LEU A C 1
ATOM 4596 O O . LEU A 1 630 ? -30.201 -2.768 4.671 1.00 97.00 630 LEU A O 1
ATOM 4600 N N . THR A 1 631 ? -32.011 -1.637 3.988 1.00 96.88 631 THR A N 1
ATOM 4601 C CA . THR A 1 631 ? -31.983 -0.658 5.092 1.00 96.88 631 THR A CA 1
ATOM 4602 C C . THR A 1 631 ? -33.005 -0.920 6.196 1.00 96.88 631 THR A C 1
ATOM 4604 O O . THR A 1 631 ? -32.822 -0.425 7.313 1.00 96.88 631 THR A O 1
ATOM 4607 N N . GLY A 1 632 ? -34.063 -1.678 5.900 1.00 95.75 632 GLY A N 1
ATOM 4608 C CA . GLY A 1 632 ? -35.171 -1.981 6.808 1.00 95.75 632 GLY A CA 1
ATOM 4609 C C . GLY A 1 632 ? -36.292 -0.935 6.835 1.00 95.75 632 GLY A C 1
ATOM 4610 O O . GLY A 1 632 ? -37.339 -1.200 7.416 1.00 95.75 632 GLY A O 1
ATOM 4611 N N . TYR A 1 633 ? -36.124 0.230 6.203 1.00 95.75 633 TYR A N 1
ATOM 4612 C CA . TYR A 1 633 ? -37.172 1.257 6.159 1.00 95.75 633 TYR A CA 1
ATOM 4613 C C . TYR A 1 633 ? -38.238 0.902 5.132 1.00 95.75 633 TYR A C 1
ATOM 4615 O O . TYR A 1 633 ? -37.956 0.919 3.941 1.00 95.75 633 TYR A O 1
ATOM 4623 N N . SER A 1 634 ? -39.469 0.643 5.564 1.00 93.62 634 SER A N 1
ATOM 4624 C CA . SER A 1 634 ? -40.589 0.331 4.663 1.00 93.62 634 SER A CA 1
ATOM 4625 C C . SER A 1 634 ? -41.116 1.538 3.879 1.00 93.62 634 SER A C 1
ATOM 4627 O O . SER A 1 634 ? -41.762 1.373 2.850 1.00 93.62 634 SER A O 1
ATOM 4629 N N . ASP A 1 635 ? -40.861 2.754 4.359 1.00 93.00 635 ASP A N 1
ATOM 4630 C CA . ASP A 1 635 ? -41.310 4.023 3.776 1.00 93.00 635 ASP A CA 1
ATOM 4631 C C . ASP A 1 635 ? -40.193 4.764 3.022 1.00 93.00 635 ASP A C 1
ATOM 4633 O O . ASP A 1 635 ? -40.358 5.924 2.634 1.00 93.00 635 ASP A O 1
ATOM 4637 N N . LEU A 1 636 ? -39.045 4.114 2.791 1.00 94.75 636 LEU A N 1
ATOM 4638 C CA . LEU A 1 636 ? -37.948 4.716 2.042 1.00 94.75 636 LEU A CA 1
ATOM 4639 C C . LEU A 1 636 ? -38.369 4.961 0.590 1.00 94.75 636 LEU A C 1
ATOM 4641 O O . LEU A 1 636 ? -38.726 4.039 -0.144 1.00 94.75 636 LEU A O 1
ATOM 4645 N N . SER A 1 637 ? -38.273 6.218 0.173 1.00 95.00 637 SER A N 1
ATOM 4646 C CA . SER A 1 637 ? -38.549 6.680 -1.179 1.00 95.00 637 SER A CA 1
ATOM 4647 C C . SER A 1 637 ? -37.388 7.533 -1.662 1.00 95.00 637 SER A C 1
ATOM 4649 O O . SER A 1 637 ? -37.187 8.663 -1.206 1.00 95.00 637 SER A O 1
ATOM 4651 N N . CYS A 1 638 ? -36.655 7.001 -2.627 1.00 94.38 638 CYS A N 1
ATOM 4652 C CA . CYS A 1 638 ? -35.572 7.659 -3.326 1.00 94.38 638 CYS A CA 1
ATOM 4653 C C . CYS A 1 638 ? -35.972 7.951 -4.775 1.00 94.38 638 CYS A C 1
ATOM 4655 O O . CYS A 1 638 ? -36.573 7.124 -5.457 1.00 94.38 638 CYS A O 1
ATOM 4657 N N . MET A 1 639 ? -35.596 9.130 -5.259 1.00 93.19 639 MET A N 1
ATOM 4658 C CA . MET A 1 639 ? -35.712 9.504 -6.667 1.00 93.19 639 MET A CA 1
ATOM 4659 C C . MET A 1 639 ? -34.355 9.907 -7.228 1.00 93.19 639 MET A C 1
ATOM 4661 O O . MET A 1 639 ? -33.506 10.437 -6.500 1.00 93.19 639 MET A O 1
ATOM 4665 N N . THR A 1 640 ? -34.155 9.688 -8.526 1.00 92.81 640 THR A N 1
ATOM 4666 C CA . THR A 1 640 ? -32.904 10.057 -9.199 1.00 92.81 640 THR A CA 1
ATOM 4667 C C . THR A 1 640 ? -33.143 10.946 -10.403 1.00 92.81 640 THR A C 1
ATOM 4669 O O . THR A 1 640 ? -34.165 10.854 -11.074 1.00 92.81 640 THR A O 1
ATOM 4672 N N . GLY A 1 641 ? -32.173 11.792 -10.729 1.00 91.31 641 GLY A N 1
ATOM 4673 C CA . GLY A 1 641 ? -32.220 12.579 -11.958 1.00 91.31 641 GLY A CA 1
ATOM 4674 C C . GLY A 1 641 ? -30.841 13.046 -12.388 1.00 91.31 641 GLY A C 1
ATOM 4675 O O . GLY A 1 641 ? -29.871 12.899 -11.649 1.00 91.31 641 GLY A O 1
ATOM 4676 N N . ALA A 1 642 ? -30.731 13.576 -13.603 1.00 91.19 642 ALA A N 1
ATOM 4677 C CA . ALA A 1 642 ? -29.460 14.073 -14.119 1.00 91.19 642 ALA A CA 1
ATOM 4678 C C . ALA A 1 642 ? -29.039 15.372 -13.413 1.00 91.19 642 ALA A C 1
ATOM 4680 O O . ALA A 1 642 ? -29.867 16.230 -13.100 1.00 91.19 642 ALA A O 1
ATOM 4681 N N . VAL A 1 643 ? -27.735 15.531 -13.196 1.00 91.25 643 VAL A N 1
ATOM 4682 C CA . VAL A 1 643 ? -27.120 16.796 -12.782 1.00 91.25 643 VAL A CA 1
ATOM 4683 C C . VAL A 1 643 ? -26.496 17.435 -14.012 1.00 91.25 643 VAL A C 1
ATOM 4685 O O . VAL A 1 643 ? -25.787 16.774 -14.768 1.00 91.25 643 VAL A O 1
ATOM 4688 N N . ALA A 1 644 ? -26.739 18.731 -14.213 1.00 89.31 644 ALA A N 1
ATOM 4689 C CA . ALA A 1 644 ? -26.142 19.460 -15.324 1.00 89.31 644 ALA A CA 1
ATOM 4690 C C . ALA A 1 644 ? -24.607 19.341 -15.287 1.00 89.31 644 ALA A C 1
ATOM 4692 O O . ALA A 1 644 ? -23.968 19.581 -14.258 1.00 89.31 644 ALA A O 1
ATOM 4693 N N . ALA A 1 645 ? -24.004 18.976 -16.420 1.00 88.06 645 ALA A N 1
ATOM 4694 C CA . ALA A 1 645 ? -22.555 18.865 -16.522 1.00 88.06 645 ALA A CA 1
ATOM 4695 C C . ALA A 1 645 ? -21.874 20.200 -16.171 1.00 88.06 645 ALA A C 1
ATOM 4697 O O . ALA A 1 645 ? -22.417 21.278 -16.404 1.00 88.06 645 ALA A O 1
ATOM 4698 N N . LYS A 1 646 ? -20.655 20.126 -15.630 1.00 86.38 646 LYS A N 1
ATOM 4699 C CA . LYS A 1 646 ? -19.832 21.250 -15.145 1.00 86.38 646 LYS A CA 1
ATOM 4700 C C . LYS A 1 646 ? -20.365 21.973 -13.903 1.00 86.38 646 LYS A C 1
ATOM 4702 O O . LYS A 1 646 ? -19.610 22.781 -13.346 1.00 86.38 646 LYS A O 1
ATOM 4707 N N . LEU A 1 647 ? -21.582 21.671 -13.440 1.00 89.25 647 LEU A N 1
ATOM 4708 C CA . LEU A 1 647 ? -22.106 22.186 -12.175 1.00 89.25 647 LEU A CA 1
ATOM 4709 C C . LEU A 1 647 ? -21.198 21.738 -11.024 1.00 89.25 647 LEU A C 1
ATOM 4711 O O . LEU A 1 647 ? -20.709 20.608 -11.004 1.00 89.25 647 LEU A O 1
ATOM 4715 N N . ARG A 1 648 ? -20.912 22.640 -10.086 1.00 89.12 648 ARG A N 1
ATOM 4716 C CA . ARG A 1 648 ? -20.004 22.340 -8.978 1.00 89.12 648 ARG A CA 1
ATOM 4717 C C . ARG A 1 648 ? -20.747 21.549 -7.905 1.00 89.12 648 ARG A C 1
ATOM 4719 O O . ARG A 1 648 ? -21.715 22.033 -7.338 1.00 89.12 648 ARG A O 1
ATOM 4726 N N . VAL A 1 649 ? -20.258 20.354 -7.616 1.00 89.00 649 VAL A N 1
ATOM 4727 C CA . VAL A 1 649 ? -20.685 19.527 -6.493 1.00 89.00 649 VAL A CA 1
ATOM 4728 C C . VAL A 1 649 ? -19.828 19.892 -5.297 1.00 89.00 649 VAL A C 1
ATOM 4730 O O . VAL A 1 649 ? -18.616 19.696 -5.331 1.00 89.00 649 VAL A O 1
ATOM 4733 N N . ASN A 1 650 ? -20.442 20.451 -4.263 1.00 87.81 650 ASN A N 1
ATOM 4734 C CA . ASN A 1 650 ? -19.756 20.877 -3.050 1.00 87.81 650 ASN A CA 1
ATOM 4735 C C . ASN A 1 650 ? -20.089 19.944 -1.896 1.00 87.81 650 ASN A C 1
ATOM 4737 O O . ASN A 1 650 ? -21.162 19.338 -1.852 1.00 87.81 650 ASN A O 1
ATOM 4741 N N . ARG A 1 651 ? -19.165 19.864 -0.943 1.00 87.31 651 ARG A N 1
ATOM 4742 C CA . ARG A 1 651 ? -19.427 19.241 0.351 1.00 87.31 651 ARG A CA 1
ATOM 4743 C C . ARG A 1 651 ? -20.443 20.089 1.124 1.00 87.31 651 ARG A C 1
ATOM 4745 O O . ARG A 1 651 ? -20.292 21.307 1.167 1.00 87.31 651 ARG A O 1
ATOM 4752 N N . VAL A 1 652 ? -21.463 19.458 1.703 1.00 84.19 652 VAL A N 1
ATOM 4753 C CA . VAL A 1 652 ? -22.562 20.154 2.409 1.00 84.19 652 VAL A CA 1
ATOM 4754 C C . VAL A 1 652 ? -22.521 19.939 3.920 1.00 84.19 652 VAL A C 1
ATOM 4756 O O . VAL A 1 652 ? -23.023 20.767 4.670 1.00 84.19 652 VAL A O 1
ATOM 4759 N N . VAL A 1 653 ? -21.889 18.855 4.367 1.00 79.69 653 VAL A N 1
ATOM 4760 C CA . VAL A 1 653 ? -21.631 18.570 5.784 1.00 79.69 653 VAL A CA 1
ATOM 4761 C C . VAL A 1 653 ? -20.136 18.618 6.056 1.00 79.69 653 VAL A C 1
ATOM 4763 O O . VAL A 1 653 ? -19.327 18.279 5.190 1.00 79.69 653 VAL A O 1
ATOM 4766 N N . SER A 1 654 ? -19.749 18.998 7.268 1.00 66.88 654 SER A N 1
ATOM 4767 C CA . SER A 1 654 ? -18.393 18.806 7.783 1.00 66.88 654 SER A CA 1
ATOM 4768 C C . SER A 1 654 ? -18.135 17.306 7.976 1.00 66.88 654 SER A C 1
ATOM 4770 O O . SER A 1 654 ? -18.192 16.783 9.083 1.00 66.88 654 SER A O 1
ATOM 4772 N N . ALA A 1 655 ? -17.944 16.594 6.864 1.00 59.59 655 ALA A N 1
ATOM 4773 C CA . ALA A 1 655 ? -17.526 15.199 6.859 1.00 59.59 655 ALA A CA 1
ATOM 4774 C C . ALA A 1 655 ? -16.146 15.064 7.519 1.00 59.59 655 ALA A C 1
ATOM 4776 O O . ALA A 1 655 ? -15.388 16.039 7.564 1.00 59.59 655 ALA A O 1
ATOM 4777 N N . ILE A 1 656 ? -15.829 13.853 7.984 1.00 55.91 656 ILE A N 1
ATOM 4778 C CA . ILE A 1 656 ? -14.574 13.505 8.670 1.00 55.91 656 ILE A CA 1
ATOM 4779 C C . ILE A 1 656 ? -13.362 14.136 7.955 1.00 55.91 656 ILE A C 1
ATOM 4781 O O . ILE A 1 656 ? -13.248 14.070 6.726 1.00 55.91 656 ILE A O 1
ATOM 4785 N N . ALA A 1 657 ? -12.458 14.742 8.737 1.00 52.25 657 ALA A N 1
ATOM 4786 C CA . ALA A 1 657 ? -11.283 15.493 8.272 1.00 52.25 657 ALA A CA 1
ATOM 4787 C C . ALA A 1 657 ? -10.370 14.709 7.302 1.00 52.25 657 ALA A C 1
ATOM 4789 O O . ALA A 1 657 ? -9.660 15.304 6.494 1.00 52.25 657 ALA A O 1
ATOM 4790 N N . GLU A 1 658 ? -10.440 13.376 7.338 1.00 55.50 658 GLU A N 1
ATOM 4791 C CA . GLU A 1 658 ? -9.689 12.447 6.488 1.00 55.50 658 GLU A CA 1
ATOM 4792 C C . GLU A 1 658 ? -10.012 12.599 4.981 1.00 55.50 658 GLU A C 1
ATOM 4794 O O . GLU A 1 658 ? -9.168 12.320 4.126 1.00 55.50 658 GLU A O 1
ATOM 4799 N N . LEU A 1 659 ? -11.196 13.105 4.610 1.00 64.00 659 LEU A N 1
ATOM 4800 C CA . LEU A 1 659 ? -11.545 13.362 3.208 1.00 64.00 659 LEU A CA 1
ATOM 4801 C C . LEU A 1 659 ? -11.069 14.747 2.765 1.00 64.00 659 LEU A C 1
ATOM 4803 O O . LEU A 1 659 ? -11.619 15.766 3.173 1.00 64.00 659 LEU A O 1
ATOM 4807 N N . ARG A 1 660 ? -10.097 14.806 1.848 1.00 64.62 660 ARG A N 1
ATOM 4808 C CA . ARG A 1 660 ? -9.474 16.060 1.355 1.00 64.62 660 ARG A CA 1
ATOM 4809 C C . ARG A 1 660 ? -10.275 16.849 0.308 1.00 64.62 660 ARG A C 1
ATOM 4811 O O . ARG A 1 660 ? -9.807 17.876 -0.171 1.00 64.62 660 ARG A O 1
ATOM 4818 N N . SER A 1 661 ? -11.460 16.393 -0.107 1.00 69.44 661 SER A N 1
ATOM 4819 C CA . SER A 1 661 ? -12.164 16.993 -1.257 1.00 69.44 661 SER A CA 1
ATOM 4820 C C . SER A 1 661 ? -13.182 18.067 -0.882 1.00 69.44 661 SER A C 1
ATOM 4822 O O . SER A 1 661 ? -14.251 17.764 -0.350 1.00 69.44 661 SER A O 1
ATOM 4824 N N . SER A 1 662 ? -12.914 19.323 -1.226 1.00 69.94 662 SER A N 1
ATOM 4825 C CA . SER A 1 662 ? -13.899 20.409 -1.099 1.00 69.94 662 SER A CA 1
ATOM 4826 C C . SER A 1 662 ? -15.052 20.314 -2.114 1.00 69.94 662 SER A C 1
ATOM 4828 O O . SER A 1 662 ? -16.033 21.049 -2.004 1.00 69.94 662 SER A O 1
ATOM 4830 N N . GLY A 1 663 ? -14.966 19.400 -3.086 1.00 80.12 663 GLY A N 1
ATOM 4831 C CA . GLY A 1 663 ? -15.946 19.221 -4.151 1.00 80.12 663 GLY A CA 1
ATOM 4832 C C . GLY A 1 663 ? -15.312 18.838 -5.489 1.00 80.12 663 GLY A C 1
ATOM 4833 O O . GLY A 1 663 ? -14.098 18.660 -5.588 1.00 80.12 663 GLY A O 1
ATOM 4834 N N . TRP A 1 664 ? -16.140 18.719 -6.527 1.00 87.31 664 TRP A N 1
ATOM 4835 C CA . TRP A 1 664 ? -15.732 18.451 -7.915 1.00 87.31 664 TRP A CA 1
ATOM 4836 C C . TRP A 1 664 ? -16.741 19.048 -8.902 1.00 87.31 664 TRP A C 1
ATOM 4838 O O . TRP A 1 664 ? -17.772 19.593 -8.512 1.00 87.31 664 TRP A O 1
ATOM 4848 N N . ARG A 1 665 ? -16.471 18.955 -10.207 1.00 86.69 665 ARG A N 1
ATOM 4849 C CA . ARG A 1 665 ? -17.450 19.312 -11.244 1.00 86.69 665 ARG A CA 1
ATOM 4850 C C . ARG A 1 665 ? -18.208 18.082 -11.734 1.00 86.69 665 ARG A C 1
ATOM 4852 O O . ARG A 1 665 ? -17.598 17.092 -12.156 1.00 86.69 665 ARG A O 1
ATOM 4859 N N . ALA A 1 666 ? -19.535 18.180 -11.712 1.00 88.00 666 ALA A N 1
ATOM 4860 C CA . ALA A 1 666 ? -20.449 17.198 -12.271 1.00 88.00 666 ALA A CA 1
ATOM 4861 C C . ALA A 1 666 ? -20.132 16.932 -13.749 1.00 88.00 666 ALA A C 1
ATOM 4863 O O . ALA A 1 666 ? -19.649 17.800 -14.479 1.00 88.00 666 ALA A O 1
ATOM 4864 N N . GLN A 1 667 ? -20.402 15.714 -14.188 1.00 88.62 667 GLN A N 1
ATOM 4865 C CA . GLN A 1 667 ? -20.273 15.271 -15.572 1.00 88.62 667 GLN A CA 1
ATOM 4866 C C . GLN A 1 667 ? -21.647 14.995 -16.160 1.00 88.62 667 GLN A C 1
ATOM 4868 O O . GLN A 1 667 ? -22.635 14.968 -15.436 1.00 88.62 667 GLN A O 1
ATOM 4873 N N . GLN A 1 668 ? -21.693 14.712 -17.462 1.00 86.81 668 GLN A N 1
ATOM 4874 C CA . GLN A 1 668 ? -22.927 14.293 -18.135 1.00 86.81 668 GLN A CA 1
ATOM 4875 C C . GLN A 1 668 ? -23.575 13.058 -17.488 1.00 86.81 668 GLN A C 1
ATOM 4877 O O . GLN A 1 668 ? -24.784 12.887 -17.556 1.00 86.81 668 GLN A O 1
ATOM 4882 N N . VAL A 1 669 ? -22.771 12.222 -16.829 1.00 86.38 669 VAL A N 1
ATOM 4883 C CA . VAL A 1 669 ? -23.218 10.994 -16.159 1.00 86.38 669 VAL A CA 1
ATOM 4884 C C . VAL A 1 669 ? -23.485 11.167 -14.663 1.00 86.38 669 VAL A C 1
ATOM 4886 O O . VAL A 1 669 ? -23.835 10.203 -13.984 1.00 86.38 669 VAL A O 1
ATOM 4889 N N . THR A 1 670 ? -23.294 12.371 -14.118 1.00 91.31 670 THR A N 1
ATOM 4890 C CA . THR A 1 670 ? -23.595 12.642 -12.711 1.00 91.31 670 THR A CA 1
ATOM 4891 C C . THR A 1 670 ? -25.103 12.712 -12.520 1.00 91.31 670 THR A C 1
ATOM 4893 O O . THR A 1 670 ? -25.819 13.386 -13.260 1.00 91.31 670 THR A O 1
ATOM 4896 N N . ARG A 1 671 ? -25.579 12.025 -11.490 1.00 91.94 671 ARG A N 1
ATOM 4897 C CA . ARG A 1 671 ? -26.967 11.983 -11.062 1.00 91.94 671 ARG A CA 1
ATOM 4898 C C . ARG A 1 671 ? -27.083 12.568 -9.665 1.00 91.94 671 ARG A C 1
ATOM 4900 O O . ARG A 1 671 ? -26.145 12.499 -8.872 1.00 91.94 671 ARG A O 1
ATOM 4907 N N . TYR A 1 672 ? -28.235 13.147 -9.371 1.00 93.81 672 TYR A N 1
ATOM 4908 C CA . TYR A 1 672 ? -28.623 13.404 -8.000 1.00 93.81 672 TYR A CA 1
ATOM 4909 C C . TYR A 1 672 ? -29.482 12.245 -7.504 1.00 93.81 672 TYR A C 1
ATOM 4911 O O . TYR A 1 672 ? -30.147 11.562 -8.286 1.00 93.81 672 TYR A O 1
ATOM 4919 N N . ILE A 1 673 ? -29.451 12.047 -6.199 1.00 92.75 673 ILE A N 1
ATOM 4920 C CA . ILE A 1 673 ? -30.186 11.053 -5.440 1.00 92.75 673 ILE A CA 1
ATOM 4921 C C . ILE A 1 673 ? -30.899 11.836 -4.352 1.00 92.75 673 ILE A C 1
ATOM 4923 O O . ILE A 1 673 ? -30.269 12.597 -3.626 1.00 92.75 673 ILE A O 1
ATOM 4927 N N . LYS A 1 674 ? -32.215 11.705 -4.266 1.00 91.25 674 LYS A N 1
ATOM 4928 C CA . LYS A 1 674 ? -32.999 12.353 -3.220 1.00 91.25 674 LYS A CA 1
ATOM 4929 C C . LYS A 1 674 ? -33.854 11.304 -2.541 1.00 91.25 674 LYS A C 1
ATOM 4931 O O . LYS A 1 674 ? -34.874 10.907 -3.097 1.00 91.25 674 LYS A O 1
ATOM 4936 N N . CYS A 1 675 ? -33.437 10.891 -1.356 1.00 93.94 675 CYS A N 1
ATOM 4937 C CA . CYS A 1 675 ? -34.230 10.052 -0.470 1.00 93.94 675 CYS A CA 1
ATOM 4938 C C . CYS A 1 675 ? -34.947 10.905 0.586 1.00 93.94 675 CYS A C 1
ATOM 4940 O O . CYS A 1 675 ? -34.418 11.935 1.014 1.00 93.94 675 CYS A O 1
ATOM 4942 N N . ASN A 1 676 ? -36.144 10.487 1.004 1.00 93.25 676 ASN A N 1
ATOM 4943 C CA . ASN A 1 676 ? -36.877 11.086 2.131 1.00 93.25 676 ASN A CA 1
ATOM 4944 C C . ASN A 1 676 ? -36.167 10.896 3.486 1.00 93.25 676 ASN A C 1
ATOM 4946 O O . ASN A 1 676 ? -36.444 11.641 4.422 1.00 93.25 676 ASN A O 1
ATOM 4950 N N . ILE A 1 677 ? -35.238 9.941 3.570 1.00 91.31 677 ILE A N 1
ATOM 4951 C CA . ILE A 1 677 ? -34.401 9.648 4.738 1.00 91.31 677 ILE A CA 1
ATOM 4952 C C . ILE A 1 677 ? -32.923 9.797 4.347 1.00 91.31 677 ILE A C 1
ATOM 4954 O O . ILE A 1 677 ? -32.552 9.592 3.191 1.00 91.31 677 ILE A O 1
ATOM 4958 N N . GLY A 1 678 ? -32.073 10.137 5.318 1.00 91.44 678 GLY A N 1
ATOM 4959 C CA . GLY A 1 678 ? -30.617 10.138 5.186 1.00 91.44 678 GLY A CA 1
ATOM 4960 C C . GLY A 1 678 ? -29.990 11.515 5.010 1.00 91.44 678 GLY A C 1
ATOM 4961 O O . GLY A 1 678 ? -30.648 12.499 4.670 1.00 91.44 678 GLY A O 1
ATOM 4962 N N . THR A 1 679 ? -28.681 11.578 5.213 1.00 91.88 679 THR A N 1
ATOM 4963 C CA . THR A 1 679 ? -27.930 12.833 5.263 1.00 91.88 679 THR A CA 1
ATOM 4964 C C . THR A 1 679 ? -27.225 13.098 3.942 1.00 91.88 679 THR A C 1
ATOM 4966 O O . THR A 1 679 ? -26.467 12.270 3.439 1.00 91.88 679 THR A O 1
ATOM 4969 N N . THR A 1 680 ? -27.450 14.282 3.374 1.00 91.81 680 THR A N 1
ATOM 4970 C CA . THR A 1 680 ? -26.739 14.731 2.172 1.00 91.81 680 THR A CA 1
ATOM 4971 C C . THR A 1 680 ? -25.299 15.092 2.519 1.00 91.81 680 THR A C 1
ATOM 4973 O O . THR A 1 680 ? -25.071 15.994 3.318 1.00 91.81 680 THR A O 1
ATOM 4976 N N . VAL A 1 681 ? -24.326 14.441 1.882 1.00 90.50 681 VAL A N 1
ATOM 4977 C CA . VAL A 1 681 ? -22.896 14.703 2.112 1.00 90.50 681 VAL A CA 1
ATOM 4978 C C . VAL A 1 681 ? -22.326 15.663 1.071 1.00 90.50 681 VAL A C 1
ATOM 4980 O O . VAL A 1 681 ? -21.586 16.591 1.406 1.00 90.50 681 VAL A O 1
ATOM 4983 N N . PHE A 1 682 ? -22.708 15.474 -0.194 1.00 91.50 682 PHE A N 1
ATOM 4984 C CA . PHE A 1 682 ? -22.304 16.321 -1.316 1.00 91.50 682 PHE A CA 1
ATOM 4985 C C . PHE A 1 682 ? -23.514 16.684 -2.173 1.00 91.50 682 PHE A C 1
ATOM 4987 O O . PHE A 1 682 ? -24.332 15.813 -2.463 1.00 91.50 682 PHE A O 1
ATOM 4994 N N . ALA A 1 683 ? -23.611 17.935 -2.625 1.00 91.81 683 ALA A N 1
ATOM 4995 C CA . ALA A 1 683 ? -24.715 18.417 -3.458 1.00 91.81 683 ALA A CA 1
ATOM 4996 C C . ALA A 1 683 ? -24.241 19.359 -4.568 1.00 91.81 683 ALA A C 1
ATOM 4998 O O . ALA A 1 683 ? -23.299 20.133 -4.391 1.00 91.81 683 ALA A O 1
ATOM 4999 N N . ALA A 1 684 ? -24.914 19.301 -5.719 1.00 86.06 684 ALA A N 1
ATOM 5000 C CA . ALA A 1 684 ? -24.608 20.135 -6.884 1.00 86.06 684 ALA A CA 1
ATOM 5001 C C . ALA A 1 684 ? -25.202 21.555 -6.799 1.00 86.06 684 ALA A C 1
ATOM 5003 O O . ALA A 1 684 ? -24.756 22.468 -7.488 1.00 86.06 684 ALA A O 1
ATOM 5004 N N . ASN A 1 685 ? -26.189 21.758 -5.925 1.00 76.12 685 ASN A N 1
ATOM 5005 C CA . ASN A 1 685 ? -26.762 23.062 -5.627 1.00 76.12 685 ASN A CA 1
ATOM 5006 C C . ASN A 1 685 ? -26.913 23.201 -4.108 1.00 76.12 685 ASN A C 1
ATOM 5008 O O . ASN A 1 685 ? -27.629 22.420 -3.479 1.00 76.12 685 ASN A O 1
ATOM 5012 N N . VAL A 1 686 ? -26.201 24.169 -3.529 1.00 59.78 686 VAL A N 1
ATOM 5013 C CA . VA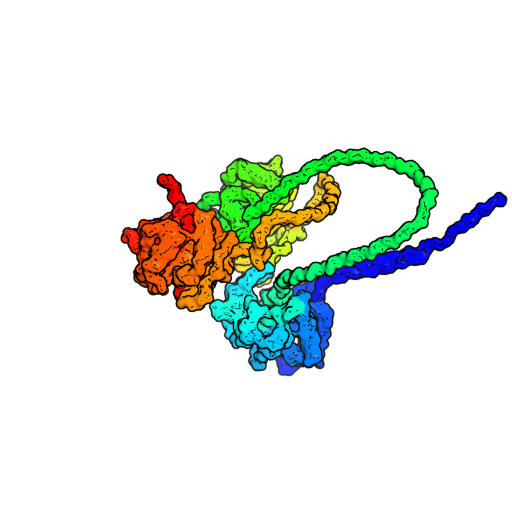L A 1 686 ? -26.146 24.385 -2.074 1.00 59.78 686 VAL A CA 1
ATOM 5014 C C . VAL A 1 686 ? -27.428 25.060 -1.569 1.00 59.78 686 VAL A C 1
ATOM 5016 O O . VAL A 1 686 ? -27.803 24.887 -0.413 1.00 59.78 686 VAL A O 1
ATOM 5019 N N . VAL A 1 687 ? -28.168 25.761 -2.439 1.00 51.06 687 VAL A N 1
ATOM 5020 C CA . VAL A 1 687 ? -29.420 26.429 -2.059 1.00 51.06 687 VAL A CA 1
ATOM 5021 C C . VAL A 1 687 ? -30.564 25.406 -2.065 1.00 51.06 687 VAL A C 1
ATOM 5023 O O . VAL A 1 687 ? -31.227 25.167 -3.075 1.00 51.06 687 VAL A O 1
ATOM 5026 N N . GLY A 1 688 ? -30.768 24.762 -0.911 1.00 56.28 688 GLY A N 1
ATOM 5027 C CA . GLY A 1 688 ? -31.913 23.893 -0.612 1.00 56.28 688 GLY A CA 1
ATOM 5028 C C . GLY A 1 688 ? -31.673 22.382 -0.704 1.00 56.28 688 GLY A C 1
ATOM 5029 O O . GLY A 1 688 ? -32.648 21.635 -0.660 1.00 56.28 688 GLY A O 1
ATOM 5030 N N . SER A 1 689 ? -30.426 21.918 -0.868 1.00 59.53 689 SER A N 1
ATOM 5031 C CA . SER A 1 689 ? -30.040 20.486 -0.858 1.00 59.53 689 SER A CA 1
ATOM 5032 C C . SER A 1 689 ? -30.815 19.583 -1.835 1.00 59.53 689 SER A C 1
ATOM 5034 O O . SER A 1 689 ? -30.810 18.362 -1.702 1.00 59.53 689 SER A O 1
ATOM 5036 N N . LYS A 1 690 ? -31.486 20.156 -2.846 1.00 65.44 690 LYS A N 1
ATOM 5037 C CA . LYS A 1 690 ? -32.428 19.421 -3.712 1.00 65.44 690 LYS A CA 1
ATOM 5038 C C . LYS A 1 690 ? -31.751 18.415 -4.650 1.00 65.44 690 LYS A C 1
ATOM 5040 O O . LYS A 1 690 ? -32.435 17.559 -5.200 1.00 65.44 690 LYS A O 1
ATOM 5045 N N . GLN A 1 691 ? -30.435 18.532 -4.843 1.00 83.50 691 GLN A N 1
ATOM 5046 C CA . GLN A 1 691 ? -29.637 17.704 -5.751 1.00 83.50 691 GLN A CA 1
ATOM 5047 C C . GLN A 1 691 ? -28.418 17.114 -5.031 1.00 83.50 691 GLN A C 1
ATOM 5049 O O . GLN A 1 691 ? -27.272 17.461 -5.336 1.00 83.50 691 GLN A O 1
ATOM 5054 N N . ALA A 1 692 ? -28.662 16.255 -4.042 1.00 90.44 692 ALA A N 1
ATOM 5055 C CA . ALA A 1 692 ? -27.601 15.498 -3.390 1.00 90.44 692 ALA A CA 1
ATOM 5056 C C . ALA A 1 692 ? -26.970 14.518 -4.389 1.00 90.44 692 ALA A C 1
ATOM 5058 O O . ALA A 1 692 ? -27.669 13.779 -5.063 1.00 90.44 692 ALA A O 1
ATOM 5059 N N . VAL A 1 693 ? -25.648 14.532 -4.522 1.00 93.00 693 VAL A N 1
ATOM 5060 C CA . VAL A 1 693 ? -24.889 13.589 -5.363 1.00 93.00 693 VAL A CA 1
ATOM 5061 C C . VAL A 1 693 ? -24.361 12.433 -4.520 1.00 93.00 693 VAL A C 1
ATOM 5063 O O . VAL A 1 693 ? -24.196 11.329 -5.028 1.00 93.00 693 VAL A O 1
ATOM 5066 N N . ILE A 1 694 ? -24.113 12.677 -3.231 1.00 93.94 694 ILE A N 1
ATOM 5067 C CA . ILE A 1 694 ? -23.778 11.636 -2.261 1.00 93.94 694 ILE A CA 1
ATOM 5068 C C . ILE A 1 694 ? -24.676 11.812 -1.048 1.00 93.94 694 ILE A C 1
ATOM 5070 O O . ILE A 1 694 ? -24.704 12.895 -0.455 1.00 93.94 694 ILE A O 1
ATOM 5074 N N . GLN A 1 695 ? -25.387 10.749 -0.689 1.00 94.12 695 GLN A N 1
ATOM 5075 C CA . GLN A 1 695 ? -26.263 10.691 0.477 1.00 94.12 695 GLN A CA 1
ATOM 5076 C C . GLN A 1 695 ? -25.911 9.444 1.291 1.00 94.12 695 GLN A C 1
ATOM 5078 O O . GLN A 1 695 ? -25.652 8.389 0.719 1.00 94.12 695 GLN A O 1
ATOM 5083 N N . GLU A 1 696 ? -25.877 9.556 2.614 1.00 94.38 696 GLU A N 1
ATOM 5084 C CA . GLU A 1 696 ? -25.711 8.406 3.505 1.00 94.38 696 GLU A CA 1
ATOM 5085 C C . GLU A 1 696 ? -27.013 8.098 4.230 1.00 94.38 696 GLU A C 1
ATOM 5087 O O . GLU A 1 696 ? -27.637 8.980 4.824 1.00 94.38 696 GLU A O 1
ATOM 5092 N N . LEU A 1 697 ? -27.407 6.831 4.179 1.00 95.50 697 LEU A N 1
ATOM 5093 C CA . LEU A 1 697 ? -28.510 6.268 4.934 1.00 95.50 697 LEU A CA 1
ATOM 5094 C C . LEU A 1 697 ? -27.937 5.490 6.120 1.00 95.50 697 LEU A C 1
ATOM 5096 O O . LEU A 1 697 ? -27.079 4.621 5.950 1.00 95.50 697 LEU A O 1
ATOM 5100 N N . THR A 1 698 ? -28.452 5.764 7.310 1.00 95.12 698 THR A N 1
ATOM 5101 C CA . THR A 1 698 ? -28.261 4.892 8.470 1.00 95.12 698 THR A CA 1
ATOM 5102 C C . THR A 1 698 ? -29.412 3.903 8.475 1.00 95.12 698 THR A C 1
ATOM 5104 O O . THR A 1 698 ? -30.546 4.347 8.540 1.00 95.12 698 THR A O 1
ATOM 5107 N N . THR A 1 699 ? -29.145 2.601 8.371 1.00 95.62 699 THR A N 1
ATOM 5108 C CA . THR A 1 699 ? -30.164 1.532 8.448 1.00 95.62 699 THR A CA 1
ATOM 5109 C C . THR A 1 699 ? -30.869 1.518 9.808 1.00 95.62 699 THR A C 1
ATOM 5111 O O . THR A 1 699 ? -30.337 2.055 10.783 1.00 95.62 699 THR A O 1
ATOM 5114 N N . MET A 1 700 ? -32.016 0.839 9.922 1.00 92.81 700 MET A N 1
ATOM 5115 C CA . MET A 1 700 ? -32.749 0.735 11.195 1.00 92.81 700 MET A CA 1
ATOM 5116 C C . MET A 1 700 ? -31.922 0.144 12.351 1.00 92.81 700 MET A C 1
ATOM 5118 O O . MET A 1 700 ? -32.165 0.469 13.509 1.00 92.81 700 MET A O 1
ATOM 5122 N N . SER A 1 701 ? -30.922 -0.693 12.059 1.00 91.69 701 SER A N 1
ATOM 5123 C CA . SER A 1 701 ? -30.020 -1.271 13.066 1.00 91.69 701 SER A CA 1
ATOM 5124 C C . SER A 1 701 ? -28.720 -0.470 13.263 1.00 91.69 701 SER A C 1
ATOM 5126 O O . SER A 1 701 ? -27.823 -0.880 14.006 1.00 91.69 701 SER A O 1
ATOM 5128 N N . GLY A 1 702 ? -28.588 0.685 12.606 1.00 91.75 702 GLY A N 1
ATOM 5129 C CA . GLY A 1 702 ? -27.447 1.589 12.738 1.00 91.75 702 GLY A CA 1
ATOM 5130 C C . GLY A 1 702 ? -26.248 1.281 11.835 1.00 91.75 702 GLY A C 1
ATOM 5131 O O . GLY A 1 702 ? -25.193 1.877 12.039 1.00 91.75 702 GLY A O 1
ATOM 5132 N N . GLY A 1 703 ? -26.370 0.351 10.885 1.00 95.06 703 GLY A N 1
ATOM 5133 C CA . GLY A 1 703 ? -25.413 0.166 9.785 1.00 95.06 703 GLY A CA 1
ATOM 5134 C C . GLY A 1 703 ? -25.465 1.297 8.754 1.00 95.06 703 GLY A C 1
ATOM 5135 O O . GLY A 1 703 ? -26.431 2.058 8.741 1.00 95.06 703 GLY A O 1
ATOM 5136 N N . THR A 1 704 ? -24.475 1.382 7.863 1.00 96.62 704 THR A N 1
ATOM 5137 C CA . THR A 1 704 ? -24.352 2.488 6.893 1.00 96.62 704 THR A CA 1
ATOM 5138 C C . THR A 1 704 ? -24.481 2.010 5.451 1.00 96.62 704 THR A C 1
ATOM 5140 O O . THR A 1 704 ? -23.739 1.132 5.008 1.00 96.62 704 THR A O 1
ATOM 5143 N N . VAL A 1 705 ? -25.369 2.664 4.699 1.00 97.62 705 VAL A N 1
ATOM 5144 C CA . VAL A 1 705 ? -25.493 2.532 3.243 1.00 97.62 705 VAL A CA 1
ATOM 5145 C C . VAL A 1 705 ? -25.229 3.890 2.598 1.00 97.62 705 VAL A C 1
ATOM 5147 O O . VAL A 1 705 ? -25.913 4.874 2.871 1.00 97.62 705 VAL A O 1
ATOM 5150 N N . ARG A 1 706 ? -24.230 3.960 1.726 1.00 97.19 706 ARG A N 1
ATOM 5151 C CA . ARG A 1 706 ? -23.805 5.173 1.031 1.00 97.19 706 ARG A CA 1
ATOM 5152 C C . ARG A 1 706 ? -24.278 5.141 -0.411 1.00 97.19 706 ARG A C 1
ATOM 5154 O O . ARG A 1 706 ? -23.968 4.215 -1.145 1.00 97.19 706 ARG A O 1
ATOM 5161 N N . LEU A 1 707 ? -24.989 6.173 -0.836 1.00 97.25 707 LEU A N 1
ATOM 5162 C CA . LEU A 1 707 ? -25.537 6.297 -2.182 1.00 97.25 707 LEU A CA 1
ATOM 5163 C C . LEU A 1 707 ? -24.687 7.283 -2.987 1.00 97.25 707 LEU A C 1
ATOM 5165 O O . LEU A 1 707 ? -24.451 8.404 -2.531 1.00 97.25 707 LEU A O 1
ATOM 5169 N N . ILE A 1 708 ? -24.226 6.880 -4.172 1.00 96.06 708 ILE A N 1
ATOM 5170 C CA . ILE A 1 708 ? -23.292 7.650 -5.003 1.00 96.06 708 ILE A CA 1
ATOM 5171 C C . ILE A 1 708 ? -23.875 7.853 -6.402 1.00 96.06 708 ILE A C 1
ATOM 5173 O O . ILE A 1 708 ? -23.969 6.928 -7.208 1.00 96.06 708 ILE A O 1
ATOM 5177 N N . GLY A 1 709 ? -24.207 9.100 -6.727 1.00 94.38 709 GLY A N 1
ATOM 5178 C CA . GLY A 1 709 ? -24.755 9.532 -8.014 1.00 94.38 709 GLY A CA 1
ATOM 5179 C C . GLY A 1 709 ? -23.694 9.752 -9.094 1.00 94.38 709 GLY A C 1
ATOM 5180 O O . GLY A 1 709 ? -23.792 10.681 -9.891 1.00 94.38 709 GLY A O 1
ATOM 5181 N N . TYR A 1 710 ? -22.631 8.956 -9.120 1.00 90.38 710 TYR A N 1
ATOM 5182 C CA . TYR A 1 710 ? -21.604 9.033 -10.156 1.00 90.38 710 TYR A CA 1
ATOM 5183 C C . TYR A 1 710 ? -21.224 7.628 -10.599 1.00 90.38 710 TYR A C 1
ATOM 5185 O O . TYR A 1 710 ? -20.581 6.899 -9.858 1.00 90.38 710 TYR A O 1
ATOM 5193 N N . ASN A 1 711 ? -21.597 7.269 -11.824 1.00 86.06 711 ASN A N 1
ATOM 5194 C CA . ASN A 1 711 ? -21.444 5.913 -12.346 1.00 86.06 711 ASN A CA 1
ATOM 5195 C C . ASN A 1 711 ? -20.035 5.584 -12.871 1.00 86.06 711 ASN A C 1
ATOM 5197 O O . ASN A 1 711 ? -19.877 4.580 -13.545 1.00 86.06 711 ASN A O 1
ATOM 5201 N N . PHE A 1 712 ? -19.027 6.436 -12.657 1.00 90.12 712 PHE A N 1
ATOM 5202 C CA . PHE A 1 712 ? -17.644 6.205 -13.104 1.00 90.12 712 PHE A CA 1
ATOM 5203 C C . PHE A 1 712 ? -17.428 6.027 -14.618 1.00 90.12 712 PHE A C 1
ATOM 5205 O O . PHE A 1 712 ? -16.315 5.710 -15.036 1.00 90.12 712 PHE A O 1
ATOM 5212 N N . ALA A 1 713 ? -18.403 6.359 -15.472 1.00 86.38 713 ALA A N 1
ATOM 5213 C CA . ALA A 1 713 ? -18.249 6.230 -16.925 1.00 86.38 713 ALA A CA 1
ATOM 5214 C C . ALA A 1 713 ? -17.135 7.114 -17.511 1.00 86.38 713 ALA A C 1
ATOM 5216 O O . ALA A 1 713 ? -16.520 6.742 -18.510 1.00 86.38 713 ALA A O 1
ATOM 5217 N N . SER A 1 714 ? -16.811 8.247 -16.874 1.00 82.12 714 SER A N 1
ATOM 5218 C CA . SER A 1 714 ? -15.658 9.084 -17.258 1.00 82.12 714 SER A CA 1
ATOM 5219 C C . SER A 1 714 ? -14.347 8.711 -16.546 1.00 82.12 714 SER A C 1
ATOM 5221 O O . SER A 1 714 ? -13.373 9.453 -16.627 1.00 82.12 714 SER A O 1
ATOM 5223 N N . GLY A 1 715 ? -14.317 7.572 -15.844 1.00 82.31 715 GLY A N 1
ATOM 5224 C CA . GLY A 1 715 ? -13.167 7.073 -15.090 1.00 82.31 715 GLY A CA 1
ATOM 5225 C C . GLY A 1 715 ? -13.269 7.304 -13.578 1.00 82.31 715 GLY A C 1
ATOM 5226 O O . GLY A 1 715 ? -13.968 8.215 -13.116 1.00 82.31 715 GLY A O 1
ATOM 5227 N N . GLY A 1 716 ? -12.536 6.484 -12.815 1.00 75.94 716 GLY A N 1
ATOM 5228 C CA . GLY A 1 716 ? -12.221 6.695 -11.392 1.00 75.94 716 GLY A CA 1
ATOM 5229 C C . GLY A 1 716 ? -10.855 7.352 -11.140 1.00 75.94 716 GLY A C 1
ATOM 5230 O O . GLY A 1 716 ? -10.509 7.635 -9.994 1.00 75.94 716 GLY A O 1
ATOM 5231 N N . ARG A 1 717 ? -10.082 7.617 -12.206 1.00 60.62 717 ARG A N 1
ATOM 5232 C CA . ARG A 1 717 ? -8.741 8.229 -12.171 1.00 60.62 717 ARG A CA 1
ATOM 5233 C C . ARG A 1 717 ? -8.810 9.747 -12.428 1.00 60.62 717 ARG A C 1
ATOM 5235 O O . ARG A 1 717 ? -9.673 10.215 -13.165 1.00 60.62 717 ARG A O 1
ATOM 5242 N N . GLY A 1 718 ? -7.889 10.511 -11.831 1.00 64.06 718 GLY A N 1
ATOM 5243 C CA . GLY A 1 718 ? -7.766 11.975 -11.992 1.00 64.06 718 GLY A CA 1
ATOM 5244 C C . GLY A 1 718 ? -8.083 12.777 -10.723 1.00 64.06 718 GLY A C 1
ATOM 5245 O O . GLY A 1 718 ? -8.772 12.279 -9.835 1.00 64.06 718 GLY A O 1
ATOM 5246 N N . SER A 1 719 ? -7.579 14.014 -10.616 1.00 60.62 719 SER A N 1
ATOM 5247 C CA . SER A 1 719 ? -7.746 14.879 -9.425 1.00 60.62 719 SER A CA 1
ATOM 5248 C C . SER A 1 719 ? -9.209 15.054 -9.015 1.00 60.62 719 SER A C 1
ATOM 5250 O O . SER A 1 719 ? -9.530 15.004 -7.832 1.00 60.62 719 SER A O 1
ATOM 5252 N N . ASP A 1 720 ? -10.099 15.158 -10.001 1.00 69.19 720 ASP A N 1
ATOM 5253 C CA . ASP A 1 720 ? -11.530 15.411 -9.799 1.00 69.19 720 ASP A CA 1
ATOM 5254 C C . ASP A 1 720 ? -12.346 14.115 -9.615 1.00 69.19 720 ASP A C 1
ATOM 5256 O O . ASP A 1 720 ? -13.562 14.165 -9.421 1.00 69.19 720 ASP A O 1
ATOM 5260 N N . ARG A 1 721 ? -11.696 12.943 -9.711 1.00 75.44 721 ARG A N 1
ATOM 5261 C CA . ARG A 1 721 ? -12.314 11.604 -9.604 1.00 75.44 721 ARG A CA 1
ATOM 5262 C C . ARG A 1 721 ? -11.810 10.797 -8.423 1.00 75.44 721 ARG A C 1
ATOM 5264 O O . ARG A 1 721 ? -12.598 10.068 -7.830 1.00 75.44 721 ARG A O 1
ATOM 5271 N N . LYS A 1 722 ? -10.544 10.986 -8.038 1.00 75.12 722 LYS A N 1
ATOM 5272 C CA . LYS A 1 722 ? -9.954 10.398 -6.830 1.00 75.12 722 LYS A CA 1
ATOM 5273 C C . LYS A 1 722 ? -10.856 10.590 -5.605 1.00 75.12 722 LYS A C 1
ATOM 5275 O O . LYS A 1 722 ? -11.120 9.589 -4.956 1.00 75.12 722 LYS A O 1
ATOM 5280 N N . PRO A 1 723 ? -11.436 11.782 -5.341 1.00 82.06 723 PRO A N 1
ATOM 5281 C CA . PRO A 1 723 ? -12.392 11.953 -4.251 1.00 82.06 723 PRO A CA 1
ATOM 5282 C C . PRO A 1 723 ? -13.581 10.994 -4.282 1.00 82.06 723 PRO A C 1
ATOM 5284 O O . PRO A 1 723 ? -13.929 10.429 -3.255 1.00 82.06 723 PRO A O 1
ATOM 5287 N N . LEU A 1 724 ? -14.195 10.802 -5.450 1.00 87.06 724 LEU A N 1
ATOM 5288 C CA . LEU A 1 724 ? -15.369 9.944 -5.617 1.00 87.06 724 LEU A CA 1
ATOM 5289 C C . LEU A 1 724 ? -15.020 8.482 -5.366 1.00 87.06 724 LEU A C 1
ATOM 5291 O O . LEU A 1 724 ? -15.750 7.790 -4.662 1.00 87.06 724 LEU A O 1
ATOM 5295 N N . THR A 1 725 ? -13.881 8.036 -5.893 1.00 89.69 725 THR A N 1
ATOM 5296 C CA . THR A 1 725 ? -13.370 6.692 -5.633 1.00 89.69 725 THR A CA 1
ATOM 5297 C C . THR A 1 725 ? -13.038 6.514 -4.151 1.00 89.69 725 THR A C 1
ATOM 5299 O O . THR A 1 725 ? -13.455 5.526 -3.558 1.00 89.69 725 THR A O 1
ATOM 5302 N N . SER A 1 726 ? -12.368 7.488 -3.521 1.00 88.69 726 SER A N 1
ATOM 5303 C CA . SER A 1 726 ? -12.035 7.436 -2.092 1.00 88.69 726 SER A CA 1
ATOM 5304 C C . SER A 1 726 ? -13.289 7.349 -1.236 1.00 88.69 726 SER A C 1
ATOM 5306 O O . SER A 1 726 ? -13.321 6.577 -0.290 1.00 88.69 726 SER A O 1
ATOM 5308 N N . ILE A 1 727 ? -14.339 8.090 -1.598 1.00 90.38 727 ILE A N 1
ATOM 5309 C CA . ILE A 1 727 ? -15.636 8.033 -0.922 1.00 90.38 727 ILE A CA 1
ATOM 5310 C C . ILE A 1 727 ? -16.308 6.665 -1.116 1.00 90.38 727 ILE A C 1
ATOM 5312 O O . ILE A 1 727 ? -16.891 6.135 -0.170 1.00 90.38 727 ILE A O 1
ATOM 5316 N N . ALA A 1 728 ? -16.217 6.071 -2.308 1.00 93.94 728 ALA A N 1
ATOM 5317 C CA . ALA A 1 728 ? -16.784 4.750 -2.571 1.00 93.94 728 ALA A CA 1
ATOM 5318 C C . ALA A 1 728 ? -16.153 3.659 -1.693 1.00 93.94 728 ALA A C 1
ATOM 5320 O O . ALA A 1 728 ? -16.870 2.778 -1.228 1.00 93.94 728 ALA A O 1
ATOM 5321 N N . VAL A 1 729 ? -14.853 3.750 -1.402 1.00 94.25 729 VAL A N 1
ATOM 5322 C CA . VAL A 1 729 ? -14.121 2.743 -0.608 1.00 94.25 729 VAL A CA 1
ATOM 5323 C C . VAL A 1 729 ? -13.866 3.141 0.844 1.00 94.25 729 VAL A C 1
ATOM 5325 O O . VAL A 1 729 ? -13.076 2.507 1.537 1.00 94.25 729 VAL A O 1
ATOM 5328 N N . PHE A 1 730 ? -14.509 4.202 1.330 1.00 92.25 730 PHE A N 1
ATOM 5329 C CA . PHE A 1 730 ? -14.276 4.675 2.689 1.00 92.25 730 PHE A CA 1
ATOM 5330 C C . PHE A 1 730 ? -15.004 3.800 3.723 1.00 92.25 730 PHE A C 1
ATOM 5332 O O . PHE A 1 730 ? -16.236 3.739 3.730 1.00 92.25 730 PHE A O 1
ATOM 5339 N N . ALA A 1 731 ? -14.234 3.163 4.609 1.00 92.31 731 ALA A N 1
ATOM 5340 C CA . ALA A 1 731 ? -14.683 2.149 5.574 1.00 92.31 731 ALA A CA 1
ATOM 5341 C C . ALA A 1 731 ? -15.483 2.659 6.776 1.00 92.31 731 ALA A C 1
ATOM 5343 O O . ALA A 1 731 ? -16.031 1.863 7.535 1.00 92.31 731 ALA A O 1
ATOM 5344 N N . LYS A 1 732 ? -15.559 3.975 6.970 1.00 90.19 732 LYS A N 1
ATOM 5345 C CA . LYS A 1 732 ? -16.301 4.589 8.076 1.00 90.19 732 LYS A CA 1
ATOM 5346 C C . LYS A 1 732 ? -17.515 5.359 7.538 1.00 90.19 732 LYS A C 1
ATOM 5348 O O . LYS A 1 732 ? -17.503 5.750 6.368 1.00 90.19 732 LYS A O 1
ATOM 5353 N N . PRO A 1 733 ? -18.552 5.613 8.353 1.00 88.94 733 PRO A N 1
ATOM 5354 C CA . PRO A 1 733 ? -19.603 6.576 8.011 1.00 88.94 733 PRO A CA 1
ATOM 5355 C C . PRO A 1 733 ? -18.992 7.958 7.736 1.00 88.94 733 PRO A C 1
ATOM 5357 O O . PRO A 1 733 ? -18.075 8.356 8.445 1.00 88.94 733 PRO A O 1
ATOM 5360 N N . LEU A 1 734 ? -19.460 8.696 6.729 1.00 85.38 734 LEU A N 1
ATOM 5361 C CA . LEU A 1 734 ? -18.981 10.060 6.439 1.00 85.38 734 LEU A CA 1
ATOM 5362 C C . LEU A 1 734 ? -19.585 11.092 7.381 1.00 85.38 734 LEU A C 1
ATOM 5364 O O . LEU A 1 734 ? -18.968 12.126 7.653 1.00 85.38 734 LEU A O 1
ATOM 5368 N N . VAL A 1 735 ? -20.801 10.816 7.836 1.00 84.25 735 VAL A N 1
ATOM 5369 C CA . VAL A 1 735 ? -21.524 11.614 8.813 1.00 84.25 735 VAL A CA 1
ATOM 5370 C C . VAL A 1 735 ? -21.460 10.883 10.152 1.00 84.25 735 VAL A C 1
ATOM 5372 O O . VAL A 1 735 ? -21.845 9.712 10.215 1.00 84.25 735 VAL A O 1
ATOM 5375 N N . PRO A 1 736 ? -20.989 11.534 11.233 1.00 74.81 736 PRO A N 1
ATOM 5376 C CA . PRO A 1 736 ? -21.115 10.976 12.571 1.00 74.81 736 PRO A CA 1
ATOM 5377 C C . PRO A 1 736 ? -22.578 10.613 12.819 1.00 74.81 736 PRO A C 1
ATOM 5379 O O . PRO A 1 736 ? -23.464 11.414 12.513 1.00 74.81 736 PRO A O 1
ATOM 5382 N N . ALA A 1 737 ? -22.844 9.415 13.347 1.00 69.00 737 ALA A N 1
ATOM 5383 C CA . ALA A 1 737 ? -24.195 9.068 13.766 1.00 69.00 737 ALA A CA 1
ATOM 5384 C C . ALA A 1 737 ? -24.686 10.181 14.697 1.00 69.00 737 ALA A C 1
ATOM 5386 O O . ALA A 1 737 ? -24.010 10.497 15.679 1.00 69.00 737 ALA A O 1
ATOM 5387 N N . ALA A 1 738 ? -25.808 10.822 14.355 1.00 61.41 738 ALA A N 1
ATOM 5388 C CA . ALA A 1 738 ? -26.410 11.801 15.243 1.00 61.41 738 ALA A CA 1
ATOM 5389 C C . ALA A 1 738 ? -26.594 11.107 16.596 1.00 61.41 738 ALA A C 1
ATOM 5391 O O . ALA A 1 738 ? -27.225 10.049 16.648 1.00 61.41 738 ALA A O 1
ATOM 5392 N N . ALA A 1 739 ? -25.967 11.638 17.653 1.00 47.69 739 ALA A N 1
ATOM 5393 C CA . ALA A 1 739 ? -26.162 11.132 19.005 1.00 47.69 739 ALA A CA 1
ATOM 5394 C C . ALA A 1 739 ? -27.678 11.067 19.229 1.00 47.69 739 ALA A C 1
ATOM 5396 O O . ALA A 1 739 ? -28.354 12.076 19.022 1.00 47.69 739 ALA A O 1
ATOM 5397 N N . GLY A 1 740 ? -28.196 9.859 19.473 1.00 41.81 740 GLY A N 1
ATOM 5398 C CA . GLY A 1 740 ? -29.624 9.561 19.371 1.00 41.81 740 GLY A CA 1
ATOM 5399 C C . GLY A 1 740 ? -30.483 10.605 20.082 1.00 41.81 740 GLY A C 1
ATOM 5400 O O . GLY A 1 740 ? -30.158 11.019 21.195 1.00 41.81 740 GLY A O 1
ATOM 5401 N N . ARG A 1 741 ? -31.546 11.044 19.404 1.00 31.06 741 ARG A N 1
ATOM 5402 C CA . ARG A 1 741 ? -32.683 11.690 20.061 1.00 31.06 741 ARG A CA 1
ATOM 5403 C C . ARG A 1 741 ? -33.526 10.647 20.768 1.00 31.06 741 ARG A C 1
ATOM 5405 O O . ARG A 1 741 ? -33.657 9.544 20.189 1.00 31.06 741 ARG A O 1
#

Sequence (741 aa):
MPRLRGAAVAAPLLLLIGALSALQLGAAIEANAQPPVVVYSDPDPNNSNDVTRKAALVASVLGVGSALGAQVVSGRPVPLSLDARTHVMMTNTLNDMSDLNRRALVNLVDRSGSLLVLAANQIGGQDYNALLAPFLGGASPGCGWESQSRAANQVFDLPGMPLSLFAASRGANILAFRCTAGAPWYATSDGAAPVMMFYTPNGGWVKLLGFDWGTPSRVADWETILLYVPPGPPSAPFPPPPPPGVPPPPSPPPRPPSPSPPSPPSPPQMPPMPPSPPPDPSPDARAILLTDEALPFDTLRKTQLLLTVLQLVGQGNVLDRPNPGIAPVHVSYDNTLVKLSNGSKAFLNEKLSLGKTMLSIVVTEEDSAPDLSALVSSIMGFAVNCSKRVMVRGSLTAVPESNFTGVLGIPRYPAAMSLVANTVALTCNSGRRVVLVDGSDTEAVLWELSVGRGVVRLIGYDFTNGGYDGTAPANRELPLAQRLSATSSIAAVLTTRMLPGDTSSPGAVRSPPPAKRPPLPPPTGRPPPAPFGGKTPDVVLLSDPEVQPDSANKEKLRDGINALGSTPLVWPNAVDGAPVHVAFDTTLAALSNDTLAGLTSLISAKRTVLSIVFTSGLTDAARNTLLQSLTGYSDLSCMTGAVAAKLRVNRVVSAIAELRSSGWRAQQVTRYIKCNIGTTVFAANVVGSKQAVIQELTTMSGGTVRLIGYNFASGGRGSDRKPLTSIAVFAKPLVPAAAGR

pLDDT: mean 78.79, std 18.53, range [31.06, 98.19]

Secondary structure (DSSP, 8-state):
----------SHHHHHHHHHHHHHHHHHHHTTSPPPEEEEE---TT-HHHHHHHHHHHHHHHHHHGGGT-EEEE-SSPPPPSS-SEEEEEHHHHHHS-HHHHHHHHHHHSSTT-EEEEEPP-SS---HHHHHGGGGTT-----EEEEE-S---EE---TT--S-S----TT--EEEEE-SSSEEEEE-TTS-BSEEEEE-TTS-EEEEE-B-TT-GGGHHHHHHHHS--PPPPPPPPPPPPPPPPPPPPPPPP-----PPPPPPPPPPPPPPPPPPPPPPPPPS-SEEEE--S--TTTHHHHHHHHHHHHHHH-GGGEEEESS--S-SEEEEEHHHHHHS-HHHHHHHHHHHHTTS-EEEEE--SSS-HHHHHHHHHHHHTS---EEEEE-SS-EEEEPTT---TTSTTPPP--SEEEEPTT-EEEEESSSEEEEEETT-SS-EEEEEEEETTEEEEEE---TTTTSEEE--SSS-PPPHHHHHHHHHIIIII--S-SS---TT-TT---PPPPPPPPPPPPPS-PPPPPTTSS---SEEEEPPSS--TTHHHHHHHHHHHHTTT--PEEESS--TT-SEEEEEHHHHHHS-HHHHHHHHHHHHTTS-EEEEE--SSS-HHHHHHHHHHHH--TT--EEEEEPPTT-EEEE-S---TT---SEEE--TTBEEEEESSSEEEEES--SSSTTEEEEEEEPTTS-EEEEE-B--TT-S-STTTHHHHHHHT--S-SSPPPPP-

Foldseek 3Di:
DDDDDDDDDDPPVVVVVVVVVVVVVVVVVVVPQQFEAEEEQEADPVDPLSVLQSVLQVVLCCVLCVVNNYDYFYDQLTDADLRHQEYEYELVNLVSHDPVNNLSVLVSQLAASGEYEYEYDPPPDDDVQVSCCSNAVNDRQAKDKDWDPDWQQDAPQDQQADNGDDPDDPDWTFMWIDTNAFDAGTAHPVGTHQWTWHAGPHFGIYIYHRGRSSDNPRSVNVSSVRPDDPDTDPPDPDDPDDPPDDDDDDDDDDDDDDDDDDDDDDDPDDPDDDDDPDDDDDFQAQEEEADDDDDPVCVQQSVLLVVLLCVQRPVNRYHYYNADGAHQEYEYELVSLLPRDPVRLVVLLVCQQVNRHAYEYEYFPPDAQVSVQVSVCSSQVHGKRKHKDWDPFFKKAFDPQQDPPDRRSQPPPDRIWTFDGRQMKMFIPAFDAGMATPPDPGIHQWTWHRRNNHIYIYHRARSNQLRTWDPDPDDDTDPSSSSVNSSSCVRTVDSDGRHPPDPPDPDPDDDPDDDDDDDDDDDPDDDDPDPPPDDDFQEEEADAPDDDPLNLLSVLLQVLCVVVVGHYHYYNADDFQHLEYEYELVRLLRHDPVRLVVQLVCLLVQSYEYEYEYAPPDDQVSSQVSVCSSQVDPPKGKDKDFDDFQQWKAFQDPFDPVQPDRTATGHRQFMFMDIPAFDQGIASDNVPRPGRQWTWHQGPSRGIYIYHRHSQPVGCDDPRNSSSSCVSSPSDDRDDDDPDD

Radius of gyration: 32.59 Å; chains: 1; bounding box: 96×98×83 Å

Organism: Chlamydomonas reinhardtii (NCBI:txid3055)